Protein AF-A0A6N2V1H9-F1 (afdb_monomer_lite)

pLDDT: mean 85.15, std 16.61, range [29.73, 97.44]

Organism: NCBI:txid29361

Structure (mmCIF, N/CA/C/O backbone):
data_AF-A0A6N2V1H9-F1
#
_entry.id   AF-A0A6N2V1H9-F1
#
loop_
_atom_site.group_PDB
_atom_site.id
_atom_site.type_symbol
_atom_site.label_atom_id
_atom_site.label_alt_id
_atom_site.label_comp_id
_atom_site.label_asym_id
_atom_site.label_entity_id
_atom_site.label_seq_id
_atom_site.pdbx_PDB_ins_code
_atom_site.Cartn_x
_atom_site.Cartn_y
_atom_site.Cartn_z
_atom_site.occupancy
_atom_site.B_iso_or_equiv
_atom_site.auth_seq_id
_atom_site.auth_comp_id
_atom_site.auth_asym_id
_atom_site.auth_atom_id
_atom_site.pdbx_PDB_model_num
ATOM 1 N N . MET A 1 1 ? 23.827 -7.564 9.708 1.00 57.59 1 MET A N 1
ATOM 2 C CA . MET A 1 1 ? 23.694 -8.533 8.606 1.00 57.59 1 MET A CA 1
ATOM 3 C C . MET A 1 1 ? 22.830 -9.659 9.126 1.00 57.59 1 MET A C 1
ATOM 5 O O . MET A 1 1 ? 23.025 -10.006 10.291 1.00 57.59 1 MET A O 1
ATOM 9 N N . PRO A 1 2 ? 21.858 -10.138 8.342 1.00 73.56 2 PRO A N 1
ATOM 10 C CA . PRO A 1 2 ? 21.071 -11.316 8.698 1.00 73.56 2 PRO A CA 1
ATOM 11 C C . PRO A 1 2 ? 21.994 -12.505 9.009 1.00 73.56 2 PRO A C 1
ATOM 13 O O . PRO A 1 2 ? 23.077 -12.603 8.431 1.00 73.56 2 PRO A O 1
ATOM 16 N N . ASN A 1 3 ? 21.606 -13.367 9.949 1.00 85.12 3 ASN A N 1
ATOM 17 C CA . ASN A 1 3 ? 22.314 -14.617 10.223 1.00 85.12 3 ASN A CA 1
ATOM 18 C C . ASN A 1 3 ? 21.506 -15.762 9.622 1.00 85.12 3 ASN A C 1
ATOM 20 O O . ASN A 1 3 ? 20.407 -15.999 10.092 1.00 85.12 3 ASN A O 1
ATOM 24 N N . TYR A 1 4 ? 22.039 -16.467 8.628 1.00 93.62 4 TYR A N 1
ATOM 25 C CA . TYR A 1 4 ? 21.344 -17.599 8.004 1.00 93.62 4 TYR A CA 1
ATOM 26 C C . TYR A 1 4 ? 21.886 -18.962 8.447 1.00 93.62 4 TYR A C 1
ATOM 28 O O . TYR A 1 4 ? 21.601 -19.958 7.802 1.00 93.62 4 TYR A O 1
ATOM 36 N N . ASN A 1 5 ? 22.667 -19.001 9.533 1.00 90.94 5 ASN A N 1
ATOM 37 C CA . ASN A 1 5 ? 23.216 -20.235 10.112 1.00 90.94 5 ASN A CA 1
ATOM 38 C C . ASN A 1 5 ? 22.271 -20.898 11.132 1.00 90.94 5 ASN A C 1
ATOM 40 O O . ASN A 1 5 ? 22.695 -21.784 11.871 1.00 90.94 5 ASN A O 1
AT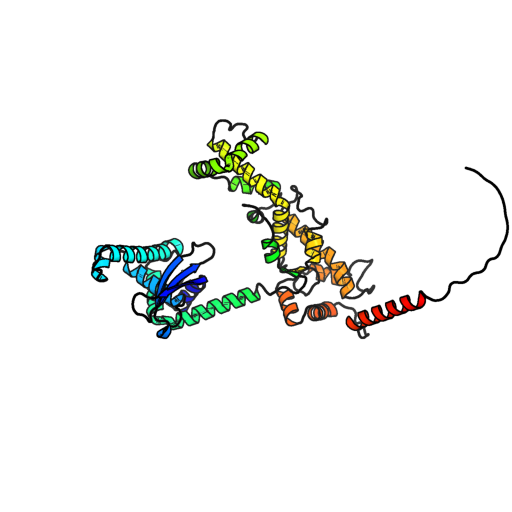OM 44 N N . ASP A 1 6 ? 21.033 -20.422 11.243 1.00 92.69 6 ASP A N 1
ATOM 45 C CA . ASP A 1 6 ? 20.009 -20.956 12.137 1.00 92.69 6 ASP A CA 1
ATOM 46 C C . ASP A 1 6 ? 18.628 -20.905 11.471 1.00 92.69 6 ASP A C 1
ATOM 48 O O . ASP A 1 6 ? 18.395 -20.134 10.531 1.00 92.69 6 ASP A O 1
ATOM 52 N N . ALA A 1 7 ? 17.712 -21.749 11.954 1.00 93.38 7 ALA A N 1
ATOM 53 C CA . ALA A 1 7 ? 16.376 -21.874 11.386 1.00 93.38 7 ALA A CA 1
ATOM 54 C C . ALA A 1 7 ? 15.570 -20.562 11.409 1.00 93.38 7 ALA A C 1
ATOM 56 O O . ALA A 1 7 ? 14.859 -20.266 10.446 1.00 93.38 7 ALA A O 1
ATOM 57 N N . GLN A 1 8 ? 15.718 -19.747 12.462 1.00 93.00 8 GLN A N 1
ATOM 58 C CA . GLN A 1 8 ? 15.001 -18.477 12.605 1.00 93.00 8 GLN A CA 1
ATOM 59 C C . GLN A 1 8 ? 15.367 -17.496 11.490 1.00 93.00 8 GLN A C 1
ATOM 61 O O . GLN A 1 8 ? 14.481 -16.912 10.871 1.00 93.00 8 GLN A O 1
ATOM 66 N N . GLY A 1 9 ? 16.657 -17.313 11.204 1.00 93.12 9 GLY A N 1
ATOM 67 C CA . GLY A 1 9 ? 17.083 -16.362 10.184 1.00 93.12 9 GLY A CA 1
ATOM 68 C C . GLY A 1 9 ? 16.649 -16.757 8.773 1.00 93.12 9 GLY A C 1
ATOM 69 O O . GLY A 1 9 ? 16.297 -15.892 7.966 1.00 93.12 9 GLY A O 1
ATOM 70 N N . VAL A 1 10 ? 16.612 -18.060 8.473 1.00 95.19 10 VAL A N 1
ATOM 71 C CA . VAL A 1 10 ? 16.048 -18.565 7.211 1.00 95.19 10 VAL A CA 1
ATOM 72 C C . VAL A 1 10 ? 14.526 -18.382 7.180 1.00 95.19 10 VAL A C 1
ATOM 74 O O . VAL A 1 10 ? 13.981 -17.961 6.159 1.00 95.19 10 VAL A O 1
ATOM 77 N N . ALA A 1 11 ? 13.827 -18.622 8.291 1.00 94.31 11 ALA A N 1
ATOM 78 C CA . ALA A 1 11 ? 12.385 -18.405 8.379 1.00 94.31 11 ALA A CA 1
ATOM 79 C C . ALA A 1 11 ? 11.990 -16.926 8.223 1.00 94.31 11 ALA A C 1
ATOM 81 O O . ALA A 1 11 ? 11.032 -16.601 7.516 1.00 94.31 11 ALA A O 1
ATOM 82 N N . ASP A 1 12 ? 12.763 -16.008 8.804 1.00 92.00 12 ASP A N 1
ATOM 83 C CA . ASP A 1 12 ? 12.578 -14.562 8.657 1.00 92.00 12 ASP A CA 1
ATOM 84 C C . ASP A 1 12 ? 12.738 -14.101 7.204 1.00 92.00 12 ASP A C 1
ATOM 86 O O . ASP A 1 12 ? 12.072 -13.150 6.785 1.00 92.00 12 ASP A O 1
ATOM 90 N N . LEU A 1 13 ? 13.599 -14.765 6.425 1.00 92.19 13 LEU A N 1
ATOM 91 C CA . LEU A 1 13 ? 13.741 -14.535 4.987 1.00 92.19 13 LEU A CA 1
ATOM 92 C C . LEU A 1 13 ? 12.525 -15.057 4.220 1.00 92.19 13 LEU A C 1
ATOM 94 O O . LEU A 1 13 ? 11.901 -14.306 3.473 1.00 92.19 13 LEU A O 1
ATOM 98 N N . LEU A 1 14 ? 12.178 -16.332 4.412 1.00 93.06 14 LEU A N 1
ATOM 99 C CA . LEU A 1 14 ? 11.103 -16.992 3.665 1.00 93.06 14 LEU A CA 1
ATOM 100 C C . LEU A 1 14 ? 9.729 -16.382 3.946 1.00 93.06 14 LEU A C 1
ATOM 102 O O . LEU A 1 14 ? 8.921 -16.245 3.034 1.00 93.06 14 LEU A O 1
ATOM 106 N N . SER A 1 15 ? 9.481 -15.951 5.182 1.00 89.75 15 SER A N 1
ATOM 107 C CA . SER A 1 15 ? 8.222 -15.311 5.582 1.00 89.75 15 SER A CA 1
ATOM 108 C C . SER A 1 15 ? 7.977 -13.952 4.919 1.00 89.75 15 SER A C 1
ATOM 110 O O . SER A 1 15 ? 6.870 -13.429 5.014 1.00 89.75 15 SER A O 1
ATOM 112 N N . GLN A 1 16 ? 8.985 -13.337 4.285 1.00 88.12 16 GLN A N 1
ATOM 113 C CA . GLN A 1 16 ? 8.823 -12.094 3.512 1.00 88.12 16 GLN A CA 1
ATOM 114 C C . GLN A 1 16 ? 8.184 -12.313 2.141 1.00 88.12 16 GLN A C 1
ATOM 116 O O . GLN A 1 16 ? 7.888 -11.330 1.465 1.00 88.12 16 GLN A O 1
ATOM 121 N N . PHE A 1 17 ? 8.027 -13.566 1.722 1.00 89.75 17 PHE A N 1
ATOM 122 C CA . PHE A 1 17 ? 7.413 -13.913 0.455 1.00 89.75 17 PHE A CA 1
ATOM 123 C C . PHE A 1 17 ? 6.010 -14.461 0.670 1.00 89.75 17 PHE A C 1
ATOM 125 O O . PHE A 1 17 ? 5.788 -15.327 1.521 1.00 89.75 17 PHE A O 1
ATOM 132 N N . ASP A 1 18 ? 5.103 -14.035 -0.197 1.00 90.12 18 ASP A N 1
ATOM 133 C CA . ASP A 1 18 ? 3.887 -14.773 -0.481 1.00 90.12 18 ASP A CA 1
ATOM 134 C C . ASP A 1 18 ? 4.237 -15.908 -1.445 1.00 90.12 18 ASP A C 1
ATOM 136 O O . ASP A 1 18 ? 4.820 -15.694 -2.513 1.00 90.12 18 ASP A O 1
ATOM 140 N N . PHE A 1 19 ? 3.912 -17.136 -1.047 1.00 93.69 19 PHE A N 1
ATOM 141 C CA . PHE A 1 19 ? 4.180 -18.332 -1.836 1.00 93.69 19 PHE A CA 1
ATOM 142 C C . PHE A 1 19 ? 2.880 -18.924 -2.365 1.00 93.69 19 PHE A C 1
ATOM 144 O O . PHE A 1 19 ? 2.010 -19.323 -1.590 1.00 93.69 19 PHE A O 1
ATOM 151 N N . ASN A 1 20 ? 2.787 -19.048 -3.688 1.00 95.06 20 ASN A N 1
ATOM 152 C CA . ASN A 1 20 ? 1.599 -19.557 -4.360 1.00 95.06 20 ASN A CA 1
ATOM 153 C C . ASN A 1 20 ? 1.935 -20.695 -5.329 1.00 95.06 20 ASN A C 1
ATOM 155 O O . ASN A 1 20 ? 2.905 -20.646 -6.086 1.00 95.06 20 ASN A O 1
ATOM 159 N N . ILE A 1 21 ? 1.078 -21.718 -5.363 1.00 95.44 21 ILE A N 1
ATOM 160 C CA . ILE A 1 21 ? 1.091 -22.747 -6.408 1.00 95.44 21 ILE A CA 1
ATOM 161 C C . ILE A 1 21 ? 0.123 -22.303 -7.508 1.00 95.44 21 ILE A C 1
ATOM 163 O O . ILE A 1 21 ? -1.091 -22.436 -7.366 1.00 95.44 21 ILE A O 1
ATOM 167 N N . ILE A 1 22 ? 0.655 -21.799 -8.624 1.00 95.38 22 ILE A N 1
ATOM 168 C CA . ILE A 1 22 ? -0.144 -21.266 -9.742 1.00 95.38 22 ILE A CA 1
ATOM 169 C C . ILE A 1 22 ? -0.815 -22.393 -10.534 1.00 95.38 22 ILE A C 1
ATOM 171 O O . ILE A 1 22 ? -1.937 -22.265 -11.024 1.00 95.38 22 ILE A O 1
ATOM 175 N N . SER A 1 23 ? -0.109 -23.509 -10.722 1.00 93.56 23 SER A N 1
ATOM 176 C CA . SER A 1 23 ? -0.643 -24.643 -11.476 1.00 93.56 23 SER A CA 1
ATOM 177 C C . SER A 1 23 ? 0.015 -25.951 -11.068 1.00 93.56 23 SER A C 1
ATOM 179 O O . SER A 1 23 ? 1.168 -25.971 -10.636 1.00 93.56 23 SER A O 1
ATOM 181 N N . GLU A 1 24 ? -0.703 -27.050 -11.272 1.00 94.19 24 GLU A N 1
ATOM 182 C CA . GLU A 1 24 ? -0.207 -28.402 -11.047 1.00 94.19 24 GLU A CA 1
ATOM 183 C C . GLU A 1 24 ? -0.435 -29.307 -12.265 1.00 94.19 24 GLU A C 1
ATOM 185 O O . GLU A 1 24 ? -1.411 -29.178 -13.007 1.00 94.19 24 GLU A O 1
ATOM 190 N N . GLY A 1 25 ? 0.475 -30.256 -12.470 1.00 91.25 25 GLY A N 1
ATOM 191 C CA . GLY A 1 25 ? 0.450 -31.194 -13.586 1.00 91.25 25 GLY A CA 1
ATOM 192 C C . GLY A 1 25 ? 1.134 -32.527 -13.268 1.00 91.25 25 GLY A C 1
ATOM 193 O O . GLY A 1 25 ? 1.660 -32.724 -12.169 1.00 91.25 25 GLY A O 1
ATOM 194 N N . PRO A 1 26 ? 1.118 -33.485 -14.213 1.00 91.25 26 PRO A N 1
ATOM 195 C CA . PRO A 1 26 ? 1.844 -34.744 -14.058 1.00 91.25 26 PRO A CA 1
ATOM 196 C C . PRO A 1 26 ? 3.358 -34.491 -13.991 1.00 91.25 26 PRO A C 1
ATOM 198 O O . PRO A 1 26 ? 3.889 -33.716 -14.785 1.00 91.25 26 PRO A O 1
ATOM 201 N N . GLY A 1 27 ? 4.037 -35.137 -13.041 1.00 88.25 27 GLY A N 1
ATOM 202 C CA . GLY A 1 27 ? 5.491 -35.083 -12.901 1.00 88.25 27 GLY A CA 1
ATOM 203 C C . GLY A 1 27 ? 6.223 -35.957 -13.921 1.00 88.25 27 GLY A C 1
ATOM 204 O O . GLY A 1 27 ? 5.647 -36.861 -14.528 1.00 88.25 27 GLY A O 1
ATOM 205 N N . ASP A 1 28 ? 7.519 -35.700 -14.076 1.00 86.06 28 ASP A N 1
ATOM 206 C CA . ASP A 1 28 ? 8.367 -36.357 -15.075 1.00 86.06 28 ASP A CA 1
ATOM 207 C C . ASP A 1 28 ? 8.984 -37.674 -14.556 1.00 86.06 28 ASP A C 1
ATOM 209 O O . ASP A 1 28 ? 9.372 -38.535 -15.347 1.00 86.06 28 ASP A O 1
ATOM 213 N N . PHE A 1 29 ? 9.061 -37.860 -13.230 1.00 82.19 29 PHE A N 1
ATOM 214 C CA . PHE A 1 29 ? 9.757 -38.995 -12.602 1.00 82.19 29 PHE A CA 1
ATOM 215 C C . PHE A 1 29 ? 8.910 -40.268 -12.482 1.00 82.19 29 PHE A C 1
ATOM 217 O O . PHE A 1 29 ? 9.404 -41.377 -12.693 1.00 82.19 29 PHE A O 1
ATOM 224 N N . SER A 1 30 ? 7.633 -40.141 -12.112 1.00 88.62 30 SER A N 1
ATOM 225 C CA . SER A 1 30 ? 6.700 -41.268 -12.020 1.00 88.62 30 SER A CA 1
ATOM 226 C C . SER A 1 30 ? 5.250 -40.790 -12.068 1.00 88.62 30 SER A C 1
ATOM 228 O O . SER A 1 30 ? 4.972 -39.610 -11.887 1.00 88.62 30 SER A O 1
ATOM 230 N N . THR A 1 31 ? 4.301 -41.718 -12.226 1.00 87.56 31 THR A N 1
ATOM 231 C CA . THR A 1 31 ? 2.859 -41.409 -12.195 1.00 87.56 31 THR A CA 1
ATOM 232 C C . THR A 1 31 ? 2.365 -40.880 -10.845 1.00 87.56 31 THR A C 1
ATOM 234 O O . THR A 1 31 ? 1.236 -40.410 -10.769 1.00 87.56 31 THR A O 1
ATOM 237 N N . GLN A 1 32 ? 3.170 -41.014 -9.788 1.00 90.31 32 GLN A N 1
ATOM 238 C CA . GLN A 1 32 ? 2.881 -40.493 -8.448 1.00 90.31 32 GLN A CA 1
ATOM 239 C C . GLN A 1 32 ? 3.487 -39.102 -8.226 1.00 90.31 32 GLN A C 1
ATOM 241 O O . GLN A 1 32 ? 3.064 -38.397 -7.320 1.00 90.31 32 GLN A O 1
ATOM 246 N N . HIS A 1 33 ? 4.464 -38.691 -9.042 1.00 92.25 33 HIS A N 1
ATOM 247 C CA . HIS A 1 33 ? 5.030 -37.352 -8.933 1.00 92.25 33 HIS A CA 1
ATOM 248 C C . HIS A 1 33 ? 4.109 -36.332 -9.587 1.00 92.25 33 HIS A C 1
ATOM 250 O O . HIS A 1 33 ? 3.484 -36.578 -10.626 1.00 92.25 33 HIS A O 1
ATOM 256 N N . ARG A 1 34 ? 4.069 -35.155 -8.979 1.00 94.50 34 ARG A N 1
ATOM 257 C CA . ARG A 1 34 ? 3.376 -33.979 -9.482 1.00 94.50 34 ARG A CA 1
ATOM 258 C C . ARG A 1 34 ? 4.401 -32.899 -9.763 1.00 94.50 34 ARG A C 1
ATOM 260 O O . ARG A 1 34 ? 5.398 -32.782 -9.055 1.00 94.50 34 ARG A O 1
ATOM 267 N N . LYS A 1 35 ? 4.148 -32.138 -10.820 1.00 95.25 35 LYS A N 1
ATOM 268 C CA . LYS A 1 35 ? 4.895 -30.932 -11.148 1.00 95.25 35 LYS A CA 1
ATOM 269 C C . LYS A 1 35 ? 4.056 -29.728 -10.764 1.00 95.25 35 LYS A C 1
ATOM 271 O O . LYS A 1 35 ? 2.903 -29.637 -11.175 1.00 95.25 35 LYS A O 1
ATOM 276 N N . TYR A 1 36 ? 4.657 -28.825 -10.013 1.00 95.88 36 TYR A N 1
ATOM 277 C CA . TYR A 1 36 ? 4.069 -27.591 -9.529 1.00 95.88 36 TYR A CA 1
ATOM 278 C C . TYR A 1 36 ? 4.774 -26.421 -10.205 1.00 95.88 36 TYR A C 1
ATOM 280 O O . TYR A 1 36 ? 6.000 -26.417 -10.315 1.00 95.88 36 TYR A O 1
ATOM 288 N N . THR A 1 37 ? 4.001 -25.451 -10.676 1.00 95.94 37 THR A N 1
ATOM 289 C CA . THR A 1 37 ? 4.512 -24.122 -11.016 1.00 95.94 37 THR A CA 1
ATOM 290 C C . THR A 1 37 ? 4.279 -23.252 -9.797 1.00 95.94 37 THR A C 1
ATOM 292 O O . THR A 1 37 ? 3.126 -23.036 -9.422 1.00 95.94 37 THR A O 1
ATOM 295 N N . CYS A 1 38 ? 5.364 -22.807 -9.178 1.00 96.75 38 CYS A N 1
ATOM 296 C CA . CYS A 1 38 ? 5.344 -22.064 -7.927 1.00 96.75 38 CYS A CA 1
ATOM 297 C C . CYS A 1 38 ? 5.816 -20.635 -8.170 1.00 96.75 38 CYS A C 1
ATOM 299 O O . CYS A 1 38 ? 6.712 -20.415 -8.989 1.00 96.75 38 CYS A O 1
ATOM 301 N N . GLU A 1 39 ? 5.243 -19.695 -7.434 1.00 96.50 39 GLU A N 1
ATOM 302 C CA . GLU A 1 39 ? 5.598 -18.283 -7.464 1.00 96.50 39 GLU A CA 1
ATOM 303 C C . GLU A 1 39 ? 5.943 -17.791 -6.065 1.00 96.50 39 GLU A C 1
ATOM 305 O O . GLU A 1 39 ? 5.240 -18.097 -5.102 1.00 96.50 39 GLU A O 1
ATOM 310 N N . PHE A 1 40 ? 7.037 -17.037 -5.993 1.00 95.12 40 PHE A N 1
ATOM 311 C CA . PHE A 1 40 ? 7.400 -16.209 -4.854 1.00 95.12 40 PHE A CA 1
ATOM 312 C C . PHE A 1 40 ? 7.147 -14.753 -5.235 1.00 95.12 40 PHE A C 1
ATOM 314 O O . PHE A 1 40 ? 7.752 -14.252 -6.186 1.00 95.12 40 PHE A O 1
ATOM 321 N N . SER A 1 41 ? 6.275 -14.075 -4.497 1.00 91.69 41 SER A N 1
ATOM 322 C CA . SER A 1 41 ? 6.000 -12.648 -4.663 1.00 91.69 41 SER A CA 1
ATOM 323 C C . SER A 1 41 ? 6.307 -11.889 -3.380 1.00 91.69 41 SER A C 1
ATOM 325 O O . SER A 1 41 ? 6.112 -12.397 -2.280 1.00 91.69 41 SER A O 1
ATOM 327 N N . LYS A 1 42 ? 6.815 -10.668 -3.528 1.00 85.00 42 LYS A N 1
ATOM 328 C CA . LYS A 1 42 ? 7.070 -9.737 -2.430 1.00 85.00 42 LYS A CA 1
ATOM 329 C C . LYS A 1 42 ? 6.836 -8.313 -2.946 1.00 85.00 42 LYS A C 1
ATOM 331 O O . LYS A 1 42 ? 7.299 -8.019 -4.050 1.00 85.00 42 LYS A O 1
ATOM 336 N N . PRO A 1 43 ? 6.172 -7.425 -2.185 1.00 76.19 43 PRO A N 1
ATOM 337 C CA . PRO A 1 43 ? 6.009 -6.030 -2.585 1.00 76.19 43 PRO A CA 1
ATOM 338 C C . PRO A 1 43 ? 7.353 -5.382 -2.957 1.00 76.19 43 PRO A C 1
ATOM 340 O O . PRO A 1 43 ? 8.338 -5.514 -2.227 1.00 76.19 43 PRO A O 1
ATOM 343 N N . GLY A 1 44 ? 7.401 -4.713 -4.112 1.00 73.88 44 GLY A N 1
ATOM 344 C CA . GLY A 1 44 ? 8.600 -4.032 -4.618 1.00 73.88 44 GLY A CA 1
ATOM 345 C C . GLY A 1 44 ? 9.650 -4.916 -5.312 1.00 73.88 44 GLY A C 1
ATOM 346 O O . GLY A 1 44 ? 10.686 -4.390 -5.710 1.00 73.88 44 GLY A O 1
ATOM 347 N N . ILE A 1 45 ? 9.415 -6.226 -5.486 1.00 79.31 45 ILE A N 1
ATOM 348 C CA . ILE A 1 45 ? 10.303 -7.142 -6.231 1.00 79.31 45 ILE A CA 1
ATOM 349 C C . ILE A 1 45 ? 9.490 -7.888 -7.302 1.00 79.31 45 ILE A C 1
ATOM 351 O O . ILE A 1 45 ? 8.365 -8.314 -7.042 1.00 79.31 45 ILE A O 1
ATOM 355 N N . GLU A 1 46 ? 10.050 -8.060 -8.507 1.00 85.75 46 GLU A N 1
ATOM 356 C CA . GLU A 1 46 ? 9.420 -8.860 -9.570 1.00 85.75 46 GLU A CA 1
ATOM 357 C C . GLU A 1 46 ? 9.169 -10.299 -9.085 1.00 85.75 46 GLU A C 1
ATOM 359 O O . GLU A 1 46 ? 10.027 -10.912 -8.442 1.00 85.75 46 GLU A O 1
ATOM 364 N N . SER A 1 47 ? 7.986 -10.851 -9.382 1.00 91.50 47 SER A N 1
ATOM 365 C CA . SER A 1 47 ? 7.646 -12.197 -8.925 1.00 91.50 47 SER A CA 1
ATOM 366 C C . SER A 1 47 ? 8.547 -13.247 -9.578 1.00 91.50 47 SER A C 1
ATOM 368 O O . SER A 1 47 ? 8.823 -13.241 -10.782 1.00 91.50 47 SER A O 1
ATOM 370 N N . PHE A 1 48 ? 9.017 -14.199 -8.774 1.00 94.38 48 PHE A N 1
ATOM 371 C CA . PHE A 1 48 ? 9.879 -15.267 -9.254 1.00 94.38 48 PHE A CA 1
ATOM 372 C C . PHE A 1 48 ? 9.090 -16.557 -9.414 1.00 94.38 48 PHE A C 1
ATOM 374 O O . PHE A 1 48 ? 8.694 -17.204 -8.445 1.00 94.38 48 PHE A O 1
ATOM 381 N N . THR A 1 49 ? 8.898 -16.960 -10.668 1.00 95.06 49 THR A N 1
ATOM 382 C CA . THR A 1 49 ? 8.266 -18.238 -11.005 1.00 95.06 49 THR A CA 1
ATOM 383 C C . THR A 1 49 ? 9.304 -19.326 -11.279 1.00 95.06 49 THR A C 1
ATOM 385 O O . THR A 1 49 ? 10.225 -19.142 -12.088 1.00 95.06 49 THR A O 1
ATOM 388 N N . THR A 1 50 ? 9.088 -20.499 -10.681 1.00 94.81 50 THR A N 1
ATOM 389 C CA . THR A 1 50 ? 9.874 -21.721 -10.896 1.00 94.81 50 THR A CA 1
ATOM 390 C C . THR A 1 50 ? 8.983 -22.960 -11.012 1.00 94.81 50 THR A C 1
ATOM 392 O O . THR A 1 50 ? 7.774 -22.910 -10.785 1.00 94.81 50 THR A O 1
ATOM 395 N N . THR A 1 51 ? 9.577 -24.100 -11.371 1.00 93.50 51 THR A N 1
ATOM 396 C CA . THR A 1 51 ? 8.886 -25.392 -11.337 1.00 93.50 51 THR A CA 1
ATOM 397 C C . THR A 1 51 ? 9.526 -26.332 -10.335 1.00 93.50 51 THR A C 1
ATOM 399 O O . THR A 1 51 ? 10.732 -26.551 -10.391 1.00 93.50 51 THR A O 1
ATOM 402 N N . TYR A 1 52 ? 8.705 -26.961 -9.504 1.00 94.38 52 TYR A N 1
ATOM 403 C CA . TYR A 1 52 ? 9.120 -27.934 -8.502 1.00 94.38 52 TYR A CA 1
ATOM 404 C C . TYR A 1 52 ? 8.409 -29.271 -8.729 1.00 94.38 52 TYR A C 1
ATOM 406 O O . TYR A 1 52 ? 7.294 -29.302 -9.253 1.00 94.38 52 TYR A O 1
ATOM 414 N N . GLN A 1 53 ? 9.038 -30.392 -8.373 1.00 93.19 53 GLN A N 1
ATOM 415 C CA . GLN A 1 53 ? 8.406 -31.709 -8.471 1.00 93.19 53 GLN A CA 1
ATOM 416 C C . GLN A 1 53 ? 8.565 -32.489 -7.174 1.00 93.19 53 GLN A C 1
ATOM 418 O O . GLN A 1 53 ? 9.674 -32.639 -6.675 1.00 93.19 53 GLN A O 1
ATOM 423 N N . SER A 1 54 ? 7.468 -33.055 -6.682 1.00 93.00 54 SER A N 1
ATOM 424 C CA . SER A 1 54 ? 7.471 -33.935 -5.513 1.00 93.00 54 SER A CA 1
ATOM 425 C C . SER A 1 54 ? 6.405 -35.018 -5.627 1.00 93.00 54 SER A C 1
ATOM 427 O O . SER A 1 54 ? 5.534 -34.986 -6.502 1.00 93.00 54 SER A O 1
ATOM 429 N N . ASN A 1 55 ? 6.504 -36.022 -4.756 1.00 92.31 55 ASN A N 1
ATOM 430 C CA . ASN A 1 55 ? 5.446 -36.997 -4.541 1.00 92.31 55 ASN A CA 1
ATOM 431 C C . ASN A 1 55 ? 4.577 -36.544 -3.352 1.00 92.31 55 ASN A C 1
ATOM 433 O O . ASN A 1 55 ? 5.010 -36.707 -2.204 1.00 92.31 55 ASN A O 1
ATOM 437 N N . PRO A 1 56 ? 3.367 -36.006 -3.591 1.00 90.50 56 PRO A N 1
ATOM 438 C CA . PRO A 1 56 ? 2.531 -35.487 -2.516 1.00 90.50 56 PRO A CA 1
ATOM 439 C C . PRO A 1 56 ? 1.990 -36.567 -1.578 1.00 90.50 56 PRO A C 1
ATOM 441 O O . PRO A 1 56 ? 1.675 -36.256 -0.434 1.00 90.50 56 PRO A O 1
ATOM 444 N N . ASP A 1 57 ? 1.944 -37.836 -2.001 1.00 88.56 57 ASP A N 1
ATOM 445 C CA . ASP A 1 57 ? 1.538 -38.943 -1.123 1.00 88.56 57 ASP A CA 1
ATOM 446 C C . ASP A 1 57 ? 2.578 -39.221 -0.019 1.00 88.56 57 ASP A C 1
ATOM 448 O O . ASP A 1 57 ? 2.272 -39.891 0.967 1.00 88.56 57 ASP A O 1
ATOM 452 N N . VAL A 1 58 ? 3.815 -38.740 -0.196 1.00 88.19 58 VAL A N 1
ATOM 453 C CA . VAL A 1 58 ? 4.923 -38.922 0.756 1.00 88.19 58 VAL A CA 1
ATOM 454 C C . VAL A 1 58 ? 5.238 -37.626 1.495 1.00 88.19 58 VAL A C 1
ATOM 456 O O . VAL A 1 58 ? 5.440 -37.660 2.705 1.00 88.19 58 VAL A O 1
ATOM 459 N N . HIS A 1 59 ? 5.279 -36.501 0.776 1.00 85.06 59 HIS A N 1
ATOM 460 C CA . HIS A 1 59 ? 5.768 -35.221 1.299 1.00 85.06 59 HIS A CA 1
ATOM 461 C C . HIS A 1 59 ? 4.676 -34.152 1.454 1.00 85.06 59 HIS A C 1
ATOM 463 O O . HIS A 1 59 ? 4.964 -33.068 1.945 1.00 85.06 59 HIS A O 1
ATOM 469 N N . GLY A 1 60 ? 3.430 -34.438 1.059 1.00 89.12 60 GLY A N 1
ATOM 470 C CA . GLY A 1 60 ? 2.373 -33.428 0.976 1.00 89.12 60 GLY A CA 1
ATOM 471 C C . GLY A 1 60 ? 2.553 -32.469 -0.208 1.00 89.12 60 GLY A C 1
ATOM 472 O O . GLY A 1 60 ? 3.395 -32.675 -1.086 1.00 89.12 60 GLY A O 1
ATOM 473 N N . GLN A 1 61 ? 1.724 -31.424 -0.264 1.00 90.81 61 GLN A N 1
ATOM 474 C CA . GLN A 1 61 ? 1.959 -30.326 -1.206 1.00 90.81 61 GLN A CA 1
ATOM 475 C C . GLN A 1 61 ? 3.232 -29.565 -0.802 1.00 90.81 61 GLN A C 1
ATOM 477 O O . GLN A 1 61 ? 3.462 -29.393 0.394 1.00 90.81 61 GLN A O 1
ATOM 482 N N . PRO A 1 62 ? 4.054 -29.126 -1.771 1.00 93.75 62 PRO A N 1
ATOM 483 C CA . PRO A 1 62 ? 5.297 -28.430 -1.463 1.00 93.75 62 PRO A CA 1
ATOM 484 C C . PRO A 1 62 ? 5.028 -27.089 -0.783 1.00 93.75 62 PRO A C 1
ATOM 486 O O . PRO A 1 62 ? 4.152 -26.340 -1.220 1.00 93.75 62 PRO A O 1
ATOM 489 N N . THR A 1 63 ? 5.811 -26.775 0.245 1.00 93.56 63 THR A N 1
ATOM 490 C CA . THR A 1 63 ? 5.794 -25.459 0.894 1.00 93.56 63 THR A CA 1
ATOM 491 C C . THR A 1 63 ? 6.832 -24.518 0.280 1.00 93.56 63 THR A C 1
ATOM 493 O O . THR A 1 63 ? 7.696 -24.941 -0.495 1.00 93.56 63 THR A O 1
ATOM 496 N N . ALA A 1 64 ? 6.786 -23.236 0.662 1.00 93.88 64 ALA A N 1
ATOM 497 C CA . ALA A 1 64 ? 7.819 -22.259 0.315 1.00 93.88 64 ALA A CA 1
ATOM 498 C C . ALA A 1 64 ? 9.223 -22.779 0.665 1.00 93.88 64 ALA A C 1
ATOM 500 O O . ALA A 1 64 ? 10.130 -22.721 -0.162 1.00 93.88 64 ALA A O 1
ATOM 501 N N . THR A 1 65 ? 9.372 -23.368 1.855 1.00 95.50 65 THR A N 1
ATOM 502 C CA . THR A 1 65 ? 10.625 -23.937 2.361 1.00 95.50 65 THR A CA 1
ATOM 503 C C . THR A 1 65 ? 11.144 -25.079 1.484 1.00 95.50 65 THR A C 1
ATOM 505 O O . THR A 1 65 ? 12.326 -25.095 1.149 1.00 95.50 65 THR A O 1
ATOM 508 N N . ASP A 1 66 ? 10.271 -25.997 1.046 1.00 95.00 66 ASP A N 1
ATOM 509 C CA . ASP A 1 66 ? 10.659 -27.125 0.180 1.00 95.00 66 ASP A CA 1
ATOM 510 C C . ASP A 1 66 ? 11.200 -26.654 -1.173 1.00 95.00 66 ASP A C 1
ATOM 512 O O . ASP A 1 66 ? 12.205 -27.161 -1.680 1.00 95.00 66 ASP A O 1
ATOM 516 N N . VAL A 1 67 ? 10.514 -25.679 -1.773 1.00 96.06 67 VAL A N 1
ATOM 517 C CA . VAL A 1 67 ? 10.900 -25.137 -3.076 1.00 96.06 67 VAL A CA 1
ATOM 518 C C . VAL A 1 67 ? 12.174 -24.310 -2.943 1.00 96.06 67 VAL A C 1
ATOM 520 O O . VAL A 1 67 ? 13.078 -24.456 -3.763 1.00 96.06 67 VAL A O 1
ATOM 523 N N . PHE A 1 68 ? 12.284 -23.483 -1.903 1.00 95.81 68 PHE A N 1
ATOM 524 C CA . PHE A 1 68 ? 13.454 -22.637 -1.695 1.00 95.81 68 PHE A CA 1
ATOM 525 C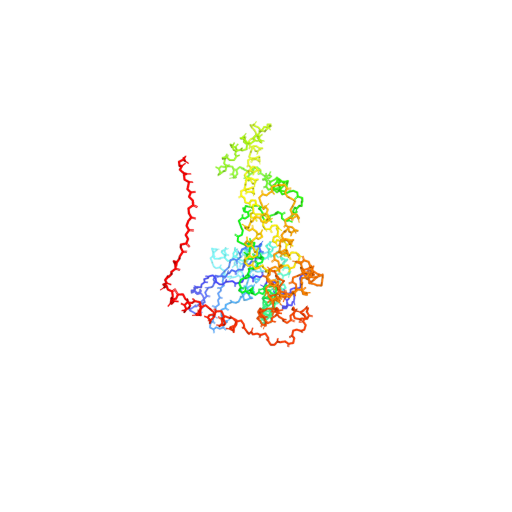 C . PHE A 1 68 ? 14.720 -23.454 -1.400 1.00 95.81 68 PHE A C 1
ATOM 527 O O . PHE A 1 68 ? 15.788 -23.108 -1.899 1.00 95.81 68 PHE A O 1
ATOM 534 N N . ALA A 1 69 ? 14.609 -24.581 -0.688 1.00 95.81 69 ALA A N 1
ATOM 535 C CA . ALA A 1 69 ? 15.727 -25.503 -0.474 1.00 95.81 69 ALA A CA 1
ATOM 536 C C . ALA A 1 69 ? 16.302 -26.031 -1.800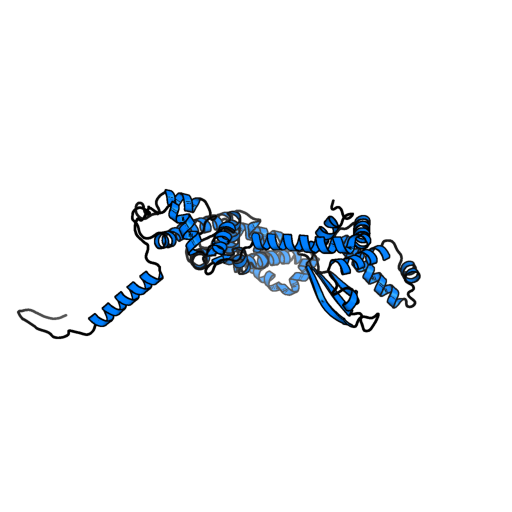 1.00 95.81 69 ALA A C 1
ATOM 538 O O . ALA A 1 69 ? 17.518 -26.032 -2.005 1.00 95.81 69 ALA A O 1
ATOM 539 N N . ALA A 1 70 ? 15.429 -26.406 -2.743 1.00 95.19 70 ALA A N 1
ATOM 540 C CA . ALA A 1 70 ? 15.857 -26.811 -4.080 1.00 95.19 70 ALA A CA 1
ATOM 541 C C . ALA A 1 70 ? 16.503 -25.650 -4.851 1.00 95.19 70 ALA A C 1
ATOM 543 O O . ALA A 1 70 ? 17.554 -25.833 -5.459 1.00 95.19 70 ALA A O 1
ATOM 544 N N . LEU A 1 71 ? 15.928 -24.445 -4.775 1.00 96.25 71 LEU A N 1
ATOM 545 C CA . LEU A 1 71 ? 16.473 -23.255 -5.434 1.00 96.25 71 LEU A CA 1
ATOM 546 C C . LEU A 1 71 ? 17.869 -22.875 -4.916 1.00 96.25 71 LEU A C 1
ATOM 548 O O . LEU A 1 71 ? 18.755 -22.567 -5.715 1.00 96.25 71 LEU A O 1
ATOM 552 N N . ALA A 1 72 ? 18.086 -22.926 -3.601 1.00 95.88 72 ALA A N 1
ATOM 553 C CA . ALA A 1 72 ? 19.390 -22.654 -3.003 1.00 95.88 72 ALA A CA 1
ATOM 554 C C . ALA A 1 72 ? 20.438 -23.685 -3.466 1.00 95.88 72 ALA A C 1
ATOM 556 O O . ALA A 1 72 ? 21.549 -23.314 -3.851 1.00 95.88 72 ALA A O 1
ATOM 557 N N . SER A 1 73 ? 20.061 -24.967 -3.525 1.00 94.75 73 SER A N 1
ATOM 558 C CA . SER A 1 73 ? 20.917 -26.034 -4.060 1.00 94.75 73 SER A CA 1
ATOM 559 C C . SER A 1 73 ? 21.253 -25.825 -5.546 1.00 94.75 73 SER A C 1
ATOM 561 O O . SER A 1 73 ? 22.425 -25.868 -5.930 1.00 94.75 73 SER A O 1
ATOM 563 N N . ASP A 1 74 ? 20.248 -25.517 -6.373 1.00 94.56 74 ASP A N 1
ATOM 564 C CA . ASP A 1 74 ? 20.400 -25.251 -7.808 1.00 94.56 74 ASP A CA 1
ATOM 565 C C . ASP A 1 74 ? 21.352 -24.075 -8.067 1.00 94.56 74 ASP A C 1
ATOM 567 O O . ASP A 1 74 ? 22.234 -24.147 -8.927 1.00 94.56 74 ASP A O 1
ATOM 571 N N . ALA A 1 75 ? 21.222 -22.995 -7.294 1.00 96.00 75 ALA A N 1
ATOM 572 C CA . ALA A 1 75 ? 22.084 -21.826 -7.413 1.00 96.00 75 ALA A CA 1
ATOM 573 C C . ALA A 1 75 ? 23.560 -22.166 -7.129 1.00 96.00 75 ALA A C 1
ATOM 575 O O . ALA A 1 75 ? 24.451 -21.787 -7.897 1.00 96.00 75 ALA A O 1
ATOM 576 N N . LEU A 1 76 ? 23.832 -22.942 -6.074 1.00 94.88 76 LEU A N 1
ATOM 577 C CA . LEU A 1 76 ? 25.185 -23.391 -5.713 1.00 94.88 76 LEU A CA 1
ATOM 578 C C . LEU A 1 76 ? 25.760 -24.423 -6.700 1.00 94.88 76 LEU A C 1
ATOM 580 O O . LEU A 1 76 ? 26.984 -24.567 -6.829 1.00 94.88 76 LEU A O 1
ATOM 584 N N . ALA A 1 77 ? 24.904 -25.132 -7.439 1.00 93.25 77 ALA A N 1
ATOM 585 C CA . ALA A 1 77 ? 25.334 -26.050 -8.488 1.00 93.25 77 ALA A CA 1
ATOM 586 C C . ALA A 1 77 ? 25.982 -25.325 -9.680 1.00 93.25 77 ALA A C 1
ATOM 588 O O . ALA A 1 77 ? 26.817 -25.915 -10.365 1.00 93.25 77 ALA A O 1
ATOM 589 N N . VAL A 1 78 ? 25.655 -24.048 -9.914 1.00 94.69 78 VAL A N 1
ATOM 590 C CA . VAL A 1 78 ? 26.187 -23.267 -11.046 1.00 94.69 78 VAL A CA 1
ATOM 591 C C . VAL A 1 78 ? 27.087 -22.097 -10.647 1.00 94.69 78 VAL A C 1
ATOM 593 O O . VAL A 1 78 ? 27.760 -21.541 -11.517 1.00 94.69 78 V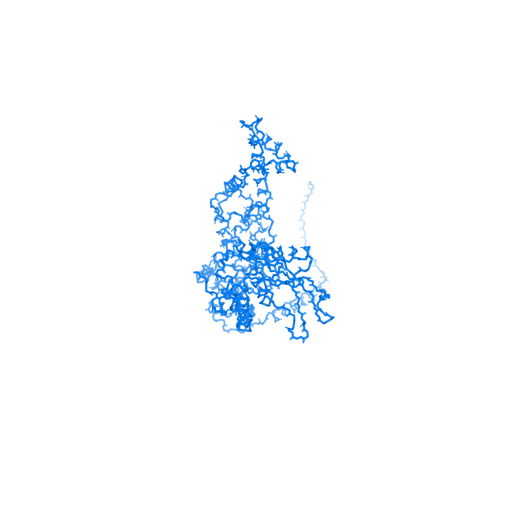AL A O 1
ATOM 596 N N . ASP A 1 79 ? 27.161 -21.730 -9.364 1.00 92.25 79 ASP A N 1
ATOM 597 C CA . ASP A 1 79 ? 28.017 -20.623 -8.927 1.00 92.25 79 ASP A CA 1
ATOM 598 C C . ASP A 1 79 ? 29.496 -20.879 -9.261 1.00 92.25 79 ASP A C 1
ATOM 600 O O . ASP A 1 79 ? 30.101 -21.865 -8.839 1.00 92.25 79 ASP A O 1
ATOM 604 N N . GLY A 1 80 ? 30.079 -19.994 -10.073 1.00 88.50 80 GLY A N 1
ATOM 605 C CA . GLY A 1 80 ? 31.471 -20.089 -10.518 1.00 88.50 80 GLY A CA 1
ATOM 606 C C . GLY A 1 80 ? 31.806 -21.276 -11.435 1.00 88.50 80 GLY A C 1
ATOM 607 O O . GLY A 1 80 ? 32.985 -21.460 -11.746 1.00 88.50 80 GLY A O 1
ATOM 608 N N . ARG A 1 81 ? 30.822 -22.068 -11.887 1.00 88.81 81 ARG A N 1
ATOM 609 C CA . ARG A 1 81 ? 31.037 -23.238 -12.758 1.00 88.81 81 ARG A CA 1
ATOM 610 C C . ARG A 1 81 ? 30.764 -22.933 -14.226 1.00 88.81 81 ARG A C 1
ATOM 612 O O . ARG A 1 81 ? 29.914 -22.115 -14.560 1.00 88.81 81 ARG A O 1
ATOM 619 N N . HIS A 1 82 ? 31.478 -23.619 -15.118 1.00 92.31 82 HIS A N 1
ATOM 620 C CA . HIS A 1 82 ? 31.176 -23.603 -16.547 1.00 92.31 82 HIS A CA 1
ATOM 621 C C . HIS A 1 82 ? 30.120 -24.659 -16.896 1.00 92.31 82 HIS A C 1
ATOM 623 O O . HIS A 1 82 ? 30.041 -25.717 -16.275 1.00 92.31 82 HIS A O 1
ATOM 629 N N . ILE A 1 83 ? 29.328 -24.378 -17.935 1.00 92.06 83 ILE A N 1
ATOM 630 C CA . ILE A 1 83 ? 28.258 -25.268 -18.406 1.00 92.06 83 ILE A CA 1
ATOM 631 C C . ILE A 1 83 ? 28.746 -26.677 -18.767 1.00 92.06 83 ILE A C 1
ATOM 633 O O . ILE A 1 83 ? 28.014 -27.635 -18.544 1.00 92.06 83 ILE A O 1
ATOM 637 N N . ASP A 1 84 ? 29.962 -26.806 -19.302 1.00 91.75 84 ASP A N 1
ATOM 638 C CA . ASP A 1 84 ? 30.528 -28.105 -19.678 1.00 91.75 84 ASP A CA 1
ATOM 639 C C . ASP A 1 84 ? 30.782 -28.970 -18.431 1.00 91.75 84 ASP A C 1
ATOM 641 O O . ASP A 1 84 ? 30.350 -30.120 -18.389 1.00 91.75 84 ASP A O 1
ATOM 645 N N . ASP A 1 85 ? 31.374 -28.389 -17.379 1.00 93.06 85 ASP A N 1
ATOM 646 C CA . ASP A 1 85 ? 31.620 -29.081 -16.105 1.00 93.06 85 ASP A CA 1
ATOM 647 C C . ASP A 1 85 ? 30.296 -29.481 -15.431 1.00 93.06 85 ASP A C 1
ATOM 649 O O . ASP A 1 85 ? 30.133 -30.613 -14.982 1.00 93.06 85 ASP A O 1
ATOM 653 N N . PHE A 1 86 ? 29.311 -28.575 -15.426 1.00 92.94 86 PHE A N 1
ATOM 654 C CA . PHE A 1 86 ? 27.964 -28.858 -14.921 1.00 92.94 86 PHE A CA 1
ATOM 655 C C . PHE A 1 86 ? 27.288 -30.002 -15.693 1.00 92.94 86 PHE A C 1
ATOM 657 O O . PHE A 1 86 ? 26.663 -30.877 -15.093 1.00 92.94 86 PHE A O 1
ATOM 664 N N . ALA A 1 87 ? 27.403 -30.006 -17.025 1.00 93.31 87 ALA A N 1
ATOM 665 C CA . ALA A 1 87 ? 26.802 -31.030 -17.871 1.00 93.31 87 ALA A CA 1
ATOM 666 C C . ALA A 1 87 ? 27.392 -32.420 -17.600 1.00 93.31 87 ALA A C 1
ATOM 668 O O . ALA A 1 87 ? 26.637 -33.394 -17.514 1.00 93.31 87 ALA A O 1
ATOM 669 N N . ASP A 1 88 ? 28.716 -32.490 -17.442 1.00 91.69 88 ASP A N 1
ATOM 670 C CA . ASP A 1 88 ? 29.446 -33.721 -17.149 1.00 91.69 88 ASP A CA 1
ATOM 671 C C . ASP A 1 88 ? 29.131 -34.246 -15.737 1.00 91.69 88 ASP A C 1
ATOM 673 O O . ASP A 1 88 ? 28.843 -35.434 -15.578 1.00 91.69 88 ASP A O 1
ATOM 677 N N . GLU A 1 89 ? 29.121 -33.377 -14.718 1.00 91.69 89 GLU A N 1
ATOM 678 C CA . GLU A 1 89 ? 28.824 -33.753 -13.324 1.00 91.69 89 GLU A CA 1
ATOM 679 C C . GLU A 1 89 ? 27.376 -34.228 -13.138 1.00 91.69 89 GLU A C 1
ATOM 681 O O . GLU A 1 89 ? 27.132 -35.223 -12.451 1.00 91.69 89 GLU A O 1
ATOM 686 N N . MET A 1 90 ? 26.417 -33.564 -13.792 1.00 88.81 90 MET A N 1
ATOM 687 C CA . MET A 1 90 ? 24.993 -33.919 -13.728 1.00 88.81 90 MET A CA 1
ATOM 688 C C . MET A 1 90 ? 24.607 -35.068 -14.675 1.00 88.81 90 MET A C 1
ATOM 690 O O . MET A 1 90 ? 23.470 -35.544 -14.646 1.00 88.81 90 MET A O 1
ATOM 694 N N . GLY A 1 91 ? 25.535 -35.535 -15.518 1.00 91.75 91 GLY A N 1
ATOM 695 C CA . GLY A 1 91 ? 25.328 -36.682 -16.404 1.00 91.75 91 GLY A CA 1
ATOM 696 C C . GLY A 1 91 ? 24.368 -36.418 -17.569 1.00 91.75 91 GLY A C 1
ATOM 697 O O . GLY A 1 91 ? 23.644 -37.322 -17.994 1.00 91.75 91 GLY A O 1
ATOM 698 N N . PHE A 1 92 ? 24.331 -35.193 -18.100 1.00 91.44 92 PHE A N 1
ATOM 699 C CA . PHE A 1 92 ? 23.458 -34.859 -19.225 1.00 91.44 92 PHE A CA 1
ATOM 700 C C . PHE A 1 92 ? 24.007 -35.389 -20.559 1.00 91.44 92 PHE A C 1
ATOM 702 O O . PHE A 1 92 ? 25.028 -34.937 -21.063 1.00 91.44 92 PHE A O 1
ATOM 709 N N . GLU A 1 93 ? 23.261 -36.280 -21.217 1.00 89.38 93 GLU A N 1
ATOM 710 C CA . GLU A 1 93 ? 23.653 -36.820 -22.532 1.00 89.38 93 GLU A CA 1
ATOM 711 C C . GLU A 1 93 ? 23.348 -35.871 -23.708 1.00 89.38 93 GLU A C 1
ATOM 713 O O . GLU A 1 93 ? 23.906 -36.010 -24.800 1.00 89.38 93 GLU A O 1
ATOM 718 N N . LYS A 1 94 ? 22.417 -34.924 -23.524 1.00 91.94 94 LYS A N 1
ATOM 719 C CA . LYS A 1 94 ? 21.970 -33.996 -24.575 1.00 91.94 94 LYS A CA 1
ATOM 720 C C . LYS A 1 94 ? 22.348 -32.557 -24.226 1.00 91.94 94 LYS A C 1
ATOM 722 O O . LYS A 1 94 ? 21.821 -32.040 -23.238 1.00 91.94 94 LYS A O 1
ATOM 727 N N . PRO A 1 95 ? 23.087 -31.845 -25.101 1.00 91.50 95 PRO A N 1
ATOM 728 C CA . PRO A 1 95 ? 23.441 -30.443 -24.874 1.00 91.50 95 PRO A CA 1
ATOM 729 C C . PRO A 1 95 ? 22.230 -29.547 -24.598 1.00 91.50 95 PRO A C 1
ATOM 731 O O . PRO A 1 95 ? 22.268 -28.694 -23.725 1.00 91.50 95 PRO A O 1
ATOM 734 N N . SER A 1 96 ? 21.104 -29.777 -25.281 1.00 90.31 96 SER A N 1
ATOM 735 C CA . SER A 1 96 ? 19.886 -28.985 -25.072 1.00 90.31 96 SER A CA 1
ATOM 736 C C . SER A 1 96 ? 19.261 -29.157 -23.685 1.00 90.31 96 SER A C 1
ATOM 738 O O . SER A 1 96 ? 18.551 -28.267 -23.235 1.00 90.31 96 SER A O 1
ATOM 740 N N . GLN A 1 97 ? 19.446 -30.314 -23.040 1.00 89.88 97 GLN A N 1
ATOM 741 C CA . GLN A 1 97 ? 18.959 -30.540 -21.677 1.00 89.88 97 GLN A CA 1
ATOM 742 C C . GLN A 1 97 ? 19.891 -29.871 -20.668 1.00 89.88 97 GLN A C 1
ATOM 744 O O . GLN A 1 97 ? 19.399 -29.153 -19.805 1.00 89.88 97 GLN A O 1
ATOM 749 N N . ALA A 1 98 ? 21.207 -30.023 -20.857 1.00 92.19 98 ALA A N 1
ATOM 750 C CA . ALA A 1 98 ? 22.216 -29.357 -20.041 1.00 92.19 98 ALA A CA 1
ATOM 751 C C . ALA A 1 98 ? 22.060 -27.830 -20.070 1.00 92.19 98 ALA A C 1
ATOM 753 O O . ALA A 1 98 ? 21.989 -27.216 -19.015 1.00 92.19 98 ALA A O 1
ATOM 754 N N . ILE A 1 99 ? 21.913 -27.230 -21.261 1.00 91.75 99 ILE A N 1
ATOM 755 C CA . ILE A 1 99 ? 21.710 -25.780 -21.421 1.00 91.75 99 ILE A CA 1
ATOM 756 C C . ILE A 1 99 ? 20.471 -25.312 -20.665 1.00 91.75 99 ILE A C 1
ATOM 758 O O . ILE A 1 99 ? 20.569 -24.388 -19.870 1.00 91.75 99 ILE A O 1
ATOM 762 N N . ARG A 1 100 ? 19.321 -25.973 -20.846 1.00 91.12 100 ARG A N 1
ATOM 763 C CA . ARG A 1 100 ? 18.081 -25.568 -20.165 1.00 91.12 100 ARG A CA 1
ATOM 764 C C . ARG A 1 100 ? 18.183 -25.678 -18.645 1.00 91.12 100 ARG A C 1
ATOM 766 O O . ARG A 1 100 ? 17.711 -24.786 -17.953 1.00 91.12 100 ARG A O 1
ATOM 773 N N . ALA A 1 101 ? 18.772 -26.760 -18.134 1.00 91.31 101 ALA A N 1
ATOM 774 C CA . ALA A 1 101 ? 18.953 -26.948 -16.697 1.00 91.31 101 ALA A CA 1
ATOM 775 C C . ALA A 1 101 ? 19.932 -25.915 -16.121 1.00 91.31 101 ALA A C 1
ATOM 777 O O . ALA A 1 101 ? 19.619 -25.267 -15.127 1.00 91.31 101 ALA A O 1
ATOM 778 N N . TYR A 1 102 ? 21.066 -25.704 -16.793 1.00 93.44 102 TYR A N 1
ATOM 779 C CA . TYR A 1 102 ? 22.073 -24.721 -16.403 1.00 93.44 102 TYR A CA 1
ATOM 780 C C . TYR A 1 102 ? 21.512 -23.295 -16.408 1.00 93.44 102 TYR A C 1
ATOM 782 O O . TYR A 1 102 ? 21.685 -22.562 -15.441 1.00 93.44 102 TYR A O 1
ATOM 790 N N . GLU A 1 103 ? 20.802 -22.899 -17.469 1.00 93.75 103 GLU A N 1
ATOM 791 C CA . GLU A 1 103 ? 20.158 -21.584 -17.564 1.00 93.75 103 GLU A CA 1
ATOM 792 C C . GLU A 1 103 ? 19.073 -21.403 -16.496 1.00 93.75 103 GLU A C 1
ATOM 794 O O . GLU A 1 103 ? 18.964 -20.318 -15.933 1.00 93.75 103 GLU A O 1
ATOM 799 N N . SER A 1 104 ? 18.320 -22.456 -16.162 1.00 92.56 104 SER A N 1
ATOM 800 C CA . SER A 1 104 ? 17.338 -22.418 -15.071 1.00 92.56 104 SER A CA 1
ATOM 801 C C . SER A 1 104 ? 18.004 -22.202 -13.710 1.00 92.56 104 SER A C 1
ATOM 803 O O . SER A 1 104 ? 17.592 -21.314 -12.971 1.00 92.56 104 SER A O 1
ATOM 805 N N . CYS A 1 105 ? 19.061 -22.957 -13.395 1.00 95.00 105 CYS A N 1
ATOM 806 C CA . CYS A 1 105 ? 19.820 -22.793 -12.151 1.00 95.00 105 CYS A CA 1
ATOM 807 C C . CYS A 1 105 ? 20.476 -21.407 -12.078 1.00 95.00 105 CYS A C 1
ATOM 809 O O . CYS A 1 105 ? 20.493 -20.764 -11.032 1.00 95.00 105 CYS A O 1
ATOM 811 N N . ARG A 1 106 ? 20.985 -20.914 -13.214 1.00 94.56 106 ARG A N 1
ATOM 812 C CA . ARG A 1 106 ? 21.594 -19.587 -13.308 1.00 94.56 106 ARG A CA 1
ATOM 813 C C . ARG A 1 106 ? 20.571 -18.478 -13.101 1.00 94.56 106 ARG A C 1
ATOM 815 O O . ARG A 1 106 ? 20.881 -17.526 -12.401 1.00 94.56 106 ARG A O 1
ATOM 822 N N . LYS A 1 107 ? 19.357 -18.624 -13.640 1.00 94.62 107 LYS A N 1
ATOM 823 C CA . LYS A 1 107 ? 18.247 -17.702 -13.369 1.00 94.62 107 LYS A CA 1
ATOM 824 C C . LYS A 1 107 ? 17.968 -17.617 -11.865 1.00 94.62 107 LYS A C 1
ATOM 826 O O . LYS A 1 107 ? 17.811 -16.520 -11.345 1.00 94.62 107 LYS A O 1
ATOM 831 N N . THR A 1 108 ? 17.952 -18.754 -11.168 1.00 95.19 108 THR A N 1
ATOM 832 C CA . THR A 1 108 ? 17.804 -18.791 -9.706 1.00 95.19 108 THR A CA 1
ATOM 833 C C . THR A 1 108 ? 18.961 -18.092 -8.994 1.00 95.19 108 THR A C 1
ATOM 835 O O . THR A 1 108 ? 18.728 -17.284 -8.101 1.00 95.19 108 THR A O 1
ATOM 838 N N . LEU A 1 109 ? 20.208 -18.356 -9.398 1.00 95.75 109 LEU A N 1
ATOM 839 C CA . LEU A 1 109 ? 21.385 -17.695 -8.827 1.00 95.75 109 LEU A CA 1
ATOM 840 C C . LEU A 1 109 ? 21.343 -16.172 -9.028 1.00 95.75 109 LEU A C 1
ATOM 842 O O . LEU A 1 109 ? 21.651 -15.429 -8.099 1.00 95.75 109 LEU A O 1
ATOM 846 N N . ASP A 1 110 ? 20.964 -15.718 -10.224 1.00 94.56 110 ASP A N 1
ATOM 847 C CA . ASP A 1 110 ? 20.840 -14.298 -10.551 1.00 94.56 110 ASP A CA 1
ATOM 848 C C . ASP A 1 110 ? 19.729 -13.638 -9.716 1.00 94.56 110 ASP A C 1
ATOM 850 O O . ASP A 1 110 ? 19.951 -12.555 -9.184 1.00 94.56 110 ASP A O 1
ATOM 854 N N . TRP A 1 111 ? 18.587 -14.307 -9.520 1.00 94.06 111 TRP A N 1
ATOM 855 C CA . TRP A 1 111 ? 17.505 -13.832 -8.646 1.00 94.06 111 TRP A CA 1
ATOM 856 C C . TRP A 1 111 ? 17.956 -13.701 -7.180 1.00 94.06 111 TRP A C 1
ATOM 858 O O . TRP A 1 111 ? 17.823 -12.636 -6.577 1.00 94.06 111 TRP A O 1
ATOM 868 N N . LEU A 1 112 ? 18.586 -14.740 -6.617 1.00 94.19 112 LEU A N 1
ATOM 869 C CA . LEU A 1 112 ? 19.087 -14.711 -5.235 1.00 94.19 112 LEU A CA 1
ATOM 870 C C . LEU A 1 112 ? 20.153 -13.618 -5.025 1.00 94.19 112 LEU A C 1
ATOM 872 O O . LEU A 1 112 ? 20.186 -12.971 -3.980 1.00 94.19 112 LEU A O 1
ATOM 876 N N . LYS A 1 113 ? 21.038 -13.395 -6.004 1.00 93.88 113 LYS A N 1
ATOM 877 C CA . LYS A 1 113 ? 22.141 -12.428 -5.874 1.00 93.88 113 LYS A CA 1
ATOM 878 C C . LYS A 1 113 ? 21.744 -10.991 -6.173 1.00 93.88 113 LYS A C 1
ATOM 880 O O . LYS A 1 113 ? 22.215 -10.090 -5.487 1.00 93.88 113 LYS A O 1
ATOM 885 N N . ASN A 1 114 ? 20.957 -10.761 -7.219 1.00 91.69 114 ASN A N 1
ATOM 886 C CA . ASN A 1 114 ? 20.667 -9.410 -7.693 1.00 91.69 114 ASN A CA 1
ATOM 887 C C . ASN A 1 114 ? 19.407 -8.858 -7.029 1.00 91.69 114 ASN A C 1
ATOM 889 O O . ASN A 1 114 ? 19.441 -7.745 -6.507 1.00 91.69 114 ASN A O 1
ATOM 893 N N . ASP A 1 115 ? 18.343 -9.658 -6.988 1.00 88.44 115 ASP A N 1
ATOM 894 C CA . ASP A 1 115 ? 17.030 -9.192 -6.540 1.00 88.44 115 ASP A CA 1
ATOM 895 C C . ASP A 1 115 ? 16.898 -9.343 -5.021 1.00 88.44 115 ASP A C 1
ATOM 897 O O . ASP A 1 115 ? 16.427 -8.436 -4.339 1.00 88.44 115 ASP A O 1
ATOM 901 N N . MET A 1 116 ? 17.399 -10.452 -4.463 1.00 88.69 116 MET A N 1
ATOM 902 C CA . MET A 1 116 ? 17.449 -10.657 -3.007 1.00 88.69 116 MET A CA 1
ATOM 903 C C . MET A 1 116 ? 18.735 -10.139 -2.348 1.00 88.69 116 MET A C 1
ATOM 905 O O . MET A 1 116 ? 18.844 -10.166 -1.123 1.00 88.69 116 MET A O 1
ATOM 909 N N . GLN A 1 117 ? 19.701 -9.661 -3.141 1.00 90.94 117 GLN A N 1
ATOM 910 C CA . GLN A 1 117 ? 20.974 -9.102 -2.665 1.00 90.94 117 GLN A CA 1
ATOM 911 C C . GLN A 1 117 ? 21.794 -10.045 -1.762 1.00 90.94 117 GLN A C 1
ATOM 913 O O . GLN A 1 117 ? 22.572 -9.580 -0.927 1.00 90.94 117 GLN A O 1
ATOM 918 N N . LEU A 1 118 ? 21.652 -11.365 -1.931 1.00 92.94 118 LEU A N 1
ATOM 919 C CA . LEU A 1 118 ? 22.379 -12.356 -1.138 1.00 92.94 118 LEU A CA 1
ATOM 920 C C . LEU A 1 118 ? 23.791 -12.595 -1.680 1.00 92.94 118 LEU A C 1
ATOM 922 O O . LEU A 1 118 ? 24.027 -12.740 -2.882 1.00 92.94 118 LEU A O 1
ATOM 926 N N . MET A 1 119 ? 24.756 -12.722 -0.776 1.00 93.88 119 MET A N 1
ATOM 927 C CA . MET A 1 119 ? 26.102 -13.189 -1.094 1.00 93.88 119 MET A CA 1
ATOM 928 C C . MET A 1 119 ? 26.119 -14.711 -1.294 1.00 93.88 119 MET A C 1
ATOM 930 O O . MET A 1 119 ? 25.336 -15.436 -0.688 1.00 93.88 119 MET A O 1
ATOM 934 N N . THR A 1 120 ? 27.083 -15.239 -2.064 1.00 93.25 120 THR A N 1
ATOM 935 C CA . THR A 1 120 ? 27.271 -16.703 -2.195 1.00 93.25 120 THR A CA 1
ATOM 936 C C . THR A 1 120 ? 27.385 -17.392 -0.829 1.00 93.25 120 THR A C 1
ATOM 938 O O . THR A 1 120 ? 26.850 -18.481 -0.658 1.00 93.25 120 THR A O 1
ATOM 941 N N . SER A 1 121 ? 28.071 -16.775 0.144 1.00 93.75 121 SER A N 1
ATOM 942 C CA . SER A 1 121 ? 28.189 -17.337 1.496 1.00 93.75 121 SER A CA 1
ATOM 943 C C . SER A 1 121 ? 26.836 -17.441 2.194 1.00 93.75 121 SER A C 1
ATOM 945 O O . SER A 1 121 ? 26.565 -18.453 2.813 1.00 93.75 121 SER A O 1
ATOM 947 N N . GLU A 1 122 ? 25.966 -16.444 2.036 1.00 96.00 122 GLU A N 1
ATOM 948 C CA . GLU A 1 122 ? 24.624 -16.460 2.625 1.00 96.00 122 GLU A CA 1
ATOM 949 C C . GLU A 1 122 ? 23.741 -17.518 1.957 1.00 96.00 122 GLU A C 1
ATOM 951 O O . GLU A 1 122 ? 23.049 -18.249 2.650 1.00 96.00 122 GLU A O 1
ATOM 956 N N . ILE A 1 123 ? 23.819 -17.673 0.629 1.00 96.00 123 ILE A N 1
ATOM 957 C CA . ILE A 1 123 ? 23.120 -18.756 -0.087 1.00 96.00 123 ILE A CA 1
ATOM 958 C C . ILE A 1 123 ? 23.605 -20.130 0.405 1.00 96.00 123 ILE A C 1
ATOM 960 O O . ILE A 1 123 ? 22.801 -21.048 0.548 1.00 96.00 123 ILE A O 1
ATOM 964 N N . SER A 1 124 ? 24.908 -20.271 0.674 1.00 95.88 124 SER A N 1
ATOM 965 C CA . SER A 1 124 ? 25.488 -21.496 1.234 1.00 95.88 124 SER A CA 1
ATOM 966 C C . SER A 1 124 ? 24.977 -21.782 2.644 1.00 95.88 124 SER A C 1
ATOM 968 O O . SER A 1 124 ? 24.562 -22.909 2.893 1.00 95.88 124 SER A O 1
ATOM 970 N N . ASP A 1 125 ? 24.979 -20.782 3.528 1.00 96.19 125 ASP A N 1
ATOM 971 C CA . ASP A 1 125 ? 24.471 -20.911 4.898 1.00 96.19 125 ASP A CA 1
ATOM 972 C C . ASP A 1 125 ? 22.979 -21.305 4.872 1.00 96.19 125 ASP A C 1
ATOM 974 O O . ASP A 1 125 ? 22.590 -22.286 5.497 1.00 96.19 125 ASP A O 1
ATOM 978 N N . ILE A 1 126 ? 22.163 -20.638 4.039 1.00 96.44 126 ILE A N 1
ATOM 979 C CA . ILE A 1 126 ? 20.740 -20.972 3.849 1.00 96.44 126 ILE A CA 1
ATOM 980 C C . ILE A 1 126 ? 20.567 -22.418 3.370 1.00 96.44 126 ILE A C 1
ATOM 982 O O . ILE A 1 126 ? 19.726 -23.143 3.899 1.00 96.44 126 ILE A O 1
ATOM 986 N N . ALA A 1 127 ? 21.329 -22.848 2.359 1.00 96.31 127 ALA A N 1
ATOM 987 C CA . ALA A 1 127 ? 21.235 -24.206 1.830 1.00 96.31 127 ALA A CA 1
ATOM 988 C C . ALA A 1 127 ? 21.621 -25.257 2.882 1.00 96.31 127 ALA A C 1
ATOM 990 O O . ALA A 1 127 ? 20.963 -26.290 2.975 1.00 96.31 127 ALA A O 1
ATOM 991 N N . GLU A 1 128 ? 22.659 -24.993 3.678 1.00 96.62 128 GLU A N 1
ATOM 992 C CA . GLU A 1 128 ? 23.100 -25.880 4.757 1.00 96.62 128 GLU A CA 1
ATOM 993 C C . GLU A 1 128 ? 22.061 -25.960 5.883 1.00 96.62 128 GLU A C 1
ATOM 995 O O . GLU A 1 128 ? 21.740 -27.057 6.345 1.00 96.62 128 GLU A O 1
ATOM 1000 N N . THR A 1 129 ? 21.482 -24.833 6.295 1.00 96.44 129 THR A N 1
ATOM 1001 C CA . THR A 1 129 ? 20.401 -24.815 7.288 1.00 96.44 129 THR A CA 1
ATOM 1002 C C . THR A 1 129 ? 19.154 -25.528 6.767 1.00 96.44 129 THR A C 1
ATOM 1004 O O . THR A 1 129 ? 18.571 -26.331 7.489 1.00 96.44 129 THR A O 1
ATOM 1007 N N . LEU A 1 130 ? 18.768 -25.326 5.504 1.00 95.75 130 LEU A N 1
ATOM 1008 C CA . LEU A 1 130 ? 17.624 -26.024 4.907 1.00 95.75 130 LEU A CA 1
ATOM 1009 C C . LEU A 1 130 ? 17.856 -27.534 4.741 1.00 95.75 130 LEU A C 1
ATOM 1011 O O . LEU A 1 130 ? 16.893 -28.289 4.817 1.00 95.75 130 LEU A O 1
ATOM 1015 N N . ASP A 1 131 ? 19.093 -27.992 4.531 1.00 94.56 131 ASP A N 1
ATOM 1016 C CA . ASP A 1 131 ? 19.414 -29.427 4.458 1.00 94.56 131 ASP A CA 1
ATOM 1017 C C . ASP A 1 131 ? 19.403 -30.092 5.847 1.00 94.56 131 ASP A C 1
ATOM 1019 O O . ASP A 1 131 ? 18.935 -31.221 6.001 1.00 94.56 131 ASP A O 1
ATOM 1023 N N . ASN A 1 132 ? 19.882 -29.384 6.877 1.00 94.25 132 ASN A N 1
ATOM 1024 C CA . ASN A 1 132 ? 20.029 -29.929 8.230 1.00 94.25 132 ASN A CA 1
ATOM 1025 C C . ASN A 1 132 ? 18.780 -29.770 9.113 1.00 94.25 132 ASN A C 1
ATOM 1027 O O . ASN A 1 132 ? 18.500 -30.641 9.938 1.00 94.25 132 ASN A O 1
ATOM 1031 N N . GLU A 1 133 ? 18.051 -28.666 8.962 1.00 94.56 133 GLU A N 1
ATOM 1032 C CA . GLU A 1 133 ? 17.015 -28.196 9.894 1.00 94.56 133 GLU A CA 1
ATOM 1033 C C . GLU A 1 133 ? 15.685 -27.904 9.170 1.00 94.56 133 GLU A C 1
ATOM 1035 O O . GLU A 1 133 ? 14.894 -27.079 9.618 1.00 94.56 133 GLU A O 1
ATOM 1040 N N . LEU A 1 134 ? 15.406 -28.591 8.051 1.00 92.94 134 LEU A N 1
ATOM 1041 C CA . LEU A 1 134 ? 14.239 -28.322 7.194 1.00 92.94 134 LEU A CA 1
ATOM 1042 C C . LEU A 1 134 ? 12.910 -28.231 7.960 1.00 92.94 134 LEU A C 1
ATOM 1044 O O . LEU A 1 134 ? 12.125 -27.312 7.728 1.00 92.94 134 LEU A O 1
ATOM 1048 N N . ASP A 1 135 ? 12.648 -29.199 8.841 1.00 93.38 135 ASP A N 1
ATOM 1049 C CA . ASP A 1 135 ? 11.396 -29.265 9.602 1.00 93.38 135 ASP A CA 1
ATOM 1050 C C . ASP A 1 135 ? 11.305 -28.126 10.632 1.00 93.38 135 ASP A C 1
ATOM 1052 O O . ASP A 1 135 ? 10.242 -27.533 10.789 1.00 93.38 135 ASP A O 1
ATOM 1056 N N . GLU A 1 136 ? 12.424 -27.757 11.265 1.00 94.88 136 GLU A N 1
ATOM 1057 C CA . GLU A 1 136 ? 12.486 -26.625 12.200 1.00 94.88 136 GLU A CA 1
ATOM 1058 C C . GLU A 1 136 ? 12.250 -25.301 11.463 1.00 94.88 136 GLU A C 1
ATOM 1060 O O . GLU A 1 136 ? 11.434 -24.492 11.893 1.00 94.88 136 GLU A O 1
ATOM 1065 N N . VAL A 1 137 ? 12.854 -25.117 10.282 1.00 95.62 137 VAL A N 1
ATOM 1066 C CA . VAL A 1 137 ? 12.587 -23.947 9.430 1.00 95.62 137 VAL A CA 1
ATOM 1067 C C . VAL A 1 137 ? 11.113 -23.882 9.026 1.00 95.62 137 VAL A C 1
ATOM 1069 O O . VAL A 1 137 ? 10.546 -22.794 8.990 1.00 95.62 137 VAL A O 1
ATOM 1072 N N . LYS A 1 138 ? 10.461 -25.012 8.718 1.00 94.06 138 LYS A N 1
ATOM 1073 C CA . LYS A 1 138 ? 9.023 -25.026 8.390 1.00 94.06 138 LYS A CA 1
ATOM 1074 C C . LYS A 1 138 ? 8.167 -24.555 9.563 1.00 94.06 138 LYS A C 1
ATOM 1076 O O . LYS A 1 138 ? 7.327 -23.680 9.365 1.00 94.06 138 LYS A O 1
ATOM 1081 N N . GLU A 1 139 ? 8.399 -25.097 10.757 1.00 94.44 139 GLU A N 1
ATOM 1082 C CA . GLU A 1 139 ? 7.683 -24.686 11.972 1.00 94.44 139 GLU A CA 1
ATOM 1083 C C . GLU A 1 139 ? 7.897 -23.192 12.270 1.00 94.44 139 GLU A C 1
ATOM 1085 O O . GLU A 1 139 ? 6.946 -22.474 12.586 1.00 94.44 139 GLU A O 1
ATOM 1090 N N . GLU A 1 140 ? 9.125 -22.698 12.101 1.00 94.00 140 GLU A N 1
ATOM 1091 C CA . GLU A 1 140 ? 9.466 -21.289 12.295 1.00 94.00 140 GLU A CA 1
ATOM 1092 C C . GLU A 1 140 ? 8.831 -20.370 11.240 1.00 94.00 140 GLU A C 1
ATOM 1094 O O . GLU A 1 140 ? 8.302 -19.315 11.589 1.00 94.00 140 GLU A O 1
ATOM 1099 N N . VAL A 1 141 ? 8.797 -20.766 9.961 1.00 92.94 141 VAL A N 1
ATOM 1100 C CA . VAL A 1 141 ? 8.101 -20.005 8.904 1.00 92.94 141 VAL A CA 1
ATOM 1101 C C . VAL A 1 141 ? 6.615 -19.887 9.223 1.00 92.94 141 VAL A C 1
ATOM 1103 O O . VAL A 1 141 ? 6.072 -18.784 9.158 1.00 92.94 141 VAL A O 1
ATOM 1106 N N . GLU A 1 142 ? 5.967 -20.990 9.606 1.00 91.38 142 GLU A N 1
ATOM 1107 C CA . GLU A 1 142 ? 4.556 -20.979 10.001 1.00 91.38 142 GLU A CA 1
ATOM 1108 C C . GLU A 1 142 ? 4.324 -20.072 11.215 1.00 91.38 142 GLU A C 1
ATOM 1110 O O . GLU A 1 142 ? 3.375 -19.284 11.217 1.00 91.38 142 GLU A O 1
ATOM 1115 N N . ARG A 1 143 ? 5.208 -20.120 12.223 1.00 92.19 143 ARG A N 1
ATOM 1116 C CA . ARG A 1 143 ? 5.118 -19.253 13.405 1.00 92.19 143 ARG A CA 1
ATOM 1117 C C . ARG A 1 143 ? 5.272 -17.780 13.039 1.00 92.19 143 ARG A C 1
ATOM 1119 O O . ARG A 1 143 ? 4.426 -16.983 13.428 1.00 92.19 143 ARG A O 1
ATOM 1126 N N . VAL A 1 144 ? 6.302 -17.414 12.276 1.00 89.62 144 VAL A N 1
ATOM 1127 C CA . VAL A 1 144 ? 6.560 -16.020 11.876 1.00 89.62 144 VAL A CA 1
ATOM 1128 C C . VAL A 1 144 ? 5.433 -15.491 10.990 1.00 89.62 144 VAL A C 1
ATOM 1130 O O . VAL A 1 144 ? 4.994 -14.357 11.170 1.00 89.62 144 VAL A O 1
ATOM 1133 N N . GLN A 1 145 ? 4.913 -16.297 10.061 1.00 86.94 145 GLN A N 1
ATOM 1134 C CA . GLN A 1 145 ? 3.754 -15.918 9.251 1.00 86.94 145 GLN A CA 1
ATOM 1135 C C . GLN A 1 145 ? 2.493 -15.747 10.106 1.00 86.94 145 GLN A C 1
ATOM 1137 O O . GLN A 1 145 ? 1.762 -14.777 9.912 1.00 86.94 145 GLN A O 1
ATOM 1142 N N . ALA A 1 146 ? 2.250 -16.633 11.076 1.00 88.31 146 ALA A N 1
ATOM 1143 C CA . ALA A 1 146 ? 1.127 -16.510 12.000 1.00 88.31 146 ALA A CA 1
ATOM 1144 C C . ALA A 1 146 ? 1.254 -15.277 12.908 1.00 88.31 146 ALA A C 1
ATOM 1146 O O . ALA A 1 146 ? 0.273 -14.566 13.097 1.00 88.31 146 ALA A O 1
ATOM 1147 N N . GLU A 1 147 ? 2.448 -14.985 13.428 1.00 89.38 147 GLU A N 1
ATOM 1148 C CA . GLU A 1 147 ? 2.730 -13.782 14.219 1.00 89.38 147 GLU A CA 1
ATOM 1149 C C . GLU A 1 147 ? 2.548 -12.509 13.388 1.00 89.38 147 GLU A C 1
ATOM 1151 O O . GLU A 1 147 ? 1.908 -11.570 13.853 1.00 89.38 147 GLU A O 1
ATOM 1156 N N . ARG A 1 148 ? 3.043 -12.480 12.143 1.00 83.44 148 ARG A N 1
ATOM 1157 C CA . ARG A 1 148 ? 2.832 -11.355 11.217 1.00 83.44 148 ARG A CA 1
ATOM 1158 C C . ARG A 1 148 ? 1.363 -11.158 10.894 1.00 83.44 148 ARG A C 1
ATOM 1160 O O . ARG A 1 148 ? 0.884 -10.033 10.953 1.00 83.44 148 ARG A O 1
ATOM 1167 N N . LYS A 1 149 ? 0.645 -12.242 10.602 1.00 84.88 149 LYS A N 1
ATOM 1168 C CA . LYS A 1 149 ? -0.791 -12.198 10.346 1.00 84.88 149 LYS A CA 1
ATOM 1169 C C . LYS A 1 149 ? -1.558 -11.702 11.570 1.00 84.88 149 LYS A C 1
ATOM 1171 O O . LYS A 1 149 ? -2.387 -10.819 11.429 1.00 84.88 149 LYS A O 1
ATOM 1176 N N . ALA A 1 150 ? -1.258 -12.216 12.761 1.00 87.75 150 ALA A N 1
ATOM 1177 C CA . ALA A 1 150 ? -1.900 -11.777 13.997 1.00 87.75 150 ALA A CA 1
ATOM 1178 C C . ALA A 1 150 ? -1.582 -10.311 14.316 1.00 87.75 150 ALA A C 1
ATOM 1180 O O . ALA A 1 150 ? -2.456 -9.579 14.767 1.00 87.75 150 ALA A O 1
ATOM 1181 N N . LYS A 1 151 ? -0.345 -9.870 14.063 1.00 86.94 151 LYS A N 1
ATOM 1182 C CA . LYS A 1 151 ? 0.048 -8.467 14.197 1.00 86.94 151 LYS A CA 1
ATOM 1183 C C . LYS A 1 151 ? -0.732 -7.583 13.220 1.00 86.94 151 LYS A C 1
ATOM 1185 O O . LYS A 1 151 ? -1.291 -6.587 13.652 1.00 86.94 151 LYS A O 1
ATOM 1190 N N . HIS A 1 152 ? -0.832 -7.984 11.955 1.00 83.75 152 HIS A N 1
ATOM 1191 C CA . HIS A 1 152 ? -1.626 -7.279 10.952 1.00 83.75 152 HIS A CA 1
ATOM 1192 C C . HIS A 1 152 ? -3.116 -7.247 11.328 1.00 83.75 152 HIS A C 1
ATOM 1194 O O . HIS A 1 152 ? -3.733 -6.199 11.308 1.00 83.75 152 HIS A O 1
ATOM 1200 N N . GLU A 1 153 ? -3.720 -8.364 11.731 1.00 87.50 153 GLU A N 1
ATOM 1201 C CA . GLU A 1 153 ? -5.119 -8.388 12.195 1.00 87.50 153 GLU A CA 1
ATOM 1202 C C . GLU A 1 153 ? -5.335 -7.528 13.452 1.00 87.50 153 GLU A C 1
ATOM 1204 O O . GLU A 1 153 ? -6.420 -6.990 13.661 1.00 87.50 153 GLU A O 1
ATOM 1209 N N . PHE A 1 154 ? -4.312 -7.395 14.300 1.00 88.19 154 PHE A N 1
ATOM 1210 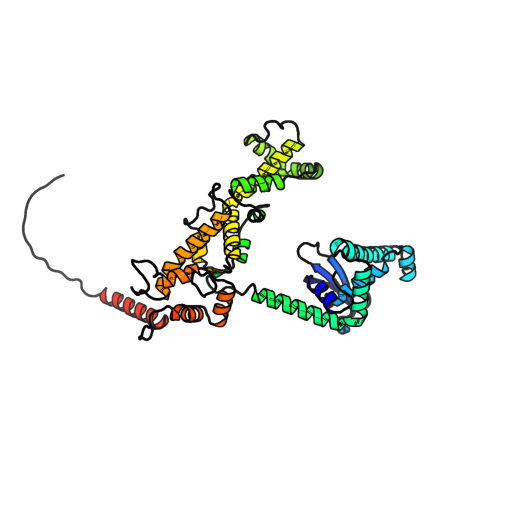C CA . PHE A 1 154 ? -4.353 -6.512 15.458 1.00 88.19 154 PHE A CA 1
ATOM 1211 C C . PHE A 1 154 ? -4.256 -5.035 15.059 1.00 88.19 154 PHE A C 1
ATOM 1213 O O . PHE A 1 154 ? -5.002 -4.227 15.610 1.00 88.19 154 PHE A O 1
ATOM 1220 N N . GLU A 1 155 ? -3.354 -4.681 14.141 1.00 87.00 155 GLU A N 1
ATOM 1221 C CA . GLU A 1 155 ? -3.143 -3.312 13.643 1.00 87.00 155 GLU A CA 1
ATOM 1222 C C . GLU A 1 155 ? -4.294 -2.838 12.738 1.00 87.00 155 GLU A C 1
ATOM 1224 O O . GLU A 1 155 ? -4.663 -1.671 12.818 1.00 87.00 155 GLU A O 1
ATOM 1229 N N . HIS A 1 156 ? -4.934 -3.753 12.001 1.00 89.75 156 HIS A N 1
ATOM 1230 C CA . HIS A 1 156 ? -6.049 -3.495 11.082 1.00 89.75 156 HIS A CA 1
ATOM 1231 C C . HIS A 1 156 ? -7.314 -4.262 11.527 1.00 89.75 156 HIS A C 1
ATOM 1233 O O . HIS A 1 156 ? -7.714 -5.246 10.889 1.00 89.75 156 HIS A O 1
ATOM 1239 N N . PRO A 1 157 ? -7.924 -3.895 12.672 1.00 93.62 157 PRO A N 1
ATOM 1240 C CA . PRO A 1 157 ? -9.123 -4.563 13.160 1.00 93.62 157 PRO A CA 1
ATOM 1241 C C . PRO A 1 157 ? -10.319 -4.299 12.226 1.00 93.62 157 PRO A C 1
ATOM 1243 O O . PRO A 1 157 ? -10.449 -3.197 11.703 1.00 93.62 157 PRO A O 1
ATOM 1246 N N . PRO A 1 158 ? -11.251 -5.256 12.051 1.00 93.19 158 PRO A N 1
ATOM 1247 C CA . PRO A 1 158 ? -12.427 -5.031 11.215 1.00 93.19 158 PRO A CA 1
ATOM 1248 C C . PRO A 1 158 ? -13.256 -3.863 11.760 1.00 93.19 158 PRO A C 1
ATOM 1250 O O . PRO A 1 158 ? -13.535 -3.810 12.960 1.00 93.19 158 PRO A O 1
ATOM 1253 N N . VAL A 1 159 ? -13.647 -2.941 10.884 1.00 94.00 159 VAL A N 1
ATOM 1254 C CA . VAL A 1 159 ? -14.423 -1.761 11.278 1.00 94.00 159 VAL A CA 1
ATOM 1255 C C . VAL A 1 159 ? -15.888 -2.120 11.590 1.00 94.00 159 VAL A C 1
ATOM 1257 O O . VAL A 1 159 ? -16.429 -3.057 10.991 1.00 94.00 159 VAL A O 1
ATOM 1260 N N . PRO A 1 160 ? -16.540 -1.434 12.549 1.00 93.06 160 PRO A N 1
ATOM 1261 C CA . PRO A 1 160 ? -17.952 -1.653 12.869 1.00 93.06 160 PRO A CA 1
ATOM 1262 C C . PRO A 1 160 ? -18.889 -1.238 11.723 1.00 93.06 160 PRO A C 1
ATOM 1264 O O . PRO A 1 160 ? -18.502 -0.504 10.823 1.00 93.06 160 PRO A O 1
ATOM 1267 N N . GLU A 1 161 ? -20.149 -1.681 11.769 1.00 92.25 161 GLU A N 1
ATOM 1268 C CA . GLU A 1 161 ? -21.168 -1.257 10.796 1.00 92.25 161 GLU A CA 1
ATOM 1269 C C . GLU A 1 161 ? -21.387 0.266 10.849 1.00 92.25 161 GLU A C 1
ATOM 1271 O O . GLU A 1 161 ? -21.516 0.828 11.938 1.00 92.25 161 GLU A O 1
ATOM 1276 N N . GLY A 1 162 ? -21.446 0.910 9.677 1.00 92.62 162 GLY A N 1
ATOM 1277 C CA . GLY A 1 162 ? -21.566 2.367 9.534 1.00 92.62 162 GLY A CA 1
ATOM 1278 C C . GLY A 1 162 ? -20.239 3.124 9.627 1.00 92.62 162 GLY A C 1
ATOM 1279 O O . GLY A 1 162 ? -20.255 4.349 9.720 1.00 92.62 162 GLY A O 1
ATOM 1280 N N . PHE A 1 163 ? -19.112 2.407 9.648 1.00 95.62 163 PHE A N 1
ATOM 1281 C CA . PHE A 1 163 ? -17.772 2.975 9.610 1.00 95.62 163 PHE A CA 1
ATOM 1282 C C . PHE A 1 163 ? -16.959 2.364 8.471 1.00 95.62 163 PHE A C 1
ATOM 1284 O O . PHE A 1 163 ? -17.053 1.164 8.201 1.00 95.62 163 PHE A O 1
ATOM 1291 N N . THR A 1 164 ? -16.069 3.171 7.903 1.00 97.31 164 THR A N 1
ATOM 1292 C CA . THR A 1 164 ? -15.087 2.757 6.899 1.00 97.31 164 THR A CA 1
ATOM 1293 C C . THR A 1 164 ? -13.676 3.094 7.390 1.00 97.31 164 THR A C 1
ATOM 1295 O O . THR A 1 164 ? -13.463 4.111 8.057 1.00 97.31 164 THR A O 1
ATOM 1298 N N . SER A 1 165 ? -12.702 2.213 7.132 1.00 97.06 165 SER A N 1
ATOM 1299 C CA . SER A 1 165 ? -11.308 2.460 7.524 1.00 97.06 165 SER A CA 1
ATOM 1300 C C . SER A 1 165 ? -10.685 3.564 6.663 1.00 97.06 165 SER A C 1
ATOM 1302 O O . SER A 1 165 ? -11.038 3.705 5.492 1.00 97.06 165 SER A O 1
ATOM 1304 N N . ILE A 1 166 ? -9.741 4.330 7.216 1.00 96.75 166 ILE A N 1
ATOM 1305 C CA . ILE A 1 166 ? -9.005 5.352 6.453 1.00 96.75 166 ILE A CA 1
ATOM 1306 C C . ILE A 1 166 ? -8.325 4.729 5.224 1.00 96.75 166 ILE A C 1
ATOM 1308 O O . ILE A 1 166 ? -8.396 5.296 4.139 1.00 96.75 166 ILE A O 1
ATOM 1312 N N . GLU A 1 167 ? -7.743 3.536 5.368 1.00 94.38 167 GLU A N 1
ATOM 1313 C CA . GLU A 1 167 ? -7.078 2.821 4.272 1.00 94.38 167 GLU A CA 1
ATOM 1314 C C . GLU A 1 167 ? -8.047 2.460 3.138 1.00 94.38 167 GLU A C 1
ATOM 1316 O O . GLU A 1 167 ? -7.723 2.642 1.964 1.00 94.38 167 GLU A O 1
ATOM 1321 N N . ASP A 1 168 ? -9.251 1.980 3.468 1.00 96.12 168 ASP A N 1
ATOM 1322 C CA . ASP A 1 168 ? -10.274 1.664 2.466 1.00 96.12 168 ASP A CA 1
ATOM 1323 C C . ASP A 1 168 ? -10.792 2.935 1.773 1.00 96.12 168 ASP A C 1
ATOM 1325 O O . ASP A 1 168 ? -11.019 2.924 0.560 1.00 96.12 168 ASP A O 1
ATOM 1329 N N . LEU A 1 169 ? -10.940 4.039 2.518 1.00 96.62 169 LEU A N 1
ATOM 1330 C CA . LEU A 1 169 ? -11.305 5.342 1.956 1.00 96.62 169 LEU A CA 1
ATOM 1331 C C . LEU A 1 169 ? -10.225 5.832 0.987 1.00 96.62 169 LEU A C 1
ATOM 1333 O O . LEU A 1 169 ? -10.543 6.156 -0.154 1.00 96.62 169 LEU A O 1
ATOM 1337 N N . GLN A 1 170 ? -8.952 5.803 1.387 1.00 96.00 170 GLN A N 1
ATOM 1338 C CA . GLN A 1 170 ? -7.820 6.165 0.530 1.00 96.00 170 GLN A CA 1
ATOM 1339 C C . GLN A 1 170 ? -7.760 5.297 -0.735 1.00 96.00 170 GLN A C 1
ATOM 1341 O O . GLN A 1 170 ? -7.586 5.821 -1.833 1.00 96.00 170 GLN A O 1
ATOM 1346 N N . ALA A 1 171 ? -7.969 3.982 -0.610 1.00 94.50 171 ALA A N 1
ATOM 1347 C CA . ALA A 1 171 ? -7.967 3.053 -1.741 1.00 94.50 171 ALA A CA 1
ATOM 1348 C C . ALA A 1 171 ? -9.123 3.281 -2.735 1.00 94.50 171 ALA A C 1
ATOM 1350 O O . ALA A 1 171 ? -9.064 2.791 -3.867 1.00 94.50 171 ALA A O 1
ATOM 1351 N N . SER A 1 172 ? -10.178 3.992 -2.324 1.00 95.25 172 SER A N 1
ATOM 1352 C CA . SER A 1 172 ? -11.318 4.329 -3.181 1.00 95.25 172 SER A CA 1
ATOM 1353 C C . SER A 1 172 ? -11.099 5.577 -4.047 1.00 95.25 172 SER A C 1
ATOM 1355 O O . SER A 1 172 ? -11.809 5.754 -5.040 1.00 95.25 172 SER A O 1
ATOM 1357 N N . LEU A 1 173 ? -10.111 6.409 -3.701 1.00 95.88 173 LEU A N 1
ATOM 1358 C CA . LEU A 1 173 ? -9.811 7.672 -4.375 1.00 95.88 173 LEU A CA 1
ATOM 1359 C C . LEU A 1 173 ? -9.042 7.446 -5.681 1.00 95.88 173 LEU A C 1
ATOM 1361 O O . LEU A 1 173 ? -8.201 6.550 -5.791 1.00 95.88 173 LEU A O 1
ATOM 1365 N N . ASN A 1 174 ? -9.300 8.284 -6.684 1.00 96.44 174 ASN A N 1
ATOM 1366 C CA . ASN A 1 174 ? -8.578 8.252 -7.948 1.00 96.44 174 ASN A CA 1
ATOM 1367 C C . ASN A 1 174 ? -7.504 9.346 -7.976 1.00 96.44 174 ASN A C 1
ATOM 1369 O O . ASN A 1 174 ? -7.769 10.479 -8.359 1.00 96.44 174 ASN A O 1
ATOM 1373 N N . LEU A 1 175 ? -6.275 8.987 -7.604 1.00 95.31 175 LEU A N 1
ATOM 1374 C CA . LEU A 1 175 ? -5.162 9.936 -7.457 1.00 95.31 175 LEU A CA 1
ATOM 1375 C C . LEU A 1 175 ? -4.429 10.269 -8.771 1.00 95.31 175 LEU A C 1
ATOM 1377 O O . LEU A 1 175 ? -3.453 11.018 -8.756 1.00 95.31 175 LEU A O 1
ATOM 1381 N N . GLY A 1 176 ? -4.847 9.702 -9.904 1.00 93.44 176 GLY A N 1
ATOM 1382 C CA . GLY A 1 176 ? -4.093 9.816 -11.154 1.00 93.44 176 GLY A CA 1
ATOM 1383 C C . GLY A 1 176 ? -2.749 9.079 -11.104 1.00 93.44 176 GLY A C 1
ATOM 1384 O O . GLY A 1 176 ? -2.592 8.084 -10.395 1.00 93.44 176 GLY A O 1
ATOM 1385 N N . GLU A 1 177 ? -1.777 9.532 -11.895 1.00 92.75 177 GLU A N 1
ATOM 1386 C CA . GLU A 1 177 ? -0.470 8.871 -12.027 1.00 92.75 177 GLU A CA 1
ATOM 1387 C C . GLU A 1 177 ? 0.521 9.257 -10.918 1.00 92.75 177 GLU A C 1
ATOM 1389 O O . GLU A 1 177 ? 1.386 8.452 -10.571 1.00 92.75 177 GLU A O 1
ATOM 1394 N N . TYR A 1 178 ? 0.405 10.472 -10.369 1.00 92.25 178 TYR A N 1
ATOM 1395 C CA . TYR A 1 178 ? 1.389 11.034 -9.430 1.00 92.25 178 TYR A CA 1
ATOM 1396 C C . TYR A 1 178 ? 0.795 11.624 -8.146 1.00 92.25 178 TYR A C 1
ATOM 1398 O O . TYR A 1 178 ? 1.546 12.158 -7.326 1.00 92.25 178 TYR A O 1
ATOM 1406 N N . GLY A 1 179 ? -0.529 11.586 -7.972 1.00 91.44 179 GLY A N 1
ATOM 1407 C CA . GLY A 1 179 ? -1.192 12.232 -6.840 1.00 91.44 179 GLY A CA 1
ATOM 1408 C C . GLY A 1 179 ? -0.869 11.614 -5.480 1.00 91.44 179 GLY A C 1
ATOM 1409 O O . GLY A 1 179 ? -0.905 12.314 -4.474 1.00 91.44 179 GLY A O 1
ATOM 1410 N N . ASP A 1 180 ? -0.464 10.343 -5.442 1.00 92.56 180 ASP A N 1
ATOM 1411 C CA . ASP A 1 180 ? -0.005 9.645 -4.233 1.00 92.56 180 ASP A CA 1
ATOM 1412 C C . ASP A 1 180 ? 1.228 10.303 -3.591 1.00 92.56 180 ASP A C 1
ATOM 1414 O O . ASP A 1 180 ? 1.444 10.187 -2.388 1.00 92.56 180 ASP A O 1
ATOM 1418 N N . ARG A 1 181 ? 2.014 11.048 -4.376 1.00 94.06 181 ARG A N 1
ATOM 1419 C CA . ARG A 1 181 ? 3.220 11.745 -3.911 1.00 94.06 181 ARG A CA 1
ATOM 1420 C C . ARG A 1 181 ? 2.929 13.027 -3.137 1.00 94.06 181 ARG A C 1
ATOM 1422 O O . ARG A 1 181 ? 3.871 13.624 -2.622 1.00 94.06 181 ARG A O 1
ATOM 1429 N N . ILE A 1 182 ? 1.676 13.485 -3.066 1.00 94.94 182 ILE A N 1
ATOM 1430 C CA . ILE A 1 182 ? 1.339 14.790 -2.475 1.00 94.94 182 ILE A CA 1
ATOM 1431 C C . ILE A 1 182 ? 1.804 14.925 -1.019 1.00 94.94 182 ILE A C 1
ATOM 1433 O O . ILE A 1 182 ? 2.236 15.994 -0.602 1.00 94.94 182 ILE A O 1
ATOM 1437 N N . THR A 1 183 ? 1.798 13.825 -0.269 1.00 92.62 183 THR A N 1
ATOM 1438 C CA . THR A 1 183 ? 2.147 13.776 1.158 1.00 92.62 183 THR A CA 1
ATOM 1439 C C . THR A 1 183 ? 3.646 13.945 1.429 1.00 92.62 183 THR A C 1
ATOM 1441 O O . THR A 1 183 ? 4.041 14.162 2.572 1.00 92.62 183 THR A O 1
ATOM 1444 N N . ASP A 1 184 ? 4.493 13.878 0.395 1.00 93.69 184 ASP A N 1
ATOM 1445 C CA . ASP A 1 184 ? 5.931 14.170 0.497 1.00 93.69 184 ASP A CA 1
ATOM 1446 C C . ASP A 1 184 ? 6.234 15.682 0.468 1.00 93.69 184 ASP A C 1
ATOM 1448 O O . ASP A 1 184 ? 7.382 16.095 0.676 1.00 93.69 184 ASP A O 1
ATOM 1452 N N . TYR A 1 185 ? 5.222 16.507 0.185 1.00 93.88 185 TYR A N 1
ATOM 1453 C CA . TYR A 1 185 ? 5.330 17.950 -0.012 1.00 93.88 185 TYR A CA 1
ATOM 1454 C C . TYR A 1 185 ? 4.560 18.717 1.071 1.00 93.88 185 TYR A C 1
ATOM 1456 O O . TYR A 1 185 ? 3.737 18.170 1.798 1.00 93.88 185 TYR A O 1
ATOM 1464 N N . THR A 1 186 ? 4.866 20.008 1.201 1.00 92.12 186 THR A N 1
ATOM 1465 C CA . THR A 1 186 ? 4.259 20.923 2.184 1.00 92.12 186 THR A CA 1
ATOM 1466 C C . THR A 1 186 ? 3.987 22.275 1.541 1.00 92.12 186 THR A C 1
ATOM 1468 O O . THR A 1 186 ? 4.707 22.654 0.612 1.00 92.12 186 THR A O 1
ATOM 1471 N N . GLY A 1 187 ? 3.063 23.048 2.102 1.00 92.06 187 GLY A N 1
ATOM 1472 C CA . GLY A 1 187 ? 2.644 24.335 1.558 1.00 92.06 187 GLY A CA 1
ATOM 1473 C C . GLY A 1 187 ? 1.636 24.167 0.426 1.00 92.06 187 GLY A C 1
ATOM 1474 O O . GLY A 1 187 ? 0.934 23.160 0.352 1.00 92.06 187 GLY A O 1
ATOM 1475 N N . ASN A 1 188 ? 1.553 25.163 -0.452 1.00 94.94 188 ASN A N 1
ATOM 1476 C CA . ASN A 1 188 ? 0.472 25.266 -1.422 1.00 94.94 188 ASN A CA 1
ATOM 1477 C C . ASN A 1 188 ? 0.371 24.052 -2.369 1.00 94.94 188 ASN A C 1
ATOM 1479 O O . ASN A 1 188 ? 1.349 23.683 -3.024 1.00 94.94 188 ASN A O 1
ATOM 1483 N N . ILE A 1 189 ? -0.837 23.496 -2.517 1.00 94.12 189 ILE A N 1
ATOM 1484 C CA . ILE A 1 189 ? -1.093 22.323 -3.370 1.00 94.12 189 ILE A CA 1
ATOM 1485 C C . ILE A 1 189 ? -0.732 22.551 -4.850 1.00 94.12 189 ILE A C 1
ATOM 1487 O O . ILE A 1 189 ? -0.196 21.657 -5.501 1.00 94.12 189 ILE A O 1
ATOM 1491 N N . GLY A 1 190 ? -0.957 23.752 -5.392 1.00 94.06 190 GLY A N 1
ATOM 1492 C CA . GLY A 1 190 ? -0.603 24.080 -6.777 1.00 94.06 190 GLY A CA 1
ATOM 1493 C C . GLY A 1 190 ? 0.910 24.155 -7.016 1.00 94.06 190 GLY A C 1
ATOM 1494 O O . GLY A 1 190 ? 1.407 23.680 -8.046 1.00 94.06 190 GLY A O 1
ATOM 1495 N N . ASP A 1 191 ? 1.651 24.709 -6.055 1.00 95.44 191 ASP A N 1
ATOM 1496 C CA . ASP A 1 191 ? 3.116 24.702 -6.083 1.00 95.44 191 ASP A CA 1
ATOM 1497 C C . ASP A 1 191 ? 3.643 23.260 -5.974 1.00 95.44 191 ASP A C 1
ATOM 1499 O O . ASP A 1 191 ? 4.501 22.861 -6.764 1.00 95.44 191 ASP A O 1
ATOM 1503 N N . ALA A 1 192 ? 3.069 22.443 -5.085 1.00 96.06 192 ALA A N 1
ATOM 1504 C CA . ALA A 1 192 ? 3.432 21.034 -4.946 1.00 96.06 192 ALA A CA 1
ATOM 1505 C C . ALA A 1 192 ? 3.174 20.230 -6.230 1.00 96.06 192 ALA A C 1
ATOM 1507 O O . ALA A 1 192 ? 4.051 19.485 -6.663 1.00 96.06 192 ALA A O 1
ATOM 1508 N N . PHE A 1 193 ? 2.034 20.424 -6.904 1.00 96.50 193 PHE A N 1
ATOM 1509 C CA . PHE A 1 193 ? 1.768 19.800 -8.208 1.00 96.50 193 PHE A CA 1
ATOM 1510 C C . PHE A 1 193 ? 2.834 20.172 -9.237 1.00 96.50 193 PHE A C 1
ATOM 1512 O O . PHE A 1 193 ? 3.350 19.308 -9.947 1.00 96.50 193 PHE A O 1
ATOM 1519 N N . SER A 1 194 ? 3.224 21.445 -9.286 1.00 95.00 194 SER A N 1
ATOM 1520 C CA . SER A 1 194 ? 4.275 21.905 -10.195 1.00 95.00 194 SER A CA 1
ATOM 1521 C C . SER A 1 194 ? 5.623 21.231 -9.892 1.00 95.00 194 SER A C 1
ATOM 1523 O O . SER A 1 194 ? 6.324 20.803 -10.810 1.00 95.00 194 SER A O 1
ATOM 1525 N N . GLU A 1 195 ? 5.985 21.082 -8.615 1.00 96.75 195 GLU A N 1
ATOM 1526 C CA . GLU A 1 195 ? 7.225 20.410 -8.203 1.00 96.75 195 GLU A CA 1
ATOM 1527 C C . GLU A 1 195 ? 7.204 18.894 -8.456 1.00 96.75 195 GLU A C 1
ATOM 1529 O O . GLU A 1 195 ? 8.212 18.322 -8.888 1.00 96.75 195 GLU A O 1
ATOM 1534 N N . ILE A 1 196 ? 6.067 18.232 -8.223 1.00 96.50 196 ILE A N 1
ATOM 1535 C CA . ILE A 1 196 ? 5.874 16.806 -8.514 1.00 96.50 196 ILE A CA 1
ATOM 1536 C C . ILE A 1 196 ? 6.026 16.557 -10.015 1.00 96.50 196 ILE A C 1
ATOM 1538 O O . ILE A 1 196 ? 6.777 15.655 -10.407 1.00 96.50 196 ILE A O 1
ATOM 1542 N N . ALA A 1 197 ? 5.363 17.375 -10.841 1.00 96.62 197 ALA A N 1
ATOM 1543 C CA . ALA A 1 197 ? 5.414 17.277 -12.293 1.00 96.62 197 ALA A CA 1
ATOM 1544 C C . ALA A 1 197 ? 6.835 17.506 -12.822 1.00 96.62 197 ALA A C 1
ATOM 1546 O O . ALA A 1 197 ? 7.333 16.677 -13.582 1.00 96.62 197 ALA A O 1
ATOM 1547 N N . ASP A 1 198 ? 7.523 18.570 -12.389 1.00 95.62 198 ASP A N 1
ATOM 1548 C CA . ASP A 1 198 ? 8.912 18.844 -12.798 1.00 95.62 198 ASP A CA 1
ATOM 1549 C C . ASP A 1 198 ? 9.850 17.686 -12.427 1.00 95.62 198 ASP A C 1
ATOM 1551 O O . ASP A 1 198 ? 10.677 17.261 -13.235 1.00 95.62 198 ASP A O 1
ATOM 1555 N N . GLY A 1 199 ? 9.671 17.108 -11.234 1.00 94.62 199 GLY A N 1
ATOM 1556 C CA . GLY A 1 199 ? 10.434 15.946 -10.783 1.00 94.62 199 GLY A CA 1
ATOM 1557 C C . GLY A 1 199 ? 10.123 14.642 -11.530 1.00 94.62 199 GLY A C 1
ATOM 1558 O O . GLY A 1 199 ? 10.967 13.745 -11.537 1.00 94.62 199 GLY A O 1
ATOM 1559 N N . ALA A 1 200 ? 8.939 14.522 -12.138 1.00 94.75 200 ALA A N 1
ATOM 1560 C CA . ALA A 1 200 ? 8.508 13.345 -12.897 1.00 94.75 200 ALA A CA 1
ATOM 1561 C C . ALA A 1 200 ? 8.925 13.384 -14.380 1.00 94.75 200 ALA A C 1
ATOM 1563 O O . ALA A 1 200 ? 8.958 12.342 -15.032 1.00 94.75 200 ALA A O 1
ATOM 1564 N N . VAL A 1 201 ? 9.268 14.557 -14.927 1.00 95.62 201 VAL A N 1
ATOM 1565 C CA . VAL A 1 201 ? 9.700 14.696 -16.328 1.00 95.62 201 VAL A CA 1
ATOM 1566 C C . VAL A 1 201 ? 10.950 13.857 -16.616 1.00 95.62 201 VAL A C 1
ATOM 1568 O O . VAL A 1 201 ? 11.955 13.909 -15.901 1.00 95.62 201 VAL A O 1
ATOM 1571 N N . ASP A 1 202 ? 10.928 13.134 -17.739 1.00 95.69 202 ASP A N 1
ATOM 1572 C CA . ASP A 1 202 ? 12.030 12.261 -18.125 1.00 95.69 202 ASP A CA 1
ATOM 1573 C C . ASP A 1 202 ? 13.336 13.037 -18.358 1.00 95.69 202 ASP A C 1
ATOM 1575 O O . ASP A 1 202 ? 13.415 14.043 -19.077 1.00 95.69 202 ASP A O 1
ATOM 1579 N N . LEU A 1 203 ? 14.427 12.489 -17.820 1.00 93.50 203 LEU A N 1
ATOM 1580 C CA . LEU A 1 203 ? 15.774 13.031 -18.012 1.00 93.50 203 LEU A CA 1
ATOM 1581 C C . LEU A 1 203 ? 16.456 12.481 -19.273 1.00 93.50 203 LEU A C 1
ATOM 1583 O O . LEU A 1 203 ? 17.289 13.159 -19.885 1.00 93.50 203 LEU A O 1
ATOM 1587 N N . TYR A 1 204 ? 16.142 11.246 -19.673 1.00 93.69 204 TYR A N 1
ATOM 1588 C CA . TYR A 1 204 ? 16.806 10.581 -20.791 1.00 93.69 204 TYR A CA 1
ATOM 1589 C C . TYR A 1 204 ? 16.043 10.761 -22.101 1.00 93.69 204 TYR A C 1
ATOM 1591 O O . TYR A 1 204 ? 14.858 10.474 -22.221 1.00 93.69 204 TYR A O 1
ATOM 1599 N N . THR A 1 205 ? 16.772 11.147 -23.153 1.00 94.25 205 THR A N 1
ATOM 1600 C CA . THR A 1 205 ? 16.221 11.318 -24.511 1.00 94.25 205 THR A CA 1
ATOM 1601 C C . THR A 1 205 ? 15.524 10.069 -25.041 1.00 94.25 205 THR A C 1
ATOM 1603 O O . THR A 1 205 ? 14.605 10.180 -25.844 1.00 94.25 205 THR A O 1
ATOM 1606 N N . HIS A 1 206 ? 15.973 8.884 -24.628 1.00 94.00 206 HIS A N 1
ATOM 1607 C CA . HIS A 1 206 ? 15.339 7.634 -25.025 1.00 94.00 206 HIS A CA 1
ATOM 1608 C C . HIS A 1 206 ? 13.882 7.560 -24.550 1.00 94.00 206 HIS A C 1
ATOM 1610 O O . HIS A 1 206 ? 13.011 7.249 -25.359 1.00 94.00 206 HIS A O 1
ATOM 1616 N N . ASP A 1 207 ? 13.631 7.875 -23.281 1.00 94.31 207 ASP A N 1
ATOM 1617 C CA . ASP A 1 207 ? 12.320 7.705 -22.651 1.00 94.31 207 ASP A CA 1
ATOM 1618 C C . ASP A 1 207 ? 11.336 8.761 -23.163 1.00 94.31 207 ASP A C 1
ATOM 1620 O O . ASP A 1 207 ? 10.270 8.405 -23.662 1.00 94.31 207 ASP A O 1
ATOM 1624 N N . MET A 1 208 ? 11.785 10.013 -23.300 1.00 94.12 208 MET A N 1
ATOM 1625 C CA . MET A 1 208 ? 11.017 11.071 -23.970 1.00 94.12 208 MET A CA 1
ATOM 1626 C C . MET A 1 208 ? 10.605 10.704 -25.406 1.00 94.12 208 MET A C 1
ATOM 1628 O O . MET A 1 208 ? 9.461 10.899 -25.810 1.00 94.12 208 MET A O 1
ATOM 1632 N N . LEU A 1 209 ? 11.527 10.160 -26.212 1.00 93.31 209 LEU A N 1
ATOM 1633 C CA . LEU A 1 209 ? 11.224 9.768 -27.597 1.00 93.31 209 LEU A CA 1
ATOM 1634 C C . LEU A 1 209 ? 10.366 8.503 -27.688 1.00 93.31 209 LEU A C 1
ATOM 1636 O O . LEU A 1 209 ? 9.761 8.261 -28.734 1.00 93.31 209 LEU A O 1
ATOM 1640 N N . LYS A 1 210 ? 10.340 7.692 -26.628 1.00 95.19 210 LYS A N 1
ATOM 1641 C CA . LYS A 1 210 ? 9.452 6.540 -26.500 1.00 95.19 210 LYS A CA 1
ATOM 1642 C C . LYS A 1 210 ? 8.041 6.976 -26.095 1.00 95.19 210 LYS A C 1
ATOM 1644 O O . LYS A 1 210 ? 7.095 6.410 -26.623 1.00 95.19 210 LYS A O 1
ATOM 1649 N N . TRP A 1 211 ? 7.914 7.970 -25.217 1.00 94.75 211 TRP A N 1
ATOM 1650 C CA . TRP A 1 211 ? 6.640 8.517 -24.741 1.00 94.75 211 TRP A CA 1
ATOM 1651 C C . TRP A 1 211 ? 5.920 9.353 -25.809 1.00 94.75 211 TRP A C 1
ATOM 1653 O O . TRP A 1 211 ? 4.721 9.197 -26.027 1.00 94.75 211 TRP A O 1
ATOM 1663 N N . LEU A 1 212 ? 6.661 10.202 -26.528 1.00 94.25 212 LEU A N 1
ATOM 1664 C CA . LEU A 1 212 ? 6.097 11.206 -27.433 1.00 94.25 212 LEU A CA 1
ATOM 1665 C C . LEU A 1 212 ? 5.130 10.680 -28.519 1.00 94.25 212 LEU A C 1
ATOM 1667 O O . LEU A 1 212 ? 4.124 11.342 -28.761 1.00 94.25 212 LEU A O 1
ATOM 1671 N N . PRO A 1 213 ? 5.390 9.560 -29.226 1.00 94.12 213 PRO A N 1
ATOM 1672 C CA . PRO A 1 213 ? 4.514 9.111 -30.311 1.00 94.12 213 PRO A CA 1
ATOM 1673 C C . PRO A 1 213 ? 3.079 8.807 -29.871 1.00 94.12 213 PRO A C 1
ATOM 1675 O O . PRO A 1 213 ? 2.165 8.976 -30.678 1.00 94.12 213 PRO A O 1
ATOM 1678 N N . ASP A 1 214 ? 2.905 8.380 -28.621 1.00 96.31 214 ASP A N 1
ATOM 1679 C CA . ASP A 1 214 ? 1.611 8.007 -28.050 1.00 96.31 214 ASP A CA 1
ATOM 1680 C C . ASP A 1 214 ? 0.924 9.182 -27.327 1.00 96.31 214 ASP A C 1
ATOM 1682 O O . ASP A 1 214 ? -0.228 9.041 -26.941 1.00 96.31 214 ASP A O 1
ATOM 1686 N N . ASN A 1 215 ? 1.610 10.326 -27.173 1.00 95.06 215 ASN A N 1
ATOM 1687 C CA . ASN A 1 215 ? 1.192 11.462 -26.334 1.00 95.06 215 ASN A CA 1
ATOM 1688 C C . ASN A 1 215 ? 1.458 12.834 -26.997 1.00 95.06 215 ASN A C 1
ATOM 1690 O O . ASN A 1 215 ? 1.690 13.845 -26.330 1.00 95.06 215 ASN A O 1
ATOM 1694 N N . TYR A 1 216 ? 1.521 12.887 -28.329 1.00 93.44 216 TYR A N 1
ATOM 1695 C CA . TYR A 1 216 ? 1.945 14.085 -29.064 1.00 93.44 216 TYR A CA 1
ATOM 1696 C C . TYR A 1 216 ? 0.968 15.262 -28.927 1.00 93.44 216 TYR A C 1
ATOM 1698 O O . TYR A 1 216 ? 1.372 16.405 -29.135 1.00 93.44 216 TYR A O 1
ATOM 1706 N N . GLU A 1 217 ? -0.294 15.003 -28.592 1.00 96.38 217 GLU A N 1
ATOM 1707 C CA . GLU A 1 217 ? -1.331 16.004 -28.332 1.00 96.38 217 GLU A CA 1
ATOM 1708 C C . GLU A 1 217 ? -0.932 16.984 -27.224 1.00 96.38 217 GLU A C 1
ATOM 1710 O O . GLU A 1 217 ? -1.251 18.169 -27.302 1.00 96.38 217 GLU A O 1
ATOM 1715 N N . TRP A 1 218 ? -0.132 16.539 -26.256 1.00 96.75 218 TRP A N 1
ATOM 1716 C CA . TRP A 1 218 ? 0.354 17.382 -25.169 1.00 96.75 218 TRP A CA 1
ATOM 1717 C C . TRP A 1 218 ? 1.368 18.430 -25.630 1.00 96.75 218 TRP A C 1
ATOM 1719 O O . TRP A 1 218 ? 1.550 19.444 -24.964 1.00 96.75 218 TRP A O 1
ATOM 1729 N N . LEU A 1 219 ? 1.989 18.259 -26.806 1.00 95.19 219 LEU A N 1
ATOM 1730 C CA . LEU A 1 219 ? 2.742 19.347 -27.437 1.00 95.19 219 LEU A CA 1
ATOM 1731 C C . LEU A 1 219 ? 1.820 20.482 -27.889 1.00 95.19 219 LEU A C 1
ATOM 1733 O O . LEU A 1 219 ? 2.231 21.640 -27.876 1.00 95.19 219 LEU A O 1
ATOM 1737 N N . GLU A 1 220 ? 0.607 20.164 -28.342 1.00 94.56 220 GLU A N 1
ATOM 1738 C CA . GLU A 1 220 ? -0.365 21.174 -28.761 1.00 94.56 220 GLU A CA 1
ATOM 1739 C C . GLU A 1 220 ? -0.933 21.901 -27.540 1.00 94.56 220 GLU A C 1
ATOM 1741 O O . GLU A 1 220 ? -1.003 23.131 -27.555 1.00 94.56 220 GLU A O 1
ATOM 1746 N N . GLU A 1 221 ? -1.237 21.164 -26.467 1.00 95.12 221 GLU A N 1
ATOM 1747 C CA . GLU A 1 221 ? -1.700 21.744 -25.202 1.00 95.12 221 GLU A CA 1
ATOM 1748 C C . GLU A 1 221 ? -0.624 22.627 -24.558 1.00 95.12 221 GLU A C 1
ATOM 1750 O O . GLU A 1 221 ? -0.874 23.792 -24.257 1.00 95.12 221 GLU A O 1
ATOM 1755 N N . ALA A 1 222 ? 0.623 22.154 -24.471 1.00 94.75 222 ALA A N 1
ATOM 1756 C CA . ALA A 1 222 ? 1.724 22.966 -23.957 1.00 94.75 222 ALA A CA 1
ATOM 1757 C C . ALA A 1 222 ? 1.979 24.228 -24.810 1.00 94.75 222 ALA A C 1
ATOM 1759 O O . ALA A 1 222 ? 2.385 25.264 -24.278 1.00 94.75 222 ALA A O 1
ATOM 1760 N N . ASP A 1 223 ? 1.744 24.191 -26.133 1.00 94.44 223 ASP A N 1
ATOM 1761 C CA . ASP A 1 223 ? 1.811 25.408 -26.959 1.00 94.44 223 ASP A CA 1
ATOM 1762 C C . ASP A 1 223 ? 0.656 26.363 -26.649 1.00 94.44 223 ASP A C 1
ATOM 1764 O O . ASP A 1 223 ? 0.854 27.579 -26.607 1.00 94.44 223 ASP A O 1
ATOM 1768 N N . PHE A 1 224 ? -0.543 25.819 -26.428 1.00 94.12 224 PHE A N 1
ATOM 1769 C CA . PHE A 1 224 ? -1.741 26.582 -26.096 1.00 94.12 224 PHE A CA 1
ATOM 1770 C C . PHE A 1 224 ? -1.608 27.307 -24.750 1.00 94.12 224 PHE A C 1
ATOM 1772 O O . PHE A 1 224 ? -1.930 28.495 -24.671 1.00 94.12 224 PHE A O 1
ATOM 1779 N N . GLN A 1 225 ? -1.037 26.643 -23.742 1.00 92.38 225 GLN A N 1
ATOM 1780 C CA . GLN A 1 225 ? -0.705 27.223 -22.434 1.00 92.38 225 GLN A CA 1
ATOM 1781 C C . GLN A 1 225 ? 0.503 28.181 -22.482 1.00 92.38 225 GLN A C 1
ATOM 1783 O O . GLN A 1 225 ? 0.829 28.846 -21.500 1.00 92.38 225 GLN A O 1
ATOM 1788 N N . GLY A 1 226 ? 1.184 28.288 -23.631 1.00 93.69 226 GLY A N 1
ATOM 1789 C CA . GLY A 1 226 ? 2.340 29.166 -23.823 1.00 93.69 226 GLY A CA 1
ATOM 1790 C C . GLY A 1 226 ? 3.655 28.627 -23.248 1.00 93.69 226 GLY A C 1
ATOM 1791 O O . GLY A 1 226 ? 4.669 29.324 -23.293 1.00 93.69 226 GLY A O 1
ATOM 1792 N N . LEU A 1 227 ? 3.687 27.381 -22.770 1.00 94.50 227 LEU A N 1
ATOM 1793 C CA . LEU A 1 227 ? 4.871 26.755 -22.170 1.00 94.50 227 LEU A CA 1
ATOM 1794 C C . LEU A 1 227 ? 6.001 26.519 -23.178 1.00 94.50 227 LEU A C 1
ATOM 1796 O O . LEU A 1 227 ? 7.173 26.446 -22.810 1.00 94.50 227 LEU A O 1
ATOM 1800 N N . LEU A 1 228 ? 5.680 26.441 -24.474 1.00 93.56 228 LEU A N 1
ATOM 1801 C CA . LEU A 1 228 ? 6.694 26.252 -25.515 1.00 93.56 228 LEU A CA 1
ATOM 1802 C C . LEU A 1 228 ? 7.416 27.548 -25.923 1.00 93.56 228 LEU A C 1
ATOM 1804 O O . LEU A 1 228 ? 8.316 27.522 -26.778 1.00 93.56 228 LEU A O 1
ATOM 1808 N N . GLU A 1 229 ? 7.044 28.700 -25.356 1.00 91.88 229 GLU A N 1
ATOM 1809 C CA . GLU A 1 229 ? 7.721 29.965 -25.630 1.00 91.88 229 GLU A CA 1
ATOM 1810 C C . GLU A 1 229 ? 9.206 29.897 -25.235 1.00 91.88 229 GLU A C 1
ATOM 1812 O O . GLU A 1 229 ? 9.586 29.712 -24.086 1.00 91.88 229 GLU A O 1
ATOM 1817 N N . GLY A 1 230 ? 10.091 30.049 -26.226 1.00 88.38 230 GLY A N 1
ATOM 1818 C CA . GLY A 1 230 ? 11.543 29.997 -26.021 1.00 88.38 230 GLY A CA 1
ATOM 1819 C C . GLY A 1 230 ? 12.194 28.625 -26.227 1.00 88.38 230 GLY A C 1
ATOM 1820 O O . GLY A 1 230 ? 13.419 28.576 -26.351 1.00 88.38 230 GLY A O 1
ATOM 1821 N N . CYS A 1 231 ? 11.420 27.541 -26.366 1.00 91.44 231 CYS A N 1
ATOM 1822 C CA . CYS A 1 231 ? 11.943 26.214 -26.727 1.00 91.44 231 CYS A CA 1
ATOM 1823 C C . CYS A 1 231 ? 11.467 25.698 -28.100 1.00 91.44 231 CYS A C 1
ATOM 1825 O O . CYS A 1 231 ? 11.932 24.650 -28.552 1.00 91.44 231 CYS A O 1
ATOM 1827 N N . LYS A 1 232 ? 10.610 26.450 -28.813 1.00 89.38 232 LYS A N 1
ATOM 1828 C CA . LYS A 1 232 ? 10.123 26.078 -30.157 1.00 89.38 232 LYS A CA 1
ATOM 1829 C C . LYS A 1 232 ? 11.262 25.687 -31.107 1.00 89.38 232 LYS A C 1
ATOM 1831 O O . LYS A 1 232 ? 12.179 26.467 -31.367 1.00 89.38 232 LYS A O 1
ATOM 1836 N N . GLY A 1 233 ? 11.147 24.493 -31.686 1.00 88.44 233 GLY A N 1
ATOM 1837 C CA . GLY A 1 233 ? 12.126 23.910 -32.608 1.00 88.44 233 GLY A CA 1
ATOM 1838 C C . GLY A 1 233 ? 13.149 22.978 -31.950 1.00 88.44 233 GLY A C 1
ATOM 1839 O O . GLY A 1 233 ? 13.874 22.295 -32.673 1.00 88.44 233 GLY A O 1
ATOM 1840 N N . ASP A 1 234 ? 13.189 22.906 -30.618 1.00 95.56 234 ASP A N 1
ATOM 1841 C CA . ASP A 1 234 ? 13.929 21.895 -29.861 1.00 95.56 234 ASP A CA 1
ATOM 1842 C C . ASP A 1 234 ? 12.959 20.800 -29.401 1.00 95.56 234 ASP A C 1
ATOM 1844 O O . ASP A 1 234 ? 12.302 20.929 -28.372 1.00 95.56 234 ASP A O 1
ATOM 1848 N N . LEU A 1 235 ? 12.848 19.725 -30.191 1.00 94.00 235 LEU A N 1
ATOM 1849 C CA . LEU A 1 235 ? 11.861 18.665 -29.960 1.00 94.00 235 LEU A CA 1
ATOM 1850 C C . LEU A 1 235 ? 11.976 18.045 -28.564 1.00 94.00 235 LEU A C 1
ATOM 1852 O O . LEU A 1 235 ? 10.956 17.715 -27.972 1.00 94.00 235 LEU A O 1
ATOM 1856 N N . ILE A 1 236 ? 13.192 17.905 -28.031 1.00 95.69 236 ILE A N 1
ATOM 1857 C CA . ILE A 1 236 ? 13.400 17.285 -26.720 1.00 95.69 236 ILE A CA 1
ATOM 1858 C C . ILE A 1 236 ? 12.850 18.197 -25.631 1.00 95.69 236 ILE A C 1
ATOM 1860 O O . ILE A 1 236 ? 12.016 17.764 -24.847 1.00 95.69 236 ILE A O 1
ATOM 1864 N N . LYS A 1 237 ? 13.215 19.482 -25.644 1.00 95.62 237 LYS A N 1
ATOM 1865 C CA . LYS A 1 237 ? 12.675 20.442 -24.673 1.00 95.62 237 LYS A CA 1
ATOM 1866 C C . LYS A 1 237 ? 11.174 20.644 -24.808 1.00 95.62 237 LYS A C 1
ATOM 1868 O O . LYS A 1 237 ? 10.493 20.797 -23.806 1.00 95.62 237 LYS A O 1
ATOM 1873 N N . MET A 1 238 ? 10.655 20.641 -26.034 1.00 96.81 238 MET A N 1
ATOM 1874 C CA . MET A 1 238 ? 9.212 20.706 -26.252 1.00 96.81 238 MET A CA 1
ATOM 1875 C C . MET A 1 238 ? 8.511 19.476 -25.661 1.00 96.81 238 MET A C 1
ATOM 1877 O O . MET A 1 238 ? 7.470 19.624 -25.039 1.00 96.81 238 MET A O 1
ATOM 1881 N N . THR A 1 239 ? 9.106 18.285 -25.799 1.00 96.38 239 THR A N 1
ATOM 1882 C CA . THR A 1 239 ? 8.578 17.048 -25.196 1.00 96.38 239 THR A CA 1
ATOM 1883 C C . THR A 1 239 ? 8.609 17.112 -23.671 1.00 96.38 239 THR A C 1
ATOM 1885 O O . THR A 1 239 ? 7.639 16.716 -23.044 1.00 96.38 239 THR A O 1
ATOM 1888 N N . GLN A 1 240 ? 9.662 17.678 -23.073 1.00 96.62 240 GLN A N 1
ATOM 1889 C CA . GLN A 1 240 ? 9.731 17.888 -21.619 1.00 96.62 240 GLN A CA 1
ATOM 1890 C C . GLN A 1 240 ? 8.612 18.805 -21.114 1.00 96.62 240 GLN A C 1
ATOM 1892 O O . GLN A 1 240 ? 7.968 18.489 -20.124 1.00 96.62 240 GLN A O 1
ATOM 1897 N N . MET A 1 241 ? 8.343 19.913 -21.814 1.00 97.31 241 MET A N 1
ATOM 1898 C CA . MET A 1 241 ? 7.231 20.806 -21.455 1.00 97.31 241 MET A CA 1
ATOM 1899 C C . MET A 1 241 ? 5.863 20.144 -21.662 1.00 97.31 241 MET A C 1
ATOM 1901 O O . MET A 1 241 ? 4.944 20.408 -20.900 1.00 97.31 241 MET A O 1
ATOM 1905 N N . ALA A 1 242 ? 5.729 19.269 -22.662 1.00 96.69 242 ALA A N 1
ATOM 1906 C CA . ALA A 1 242 ? 4.514 18.483 -22.862 1.00 96.69 242 ALA A CA 1
ATOM 1907 C C . ALA A 1 242 ? 4.300 17.435 -21.759 1.00 96.69 242 ALA A C 1
ATOM 1909 O O . ALA A 1 242 ? 3.174 17.282 -21.304 1.00 96.69 242 ALA A O 1
ATOM 1910 N N . GLN A 1 243 ? 5.354 16.745 -21.307 1.00 97.31 243 GLN A N 1
ATOM 1911 C CA . GLN A 1 243 ? 5.275 15.842 -20.151 1.00 97.31 243 GLN A CA 1
ATOM 1912 C C . GLN A 1 243 ? 4.894 16.608 -18.886 1.00 97.31 243 GLN A C 1
ATOM 1914 O O . GLN A 1 243 ? 3.960 16.213 -18.201 1.00 97.31 243 GLN A O 1
ATOM 1919 N N . TYR A 1 244 ? 5.552 17.742 -18.630 1.00 97.44 244 TYR A N 1
ATOM 1920 C CA . TYR A 1 244 ? 5.218 18.616 -17.507 1.00 97.44 244 TYR A CA 1
ATOM 1921 C C . TYR A 1 244 ? 3.733 19.010 -17.511 1.00 97.44 244 TYR A C 1
ATOM 1923 O O . TYR A 1 244 ? 3.057 18.850 -16.498 1.00 97.44 244 TYR A O 1
ATOM 1931 N N . GLU A 1 245 ? 3.212 19.475 -18.653 1.00 96.94 245 GLU A N 1
ATOM 1932 C CA . GLU A 1 245 ? 1.802 19.863 -18.780 1.00 96.94 245 GLU A CA 1
ATOM 1933 C C . GLU A 1 245 ? 0.863 18.667 -18.602 1.00 96.94 245 GLU A C 1
ATOM 1935 O O . GLU A 1 245 ? -0.112 18.767 -17.867 1.00 96.94 245 GLU A O 1
ATOM 1940 N N . CYS A 1 246 ? 1.179 17.521 -19.215 1.00 96.50 246 CYS A N 1
ATOM 1941 C CA . CYS A 1 246 ? 0.410 16.286 -19.065 1.00 96.50 246 CYS A CA 1
ATOM 1942 C C . CYS A 1 246 ? 0.272 15.885 -17.593 1.00 96.50 246 CYS A C 1
ATOM 1944 O O . CYS A 1 246 ? -0.832 15.619 -17.127 1.00 96.50 246 CYS A O 1
ATOM 1946 N N . PHE A 1 247 ? 1.385 15.858 -16.861 1.00 96.69 247 PHE A N 1
ATOM 1947 C CA . PHE A 1 247 ? 1.414 15.429 -15.463 1.00 96.69 247 PHE A CA 1
ATOM 1948 C C . PHE A 1 247 ? 0.724 16.444 -14.551 1.00 96.69 247 PHE A C 1
ATOM 1950 O O . PHE A 1 247 ? -0.029 16.069 -13.657 1.00 96.69 247 PHE A O 1
ATOM 1957 N N . THR A 1 248 ? 0.921 17.737 -14.816 1.00 96.19 248 THR A N 1
ATOM 1958 C CA . THR A 1 248 ? 0.254 18.816 -14.076 1.00 96.19 248 THR A CA 1
ATOM 1959 C C . THR A 1 248 ? -1.266 18.763 -14.269 1.00 96.19 248 THR A C 1
ATOM 1961 O O . THR A 1 248 ? -2.012 18.850 -13.296 1.00 96.19 248 THR A O 1
ATOM 1964 N N . GLN A 1 249 ? -1.744 18.579 -15.506 1.00 95.44 249 GLN A N 1
ATOM 1965 C CA . GLN A 1 249 ? -3.177 18.468 -15.807 1.00 95.44 249 GLN A CA 1
ATOM 1966 C C . GLN A 1 249 ? -3.801 17.200 -15.228 1.00 95.44 249 GLN A C 1
ATOM 1968 O O . GLN A 1 249 ? -4.937 17.259 -14.761 1.00 95.44 249 GLN A O 1
ATOM 1973 N N . ASP A 1 250 ? -3.074 16.079 -15.224 1.00 95.81 250 ASP A N 1
ATOM 1974 C CA . ASP A 1 250 ? -3.521 14.855 -14.560 1.00 95.81 250 ASP A CA 1
ATOM 1975 C C . ASP A 1 250 ? -3.808 15.122 -13.075 1.00 95.81 250 ASP A C 1
ATOM 1977 O O . ASP A 1 250 ? -4.930 14.890 -12.628 1.00 95.81 250 ASP A O 1
ATOM 1981 N N . MET A 1 251 ? -2.875 15.739 -12.344 1.00 95.94 251 MET A N 1
ATOM 1982 C CA . MET A 1 251 ? -3.086 16.093 -10.934 1.00 95.94 251 MET A CA 1
ATOM 1983 C C . MET A 1 251 ? -4.234 17.089 -10.737 1.00 95.94 251 MET A C 1
ATOM 1985 O O . MET A 1 251 ? -5.079 16.872 -9.876 1.00 95.94 251 MET A O 1
ATOM 1989 N N . TYR A 1 252 ? -4.349 18.137 -11.562 1.00 95.56 252 TYR A N 1
ATOM 1990 C CA . TYR A 1 252 ? -5.483 19.067 -11.461 1.00 95.56 252 TYR A CA 1
ATOM 1991 C C . TYR A 1 252 ? -6.834 18.407 -11.761 1.00 95.56 252 TYR A C 1
ATOM 1993 O O . TYR A 1 252 ? -7.845 18.773 -11.165 1.00 95.56 252 TYR A O 1
ATOM 2001 N N . SER A 1 253 ? -6.874 17.420 -12.659 1.00 95.81 253 SER A N 1
ATOM 2002 C CA . SER A 1 253 ? -8.102 16.673 -12.950 1.00 95.81 253 SER A CA 1
ATOM 2003 C C . SER A 1 253 ? -8.529 15.737 -11.813 1.00 95.81 253 SER A C 1
ATOM 2005 O O . SER A 1 253 ? -9.707 15.388 -11.735 1.00 95.81 253 SER A O 1
ATOM 2007 N N . HIS A 1 254 ? -7.594 15.400 -10.920 1.00 96.25 254 HIS A N 1
ATOM 2008 C CA . HIS A 1 254 ? -7.778 14.550 -9.743 1.00 96.25 254 HIS A CA 1
ATOM 2009 C C . HIS A 1 254 ? -7.612 15.325 -8.422 1.00 96.25 254 HIS A C 1
ATOM 2011 O O . HIS A 1 254 ? -7.492 14.714 -7.364 1.00 96.25 254 HIS A O 1
ATOM 2017 N N . GLN A 1 255 ? -7.597 16.664 -8.459 1.00 95.00 255 GLN A N 1
ATOM 2018 C CA . GLN A 1 255 ? -7.195 17.494 -7.318 1.00 95.00 255 GLN A CA 1
ATOM 2019 C C . GLN A 1 255 ? -8.030 17.217 -6.067 1.00 95.00 255 GLN A C 1
ATOM 2021 O O . GLN A 1 255 ? -7.471 17.109 -4.982 1.00 95.00 255 GLN A O 1
ATOM 2026 N N . GLU A 1 256 ? -9.347 17.091 -6.229 1.00 94.88 256 GLU A N 1
ATOM 2027 C CA . GLU A 1 256 ? -10.265 16.828 -5.122 1.00 94.88 256 GLU A CA 1
ATOM 2028 C C . GLU A 1 256 ? -9.896 15.526 -4.398 1.00 94.88 256 GLU A C 1
ATOM 2030 O O . GLU A 1 256 ? -9.693 15.530 -3.188 1.00 94.88 256 GLU A O 1
ATOM 2035 N N . ASP A 1 257 ? -9.711 14.434 -5.141 1.00 96.44 257 ASP A N 1
ATOM 2036 C CA . ASP A 1 257 ? -9.321 13.135 -4.587 1.00 96.44 257 ASP A CA 1
ATOM 2037 C C . ASP A 1 257 ? -7.923 13.185 -3.949 1.00 96.44 257 ASP A C 1
ATOM 2039 O O . ASP A 1 257 ? -7.706 12.619 -2.880 1.00 96.44 257 ASP A O 1
ATOM 2043 N N . ILE A 1 258 ? -6.978 13.911 -4.550 1.00 96.56 258 ILE A N 1
ATOM 2044 C CA . ILE A 1 258 ? -5.628 14.100 -3.998 1.00 96.56 258 ILE A CA 1
ATOM 2045 C C . ILE A 1 258 ? -5.667 14.886 -2.678 1.00 96.56 258 ILE A C 1
ATOM 2047 O O . ILE A 1 258 ? -4.968 14.539 -1.725 1.00 96.56 258 ILE A O 1
ATOM 2051 N N . ALA A 1 259 ? -6.500 15.920 -2.587 1.00 95.81 259 ALA A N 1
ATOM 2052 C CA . ALA A 1 259 ? -6.667 16.710 -1.373 1.00 95.81 259 ALA A CA 1
ATOM 2053 C C . ALA A 1 259 ? -7.362 15.904 -0.260 1.00 95.81 259 ALA A C 1
ATOM 2055 O O . ALA A 1 259 ? -6.916 15.925 0.890 1.00 95.81 259 ALA A O 1
ATOM 2056 N N . LYS A 1 260 ? -8.392 15.112 -0.603 1.00 96.38 260 LYS A N 1
ATOM 2057 C CA . LYS A 1 260 ? -9.018 14.148 0.321 1.00 96.38 260 LYS A CA 1
ATOM 2058 C C . LYS A 1 260 ? -7.998 13.132 0.830 1.00 96.38 260 LYS A C 1
ATOM 2060 O O . LYS A 1 260 ? -7.961 12.852 2.025 1.00 96.38 260 LYS A O 1
ATOM 2065 N N . TYR A 1 261 ? -7.140 12.618 -0.050 1.00 96.88 261 TYR A N 1
ATOM 2066 C CA . TYR A 1 261 ? -6.069 11.694 0.318 1.00 96.88 261 TYR A CA 1
ATOM 2067 C C . TYR A 1 261 ? -5.087 12.318 1.317 1.00 96.88 261 TYR A C 1
ATOM 2069 O O . TYR A 1 261 ? -4.779 11.692 2.330 1.00 96.88 261 TYR A O 1
ATOM 2077 N N . ALA A 1 262 ? -4.659 13.565 1.088 1.00 95.94 262 ALA A N 1
ATOM 2078 C CA . ALA A 1 262 ? -3.790 14.292 2.013 1.00 95.94 262 ALA A CA 1
ATOM 2079 C C . ALA A 1 262 ? -4.441 14.503 3.394 1.00 95.94 262 ALA A C 1
ATOM 2081 O O . ALA A 1 262 ? -3.794 14.280 4.419 1.00 95.94 262 ALA A O 1
ATOM 2082 N N . ALA A 1 263 ? -5.729 14.869 3.439 1.00 96.25 263 ALA A N 1
ATOM 2083 C CA . ALA A 1 263 ? -6.479 14.969 4.693 1.00 96.25 263 ALA A CA 1
ATOM 2084 C C . ALA A 1 263 ? -6.556 13.625 5.431 1.00 96.25 263 ALA A C 1
ATOM 2086 O O . ALA A 1 263 ? -6.281 13.566 6.628 1.00 96.25 263 ALA A O 1
ATOM 2087 N N . LEU A 1 264 ? -6.906 12.546 4.725 1.00 97.19 264 LEU A N 1
ATOM 2088 C CA . LEU A 1 264 ? -7.006 11.199 5.291 1.00 97.19 264 LEU A CA 1
ATOM 2089 C C . LEU A 1 264 ? -5.663 10.706 5.846 1.00 97.19 264 LEU A C 1
ATOM 2091 O O . LEU A 1 264 ? -5.631 10.164 6.949 1.00 97.19 264 LEU A O 1
ATOM 2095 N N . GLU A 1 265 ? -4.558 10.951 5.136 1.00 95.75 265 GLU A N 1
ATOM 2096 C CA . GLU A 1 265 ? -3.212 10.612 5.615 1.00 95.75 265 GLU A CA 1
ATOM 2097 C C . GLU A 1 265 ? -2.864 11.383 6.897 1.00 95.75 265 GLU A C 1
ATOM 2099 O O . GLU A 1 265 ? -2.347 10.814 7.861 1.00 95.75 265 GLU A O 1
ATOM 2104 N N . GLY A 1 266 ? -3.199 12.676 6.952 1.00 94.25 266 GLY A N 1
ATOM 2105 C CA . GLY A 1 266 ? -3.010 13.481 8.157 1.00 94.25 266 GLY A CA 1
ATOM 2106 C C . GLY A 1 266 ? -3.856 12.994 9.338 1.00 94.25 266 GLY A C 1
ATOM 2107 O O . GLY A 1 266 ? -3.348 12.886 10.452 1.00 94.25 266 GLY A O 1
ATOM 2108 N N . LEU A 1 267 ? -5.116 12.614 9.104 1.00 95.00 267 LEU A N 1
ATOM 2109 C CA . LEU A 1 267 ? -5.973 12.017 10.135 1.00 95.00 267 LEU A CA 1
ATOM 2110 C C . LEU A 1 267 ? -5.408 10.684 10.648 1.00 95.00 267 LEU A C 1
ATOM 2112 O O . LEU A 1 267 ? -5.421 10.441 11.858 1.00 95.00 267 LEU A O 1
ATOM 2116 N N . ALA A 1 268 ? -4.874 9.842 9.758 1.00 94.69 268 ALA A N 1
ATOM 2117 C CA . ALA A 1 268 ? -4.195 8.608 10.145 1.00 94.69 268 ALA A CA 1
ATOM 2118 C C . ALA A 1 268 ? -2.964 8.880 11.022 1.00 94.69 268 ALA A C 1
ATOM 2120 O O . ALA A 1 268 ? -2.758 8.195 12.028 1.00 94.69 268 ALA A O 1
ATOM 2121 N N . ALA A 1 269 ? -2.179 9.914 10.698 1.00 92.88 269 ALA A N 1
ATOM 2122 C CA . ALA A 1 269 ? -1.031 10.335 11.500 1.00 92.88 269 ALA A CA 1
ATOM 2123 C C . ALA A 1 269 ? -1.425 10.824 12.910 1.00 92.88 269 ALA A C 1
ATOM 2125 O O . ALA A 1 269 ? -0.676 10.597 13.863 1.00 92.88 269 ALA A O 1
ATOM 2126 N N . GLU A 1 270 ? -2.615 11.414 13.058 1.00 91.38 270 GLU A N 1
ATOM 2127 C CA . GLU A 1 270 ? -3.216 11.807 14.345 1.00 91.38 270 GLU A CA 1
ATOM 2128 C C . GLU A 1 270 ? -3.925 10.644 15.077 1.00 91.38 270 GLU A C 1
ATOM 2130 O O . GLU A 1 270 ? -4.480 10.819 16.164 1.00 91.38 270 GLU A O 1
ATOM 2135 N N . GLY A 1 271 ? -3.888 9.428 14.521 1.00 92.06 271 GLY A N 1
ATOM 2136 C CA . GLY A 1 271 ? -4.394 8.212 15.161 1.00 92.06 271 GLY A CA 1
ATOM 2137 C C . GLY A 1 271 ? -5.845 7.852 14.831 1.00 92.06 271 GLY A C 1
ATOM 2138 O O . GLY A 1 271 ? -6.396 6.941 15.456 1.00 92.06 271 GLY A O 1
ATOM 2139 N N . VAL A 1 272 ? -6.472 8.512 13.851 1.00 95.19 272 VAL A N 1
ATOM 2140 C CA . VAL A 1 272 ? -7.766 8.074 13.305 1.00 95.19 272 VAL A CA 1
ATOM 2141 C C . VAL A 1 272 ? -7.555 6.817 12.467 1.00 95.19 272 VAL A C 1
ATOM 2143 O O . VAL A 1 272 ? -6.724 6.784 11.571 1.00 95.19 272 VAL A O 1
ATOM 2146 N N . TYR A 1 273 ? -8.332 5.774 12.737 1.00 96.38 273 TYR A N 1
ATOM 2147 C CA . TYR A 1 273 ? -8.305 4.531 11.964 1.00 96.38 273 TYR A CA 1
ATOM 2148 C C . TYR A 1 273 ? -9.580 4.324 11.144 1.00 96.38 273 TYR A C 1
ATOM 2150 O O . TYR A 1 273 ? -9.521 3.815 10.028 1.00 96.38 273 TYR A O 1
ATOM 2158 N N . ALA A 1 274 ? -10.733 4.716 11.686 1.00 96.81 274 ALA A N 1
ATOM 2159 C CA . ALA A 1 274 ? -12.029 4.570 11.038 1.00 96.81 274 ALA A CA 1
ATOM 2160 C C . ALA A 1 274 ? -12.859 5.848 11.171 1.00 96.81 274 ALA A C 1
ATOM 2162 O O . ALA A 1 274 ? -12.841 6.480 12.228 1.00 96.81 274 ALA A O 1
ATOM 2163 N N . LEU A 1 275 ? -13.610 6.181 10.122 1.00 95.81 275 LEU A N 1
ATOM 2164 C CA . LEU A 1 275 ? -14.568 7.287 10.078 1.00 95.81 275 LEU A CA 1
ATOM 2165 C C . LEU A 1 275 ? -15.979 6.740 9.897 1.00 95.81 275 LEU A C 1
ATOM 2167 O O . LEU A 1 275 ? -16.171 5.743 9.203 1.00 95.81 275 LEU A O 1
ATOM 2171 N N . ALA A 1 276 ? -16.956 7.377 10.536 1.00 94.94 276 ALA A N 1
ATOM 2172 C CA . ALA A 1 276 ? -18.359 7.079 10.291 1.00 94.94 276 ALA A CA 1
ATOM 2173 C C . ALA A 1 276 ? -18.727 7.503 8.867 1.00 94.94 276 ALA A C 1
ATOM 2175 O O . ALA A 1 276 ? -18.351 8.595 8.440 1.00 94.94 276 ALA A O 1
ATOM 2176 N N . ASP A 1 277 ? -19.487 6.669 8.159 1.00 94.19 277 ASP A N 1
ATOM 2177 C CA . ASP A 1 277 ? -19.822 6.900 6.749 1.00 94.19 277 ASP A CA 1
ATOM 2178 C C . ASP A 1 277 ? -20.549 8.246 6.562 1.00 94.19 277 ASP A C 1
ATOM 2180 O O . ASP A 1 277 ? -20.200 9.028 5.686 1.00 94.19 277 ASP A O 1
ATOM 2184 N N . GLU A 1 278 ? -21.491 8.576 7.457 1.00 89.94 278 GLU A N 1
ATOM 2185 C CA . GLU A 1 278 ? -22.223 9.855 7.425 1.00 89.94 278 GLU A CA 1
ATOM 2186 C C . GLU A 1 278 ? -21.304 11.069 7.653 1.00 89.94 278 GLU A C 1
ATOM 2188 O O . GLU A 1 278 ? -21.502 12.121 7.053 1.00 89.94 278 GLU A O 1
ATOM 2193 N N . VAL A 1 279 ? -20.270 10.925 8.489 1.00 91.62 279 VAL A N 1
ATOM 2194 C CA . VAL A 1 279 ? -19.299 12.001 8.751 1.00 91.62 279 VAL A CA 1
ATOM 2195 C C . VAL A 1 279 ? -18.344 12.162 7.581 1.00 91.62 279 VAL A C 1
ATOM 2197 O O . VAL A 1 279 ? -17.993 13.288 7.239 1.00 91.62 279 VAL A O 1
ATOM 2200 N N . TYR A 1 280 ? -17.933 11.059 6.956 1.00 92.81 280 TYR A N 1
ATOM 2201 C CA . TYR A 1 280 ? -17.145 11.126 5.734 1.00 92.81 280 TYR A CA 1
ATOM 2202 C C . TYR A 1 280 ? -17.915 11.875 4.642 1.00 92.81 280 TYR A C 1
ATOM 2204 O O . TYR A 1 280 ? -17.391 12.842 4.093 1.00 92.81 280 TYR A O 1
ATOM 2212 N N . ASP A 1 281 ? -19.175 11.505 4.405 1.00 90.81 281 ASP A N 1
ATOM 2213 C CA . ASP A 1 281 ? -20.031 12.163 3.417 1.00 90.81 281 ASP A CA 1
ATOM 2214 C C . ASP A 1 281 ? -20.183 13.672 3.709 1.00 90.81 281 ASP A C 1
ATOM 2216 O O . ASP A 1 281 ? -20.060 14.496 2.804 1.00 90.81 281 ASP A O 1
ATOM 2220 N N . ASP A 1 282 ? -20.396 14.066 4.968 1.00 88.25 282 ASP A N 1
ATOM 2221 C CA . ASP A 1 282 ? -20.591 15.475 5.342 1.00 88.25 282 ASP A CA 1
ATOM 2222 C C . ASP A 1 282 ? -19.298 16.314 5.304 1.00 88.25 282 ASP A C 1
ATOM 2224 O O . ASP A 1 282 ? -19.328 17.501 4.947 1.00 88.25 282 ASP A O 1
ATOM 2228 N N . VAL A 1 283 ? -18.157 15.730 5.683 1.00 89.88 283 VAL A N 1
ATOM 2229 C CA . VAL A 1 283 ? -16.866 16.434 5.760 1.00 89.88 283 VAL A CA 1
ATOM 2230 C C . VAL A 1 283 ? -16.160 16.454 4.407 1.00 89.88 283 VAL A C 1
ATOM 2232 O O . VAL A 1 283 ? -15.670 17.509 4.007 1.00 89.88 283 VAL A O 1
ATOM 2235 N N . PHE A 1 284 ? -16.122 15.319 3.704 1.00 91.69 284 PHE A N 1
ATOM 2236 C CA . PHE A 1 284 ? -15.335 15.125 2.482 1.00 91.69 284 PHE A CA 1
ATOM 2237 C C . PHE A 1 284 ? -16.139 15.349 1.200 1.00 91.69 284 PHE A C 1
ATOM 2239 O O . PHE A 1 284 ? -15.609 15.937 0.260 1.00 91.69 284 PHE A O 1
ATOM 2246 N N . ASP A 1 285 ? -17.410 14.948 1.165 1.00 86.94 285 ASP A N 1
ATOM 2247 C CA . ASP A 1 285 ? -18.273 15.101 -0.020 1.00 86.94 285 ASP A CA 1
ATOM 2248 C C . ASP A 1 285 ? -19.302 16.241 0.120 1.00 86.94 285 ASP A C 1
ATOM 2250 O O . ASP A 1 285 ? -20.041 16.567 -0.819 1.00 86.94 285 ASP A O 1
ATOM 2254 N N . GLY A 1 286 ? -19.357 16.858 1.300 1.00 80.31 286 GLY A N 1
ATOM 2255 C CA . GLY A 1 286 ? -20.254 17.951 1.630 1.00 80.31 286 GLY A CA 1
ATOM 2256 C C . GLY A 1 286 ? -19.767 19.318 1.144 1.00 80.31 286 GLY A C 1
ATOM 2257 O O . GLY A 1 286 ? -18.998 19.464 0.201 1.00 80.31 286 GLY A O 1
ATOM 2258 N N . ILE A 1 287 ? -20.263 20.371 1.797 1.00 75.25 287 ILE A N 1
ATOM 2259 C CA . ILE A 1 287 ? -19.849 21.767 1.540 1.00 75.25 287 ILE A CA 1
ATOM 2260 C C . ILE A 1 287 ? -18.923 22.310 2.633 1.00 75.25 287 ILE A C 1
ATOM 2262 O O . ILE A 1 287 ? -18.699 23.519 2.701 1.00 75.25 287 ILE A O 1
ATOM 2266 N N . THR A 1 288 ? -18.482 21.434 3.534 1.00 78.12 288 THR A N 1
ATOM 2267 C CA . THR A 1 288 ? -17.772 21.797 4.760 1.00 78.12 288 THR A CA 1
ATOM 2268 C C . THR A 1 288 ? -16.351 22.250 4.453 1.00 78.12 288 THR A C 1
ATOM 2270 O O . THR A 1 288 ? -15.931 23.295 4.944 1.00 78.12 288 THR A O 1
ATOM 2273 N N . ILE A 1 289 ? -15.657 21.508 3.589 1.00 83.88 289 ILE A N 1
ATOM 2274 C CA . ILE A 1 289 ? -14.293 21.789 3.141 1.00 83.88 289 ILE A CA 1
ATOM 2275 C C . ILE A 1 289 ? -14.296 21.834 1.612 1.00 83.88 289 ILE A C 1
ATOM 2277 O O . ILE A 1 289 ? -14.868 20.963 0.958 1.00 83.88 289 ILE A O 1
ATOM 2281 N N . ASP A 1 290 ? -13.669 22.857 1.030 1.00 86.12 290 ASP A N 1
ATOM 2282 C CA . ASP A 1 290 ? -13.490 22.947 -0.422 1.00 86.12 290 ASP A CA 1
ATOM 2283 C C . ASP A 1 290 ? -12.189 22.246 -0.834 1.00 86.12 290 ASP A C 1
ATOM 2285 O O . ASP A 1 290 ? -11.139 22.870 -0.986 1.00 86.12 290 ASP A O 1
ATOM 2289 N N . PHE A 1 291 ? -12.259 20.929 -1.041 1.00 87.25 291 PHE A N 1
ATOM 2290 C CA . PHE A 1 291 ? -11.123 20.116 -1.500 1.00 87.25 291 PHE A CA 1
ATOM 2291 C C . PHE A 1 291 ? -10.652 20.453 -2.926 1.00 87.25 291 PHE A C 1
ATOM 2293 O O . PHE A 1 291 ? -9.645 19.922 -3.395 1.00 87.25 291 PHE A O 1
ATOM 2300 N N . ASN A 1 292 ? -11.343 21.357 -3.627 1.00 86.19 292 ASN A N 1
ATOM 2301 C CA . ASN A 1 292 ? -10.940 21.849 -4.939 1.00 86.19 292 ASN A CA 1
ATOM 2302 C C . ASN A 1 292 ? -10.266 23.237 -4.876 1.00 86.19 292 ASN A C 1
ATOM 2304 O O . ASN A 1 292 ? -9.971 23.831 -5.920 1.00 86.19 292 ASN A O 1
ATOM 2308 N N . ASP A 1 293 ? -9.962 23.758 -3.680 1.00 84.38 293 ASP A N 1
ATOM 2309 C CA . ASP A 1 293 ? -9.192 24.996 -3.532 1.00 84.38 293 ASP A CA 1
ATOM 2310 C C . ASP A 1 293 ? -7.696 24.761 -3.796 1.00 84.38 293 ASP A C 1
ATOM 2312 O O . ASP A 1 293 ? -6.968 24.163 -3.004 1.00 84.38 293 ASP A O 1
ATOM 2316 N N . ASN A 1 294 ? -7.209 25.283 -4.923 1.00 81.69 294 ASN A N 1
ATOM 2317 C CA . ASN A 1 294 ? -5.802 25.187 -5.303 1.00 81.69 294 ASN A CA 1
ATOM 2318 C C . ASN A 1 294 ? -4.878 26.143 -4.525 1.00 81.69 294 ASN A C 1
ATOM 2320 O O . ASN A 1 294 ? -3.661 26.117 -4.721 1.00 81.69 294 ASN A O 1
ATOM 2324 N N . ASN A 1 295 ? -5.435 27.003 -3.667 1.00 83.50 295 ASN A N 1
ATOM 2325 C CA . ASN A 1 295 ? -4.675 27.903 -2.808 1.00 83.50 295 ASN A CA 1
ATOM 2326 C C . ASN A 1 295 ? -4.465 27.364 -1.390 1.00 83.50 295 ASN A C 1
ATOM 2328 O O . ASN A 1 295 ? -3.743 28.009 -0.629 1.00 83.50 295 ASN A O 1
ATOM 2332 N N . MET A 1 296 ? -5.061 26.222 -1.041 1.00 88.62 296 MET A N 1
ATOM 2333 C CA . MET A 1 296 ? -4.897 25.628 0.282 1.00 88.62 296 MET A CA 1
ATOM 2334 C C . MET A 1 296 ? -3.506 24.997 0.435 1.00 88.62 296 MET A C 1
ATOM 2336 O O . MET A 1 296 ? -2.934 24.463 -0.526 1.00 88.62 296 MET A O 1
ATOM 2340 N N . ASP A 1 297 ? -2.950 25.102 1.642 1.00 92.75 297 ASP A N 1
ATOM 2341 C CA . ASP A 1 297 ? -1.715 24.418 2.010 1.00 92.75 297 ASP A CA 1
ATOM 2342 C C . ASP A 1 297 ? -2.031 22.953 2.360 1.00 92.75 297 ASP A C 1
ATOM 2344 O O . ASP A 1 297 ? -3.064 22.648 2.955 1.00 92.75 297 ASP A O 1
ATOM 2348 N N . ILE A 1 298 ? -1.152 22.024 1.979 1.00 92.00 298 ILE A N 1
ATOM 2349 C CA . ILE A 1 298 ? -1.385 20.576 2.118 1.00 92.00 298 ILE A CA 1
ATOM 2350 C C . ILE A 1 298 ? -1.663 20.184 3.578 1.00 92.00 298 ILE A C 1
ATOM 2352 O O . ILE A 1 298 ? -2.545 19.374 3.856 1.00 92.00 298 ILE A O 1
ATOM 2356 N N . GLU A 1 299 ? -0.930 20.777 4.517 1.00 89.69 299 GLU A N 1
ATOM 2357 C CA . GLU A 1 299 ? -1.087 20.568 5.957 1.00 89.69 299 GLU A CA 1
ATOM 2358 C C . GLU A 1 299 ? -2.417 21.093 6.532 1.00 89.69 299 GLU A C 1
ATOM 2360 O O . GLU A 1 299 ? -2.870 20.616 7.580 1.00 89.69 299 GLU A O 1
ATOM 2365 N N . ASP A 1 300 ? -3.061 22.046 5.853 1.00 92.56 300 ASP A N 1
ATOM 2366 C CA . ASP A 1 300 ? -4.319 22.627 6.314 1.00 92.56 300 ASP A CA 1
ATOM 2367 C C . ASP A 1 300 ? -5.488 21.668 6.059 1.00 92.56 300 ASP A C 1
ATOM 2369 O O . ASP A 1 300 ? -6.382 21.597 6.899 1.00 92.56 300 ASP A O 1
ATOM 2373 N N . PHE A 1 301 ? -5.448 20.837 5.005 1.00 92.44 301 PHE A N 1
ATOM 2374 C CA . PHE A 1 301 ? -6.513 19.862 4.717 1.00 92.44 301 PHE A CA 1
ATOM 2375 C C . PHE A 1 301 ? -6.798 18.930 5.903 1.00 92.44 301 PHE A C 1
ATOM 2377 O O . PHE A 1 301 ? -7.954 18.709 6.264 1.00 92.44 301 PHE A O 1
ATOM 2384 N N . ALA A 1 302 ? -5.750 18.397 6.538 1.00 92.38 302 ALA A N 1
ATOM 2385 C CA . ALA A 1 302 ? -5.899 17.525 7.702 1.00 92.38 302 ALA A CA 1
ATOM 2386 C C . ALA A 1 302 ? -6.435 18.286 8.925 1.00 92.38 302 ALA A C 1
ATOM 2388 O O . ALA A 1 302 ? -7.287 17.775 9.651 1.00 92.38 302 ALA A O 1
ATOM 2389 N N . THR A 1 303 ? -5.975 19.523 9.125 1.00 91.88 303 THR A N 1
ATOM 2390 C CA . THR A 1 303 ? -6.410 20.383 10.236 1.00 91.88 303 THR A CA 1
ATOM 2391 C C . THR A 1 303 ? -7.881 20.788 10.089 1.00 91.88 303 THR A C 1
ATOM 2393 O O . THR A 1 303 ? -8.642 20.753 11.060 1.00 91.88 303 THR A O 1
ATOM 2396 N N . GLU A 1 304 ? -8.304 21.141 8.874 1.00 93.25 304 GLU A N 1
ATOM 2397 C CA . GLU A 1 304 ? -9.697 21.454 8.557 1.00 93.25 304 GLU A CA 1
ATOM 2398 C C . GLU A 1 304 ? -10.583 20.218 8.712 1.00 93.25 304 GLU A C 1
ATOM 2400 O O . GLU A 1 304 ? -11.620 20.302 9.368 1.00 93.25 304 GLU A O 1
ATOM 2405 N N . ALA A 1 305 ? -10.149 19.055 8.210 1.00 93.62 305 ALA A N 1
ATOM 2406 C CA . ALA A 1 305 ? -10.877 17.798 8.381 1.00 93.62 305 ALA A CA 1
ATOM 2407 C C . ALA A 1 305 ? -11.032 17.424 9.860 1.00 93.62 305 ALA A C 1
ATOM 2409 O O . ALA A 1 305 ? -12.127 17.072 10.292 1.00 93.62 305 ALA A O 1
ATOM 2410 N N . GLN A 1 306 ? -9.972 17.556 10.662 1.00 92.25 306 GLN A N 1
ATOM 2411 C CA . GLN A 1 306 ? -10.028 17.314 12.102 1.00 92.25 306 GLN A CA 1
ATOM 2412 C C . GLN A 1 306 ? -11.022 18.251 12.797 1.00 92.25 306 GLN A C 1
ATOM 2414 O O . GLN A 1 306 ? -11.833 17.789 13.597 1.00 92.25 306 GLN A O 1
ATOM 2419 N N . THR A 1 307 ? -10.987 19.544 12.469 1.00 90.94 307 THR A N 1
ATOM 2420 C CA . THR A 1 307 ? -11.919 20.537 13.026 1.00 90.94 307 THR A CA 1
ATOM 2421 C C . THR A 1 307 ? -13.360 20.200 12.643 1.00 90.94 307 THR A C 1
ATOM 2423 O O . THR A 1 307 ? -14.233 20.145 13.502 1.00 90.94 307 THR A O 1
ATOM 2426 N N . ALA A 1 308 ? -13.604 19.880 11.372 1.00 91.62 308 ALA A N 1
ATOM 2427 C CA . ALA A 1 308 ? -14.925 19.523 10.871 1.00 91.62 308 ALA A CA 1
ATOM 2428 C C . ALA A 1 308 ? -15.473 18.237 11.512 1.00 91.62 308 ALA A C 1
ATOM 2430 O O . ALA A 1 308 ? -16.650 18.177 11.863 1.00 91.62 308 ALA A O 1
ATOM 2431 N N . ILE A 1 309 ? -14.626 17.222 11.719 1.00 91.12 309 ILE A N 1
ATOM 2432 C CA . ILE A 1 309 ? -14.998 15.994 12.435 1.00 91.12 309 ILE A CA 1
ATOM 2433 C C . ILE A 1 309 ? -15.351 16.315 13.891 1.00 91.12 309 ILE A C 1
ATOM 2435 O O . ILE A 1 309 ? -16.362 15.826 14.390 1.00 91.12 309 ILE A O 1
ATOM 2439 N N . GLN A 1 310 ? -14.554 17.144 14.570 1.00 87.62 310 GLN A N 1
ATOM 2440 C CA . GLN A 1 310 ? -14.835 17.565 15.945 1.00 87.62 310 GLN A CA 1
ATOM 2441 C C . GLN A 1 310 ? -16.149 18.353 16.043 1.00 87.62 310 GLN A C 1
ATOM 2443 O O . GLN A 1 310 ? -16.942 18.104 16.947 1.00 87.62 310 GLN A O 1
ATOM 2448 N N . ASP A 1 311 ? -16.440 19.246 15.103 1.00 86.25 311 ASP A N 1
ATOM 2449 C CA . ASP A 1 311 ? -17.716 19.968 15.068 1.00 86.25 311 ASP A CA 1
ATOM 2450 C C . ASP A 1 311 ? -18.898 19.018 14.791 1.00 86.25 311 ASP A C 1
ATOM 2452 O O . ASP A 1 311 ? -19.970 19.141 15.390 1.00 86.25 311 ASP A O 1
ATOM 2456 N N . ALA A 1 312 ? -18.700 18.014 13.931 1.00 86.69 312 ALA A N 1
ATOM 2457 C CA . ALA A 1 312 ? -19.709 17.001 13.630 1.00 86.69 312 ALA A CA 1
ATOM 2458 C C . ALA A 1 312 ? -20.019 16.079 14.826 1.00 86.69 312 ALA A C 1
ATOM 2460 O O . ALA A 1 312 ? -21.105 15.500 14.879 1.00 86.69 312 ALA A O 1
ATOM 2461 N N . MET A 1 313 ? -19.113 15.959 15.806 1.00 83.56 313 MET A N 1
ATOM 2462 C CA . MET A 1 313 ? -19.295 15.104 16.989 1.00 83.56 313 MET A CA 1
ATOM 2463 C C . MET A 1 313 ? -20.354 15.612 17.968 1.00 83.56 313 MET A C 1
ATOM 2465 O O . MET A 1 313 ? -20.932 14.802 18.699 1.00 83.56 313 MET A O 1
ATOM 2469 N N . ASP A 1 314 ? -20.649 16.911 17.982 1.00 79.81 314 ASP A N 1
ATOM 2470 C CA . ASP A 1 314 ? -21.512 17.513 18.999 1.00 79.81 314 ASP A CA 1
ATOM 2471 C C . ASP A 1 314 ? -22.943 16.957 18.956 1.00 79.81 314 ASP A C 1
ATOM 2473 O O . ASP A 1 314 ? -23.486 16.541 19.984 1.00 79.81 314 ASP A O 1
ATOM 2477 N N . SER A 1 315 ? -23.558 16.897 17.767 1.00 79.44 315 SER A N 1
ATOM 2478 C CA . SER A 1 315 ? -24.951 16.445 17.623 1.00 79.44 315 SER A CA 1
ATOM 2479 C C . SER A 1 315 ? -25.126 14.958 17.966 1.00 79.44 315 SER A C 1
ATOM 2481 O O . SER A 1 315 ? -26.002 14.642 18.776 1.00 79.44 315 SER A O 1
ATOM 2483 N N . PRO A 1 316 ? -24.310 14.024 17.435 1.00 78.56 316 PRO A N 1
ATOM 2484 C CA . PRO A 1 316 ? -24.428 12.611 17.782 1.00 78.56 316 PRO A CA 1
ATOM 2485 C C . PRO A 1 316 ? -24.118 12.323 19.257 1.00 78.56 316 PRO A C 1
ATOM 2487 O O . PRO A 1 316 ? -24.786 11.487 19.868 1.00 78.56 316 PRO A O 1
ATOM 2490 N N . LEU A 1 317 ? -23.144 13.019 19.863 1.00 78.12 317 LEU A N 1
ATOM 2491 C CA . LEU A 1 317 ? -22.877 12.894 21.300 1.00 78.12 317 LEU A CA 1
ATOM 2492 C C . LEU A 1 317 ? -24.056 13.409 22.130 1.00 78.12 317 LEU A C 1
ATOM 2494 O O . LEU A 1 317 ? -24.454 12.756 23.096 1.00 78.12 317 LEU A O 1
ATOM 2498 N N . TYR A 1 318 ? -24.655 14.535 21.742 1.00 74.25 318 TYR A N 1
ATOM 2499 C CA . TYR A 1 318 ? -25.836 15.077 22.410 1.00 74.25 318 TYR A CA 1
ATOM 2500 C C . TYR A 1 318 ? -27.020 14.101 22.386 1.00 74.25 318 TYR A C 1
ATOM 2502 O O . TYR A 1 318 ? -27.631 13.832 23.429 1.00 74.25 318 TYR A O 1
ATOM 2510 N N . ASP A 1 319 ? -27.311 13.525 21.219 1.00 75.69 319 ASP A N 1
ATOM 2511 C CA . ASP A 1 319 ? -28.393 12.555 21.053 1.00 75.69 319 ASP A CA 1
ATOM 2512 C C . ASP A 1 319 ? -28.132 11.269 21.852 1.00 75.69 319 ASP A C 1
ATOM 2514 O O . ASP A 1 319 ? -29.037 10.752 22.515 1.00 75.69 319 ASP A O 1
ATOM 2518 N N . ALA A 1 320 ? -26.889 10.776 21.852 1.00 72.25 320 ALA A N 1
ATOM 2519 C CA . ALA A 1 320 ? -26.514 9.536 22.530 1.00 72.25 320 ALA A CA 1
ATOM 2520 C C . ALA A 1 320 ? -26.479 9.661 24.064 1.00 72.25 320 ALA A C 1
ATOM 2522 O O . ALA A 1 320 ? -26.902 8.745 24.774 1.00 72.25 320 ALA A O 1
ATOM 2523 N N . LEU A 1 321 ? -25.993 10.785 24.599 1.00 70.00 321 LEU A N 1
ATOM 2524 C CA . LEU A 1 321 ? -25.877 11.021 26.048 1.00 70.00 321 LEU A CA 1
ATOM 2525 C C . LEU A 1 321 ? -27.191 11.520 26.674 1.00 70.00 321 LEU A C 1
ATOM 2527 O O . LEU A 1 321 ? -27.400 11.451 27.895 1.00 70.00 321 LEU A O 1
ATOM 2531 N N . GLY A 1 322 ? -28.116 11.958 25.823 1.00 63.19 322 GLY A N 1
ATOM 2532 C CA . GLY A 1 322 ? -29.448 12.401 26.176 1.00 63.19 322 GLY A CA 1
ATOM 2533 C C . GLY A 1 322 ? -29.466 13.864 26.597 1.00 63.19 322 GLY A C 1
ATOM 2534 O O . GLY A 1 322 ? -28.827 14.253 27.573 1.00 63.19 322 GLY A O 1
ATOM 2535 N N . SER A 1 323 ? -30.313 14.631 25.914 1.00 56.19 323 SER A N 1
ATOM 2536 C CA . SER A 1 323 ? -30.614 16.054 26.090 1.00 56.19 323 SER A CA 1
ATOM 2537 C C . SER A 1 323 ? -30.815 16.486 27.554 1.00 56.19 323 SER A C 1
ATOM 2539 O O . SER A 1 323 ? -31.944 16.527 28.054 1.00 56.19 323 SER A O 1
ATOM 2541 N N . ASN A 1 324 ? -29.725 16.782 28.263 1.00 58.12 324 ASN A N 1
ATOM 2542 C CA . ASN A 1 324 ? -29.724 17.361 29.603 1.00 58.12 324 ASN A CA 1
ATOM 2543 C C . ASN A 1 324 ? -28.953 18.682 29.566 1.00 58.12 324 ASN A C 1
ATOM 2545 O O . ASN A 1 324 ? -27.809 18.702 29.119 1.00 58.12 324 ASN A O 1
ATOM 2549 N N . ASP A 1 325 ? -29.546 19.745 30.109 1.00 57.94 325 ASP A N 1
ATOM 2550 C CA . ASP A 1 325 ? -28.948 21.089 30.196 1.00 57.94 325 ASP A CA 1
ATOM 2551 C C . ASP A 1 325 ? -27.651 21.129 31.039 1.00 57.94 325 ASP A C 1
ATOM 2553 O O . ASP A 1 325 ? -27.034 22.175 31.157 1.00 57.94 325 ASP A O 1
ATOM 2557 N N . GLU A 1 326 ? -27.237 20.023 31.672 1.00 59.09 326 GLU A N 1
ATOM 2558 C CA . GLU A 1 326 ? -25.956 19.917 32.396 1.00 59.09 326 GLU A CA 1
ATOM 2559 C C . GLU A 1 326 ? -24.788 19.467 31.501 1.00 59.09 326 GLU A C 1
ATOM 2561 O O . GLU A 1 326 ? -23.633 19.624 31.886 1.00 59.09 326 GLU A O 1
ATOM 2566 N N . ILE A 1 327 ? -25.079 18.882 30.333 1.00 63.03 327 ILE A N 1
ATOM 2567 C CA . ILE A 1 327 ? -24.069 18.470 29.342 1.00 63.03 327 ILE A CA 1
ATOM 2568 C C . ILE A 1 327 ? -23.792 19.618 28.365 1.00 63.03 327 ILE A C 1
ATOM 2570 O O . ILE A 1 327 ? -22.709 19.669 27.793 1.00 63.03 327 ILE A O 1
ATOM 2574 N N . LEU A 1 328 ? -24.735 20.559 28.228 1.00 61.47 328 LEU A N 1
ATOM 2575 C CA . LEU A 1 328 ? -24.558 21.779 27.450 1.00 61.47 328 LEU A CA 1
ATOM 2576 C C . LEU A 1 328 ? -24.374 23.004 28.356 1.00 61.47 328 LEU A C 1
ATOM 2578 O O . LEU A 1 328 ? -25.190 23.241 29.243 1.00 61.47 328 LEU A O 1
ATOM 2582 N N . GLU A 1 329 ? -23.370 23.836 28.094 1.00 63.19 329 GLU A N 1
ATOM 2583 C CA . GLU A 1 329 ? -23.265 25.192 28.644 1.00 63.19 329 GLU A CA 1
ATOM 2584 C C . GLU A 1 329 ? -23.508 26.186 27.500 1.00 63.19 329 GLU A C 1
ATOM 2586 O O . GLU A 1 329 ? -22.828 26.156 26.484 1.00 63.19 329 GLU A O 1
ATOM 2591 N N . ASP A 1 330 ? -24.546 27.023 27.613 1.00 64.56 330 ASP A N 1
ATOM 2592 C CA . ASP A 1 330 ? -24.946 27.995 26.577 1.00 64.56 330 ASP A CA 1
ATOM 2593 C C . ASP A 1 330 ? -25.246 27.414 25.168 1.00 64.56 330 ASP A C 1
ATOM 2595 O O . ASP A 1 330 ? -25.363 28.164 24.199 1.00 64.56 330 ASP A O 1
ATOM 2599 N N . GLY A 1 331 ? -25.499 26.103 25.066 1.00 63.16 331 GLY A N 1
ATOM 2600 C CA . GLY A 1 331 ? -25.845 25.414 23.813 1.00 63.16 331 GLY A CA 1
ATOM 2601 C C . GLY A 1 331 ? -24.687 24.658 23.155 1.00 63.16 331 GLY A C 1
ATOM 2602 O O . GLY A 1 331 ? -24.918 24.016 22.137 1.00 63.16 331 GLY A O 1
ATOM 2603 N N . GLU A 1 332 ? -23.497 24.697 23.755 1.00 64.88 332 GLU A N 1
ATOM 2604 C CA . GLU A 1 332 ? -22.294 23.947 23.363 1.00 64.88 332 GLU A CA 1
ATOM 2605 C C . GLU A 1 332 ? -21.979 22.879 24.418 1.00 64.88 332 GLU A C 1
ATOM 2607 O O . GLU A 1 332 ? -22.439 22.997 25.557 1.00 64.88 332 GLU A O 1
ATOM 2612 N N . LEU A 1 333 ? -21.221 21.833 24.067 1.00 68.19 333 LEU A N 1
ATOM 2613 C CA . LEU A 1 333 ? -20.760 20.836 25.040 1.00 68.19 333 LEU A CA 1
ATOM 2614 C C . LEU A 1 333 ? -20.030 21.521 26.204 1.00 68.19 333 LEU A C 1
ATOM 2616 O O . LEU A 1 333 ? -19.244 22.449 26.022 1.00 68.19 333 LEU A O 1
ATOM 2620 N N . SER A 1 334 ? -20.290 21.071 27.432 1.00 73.12 334 SER A N 1
ATOM 2621 C CA . SER A 1 334 ? -19.593 21.615 28.595 1.00 73.12 334 SER A CA 1
ATOM 2622 C C . SER A 1 334 ? -18.093 21.302 28.523 1.00 73.12 334 SER A C 1
ATOM 2624 O O . SER A 1 334 ? -17.674 20.313 27.918 1.00 73.12 334 SER A O 1
ATOM 2626 N N . GLY A 1 335 ? -17.263 22.135 29.161 1.00 73.38 335 GLY A N 1
ATOM 2627 C CA . GLY A 1 335 ? -15.803 22.076 28.993 1.00 73.38 335 GLY A CA 1
ATOM 2628 C C . GLY A 1 335 ? -15.145 20.733 29.343 1.00 73.38 335 GLY A C 1
ATOM 2629 O O . GLY A 1 335 ? -14.077 20.431 28.817 1.00 73.38 335 GLY A O 1
ATOM 2630 N N . ASP A 1 336 ? -15.774 19.910 30.187 1.00 74.94 336 ASP A N 1
ATOM 2631 C CA . ASP A 1 336 ? -15.286 18.559 30.491 1.00 74.94 336 ASP A CA 1
ATOM 2632 C C . ASP A 1 336 ? -15.472 17.597 29.299 1.00 74.94 336 ASP A C 1
ATOM 2634 O O . ASP A 1 336 ? -14.627 16.733 29.083 1.00 74.94 336 ASP A O 1
ATOM 2638 N N . PHE A 1 337 ? -16.538 17.755 28.506 1.00 75.62 337 PHE A N 1
ATOM 2639 C CA . PHE A 1 337 ? -16.786 16.961 27.296 1.00 75.62 337 PHE A CA 1
ATOM 2640 C C . PHE A 1 337 ? -15.952 17.452 26.116 1.00 75.62 337 PHE A C 1
ATOM 2642 O O . PHE A 1 337 ? -15.402 16.630 25.383 1.00 75.62 337 PHE A O 1
ATOM 2649 N N . GLU A 1 338 ? -15.789 18.768 25.981 1.00 78.31 338 GLU A N 1
ATOM 2650 C CA . GLU A 1 338 ? -14.938 19.350 24.941 1.00 78.31 338 GLU A CA 1
ATOM 2651 C C . GLU A 1 338 ? -13.484 18.893 25.101 1.00 78.31 338 GLU A C 1
ATOM 2653 O O . GLU A 1 338 ? -12.863 18.418 24.155 1.00 78.31 338 GLU A O 1
ATOM 2658 N N . ALA A 1 339 ? -12.975 18.884 26.338 1.00 80.75 339 ALA A N 1
ATOM 2659 C CA . ALA A 1 339 ? -11.634 18.386 26.629 1.00 80.75 339 ALA A CA 1
ATOM 2660 C C . ALA A 1 339 ? -11.445 16.896 26.280 1.00 80.75 339 ALA A C 1
ATOM 2662 O O . ALA A 1 339 ? -10.326 16.477 25.987 1.00 80.75 339 ALA A O 1
ATOM 2663 N N . ILE A 1 340 ? -12.509 16.084 26.323 1.00 79.38 340 ILE A N 1
ATOM 2664 C CA . ILE A 1 340 ? -12.463 14.669 25.920 1.00 79.38 340 ILE A CA 1
ATOM 2665 C C . ILE A 1 340 ? -12.461 14.558 24.401 1.00 79.38 340 ILE A C 1
ATOM 2667 O O . ILE A 1 340 ? -11.643 13.818 23.860 1.00 79.38 340 ILE A O 1
ATOM 2671 N N . LYS A 1 341 ? -13.320 15.316 23.715 1.00 78.19 341 LYS A N 1
ATOM 2672 C CA . LYS A 1 341 ? -13.343 15.388 22.250 1.00 78.19 341 LYS A CA 1
ATOM 2673 C C . LYS A 1 341 ? -11.972 15.786 21.688 1.00 78.19 341 LYS A C 1
ATOM 2675 O O . LYS A 1 341 ? -11.468 15.147 20.771 1.00 78.19 341 LYS A O 1
ATOM 2680 N N . GLU A 1 342 ? -11.327 16.772 22.305 1.00 81.38 342 GLU A N 1
ATOM 2681 C CA . GLU A 1 342 ? -9.980 17.228 21.947 1.00 81.38 342 GLU A CA 1
ATOM 2682 C C . GLU A 1 342 ? -8.863 16.245 22.354 1.00 81.38 342 GLU A C 1
ATOM 2684 O O . GLU A 1 342 ? -7.728 16.378 21.897 1.00 81.38 342 GLU A O 1
ATOM 2689 N N . SER A 1 343 ? -9.144 15.256 23.213 1.00 79.88 343 SER A N 1
ATOM 2690 C CA . SER A 1 343 ? -8.124 14.329 23.725 1.00 79.88 343 SER A CA 1
ATOM 2691 C C . SER A 1 343 ? -7.726 13.209 22.755 1.00 79.88 343 SER A C 1
ATOM 2693 O O . SER A 1 343 ? -6.776 12.482 23.049 1.00 79.88 343 SER A O 1
ATOM 2695 N N . GLY A 1 344 ? -8.411 13.084 21.613 1.00 83.88 344 GLY A N 1
ATOM 2696 C CA . GLY A 1 344 ? -8.092 12.137 20.540 1.00 83.88 344 GLY A CA 1
ATOM 2697 C C . GLY A 1 344 ? -9.239 11.179 20.211 1.00 83.88 344 GLY A C 1
ATOM 2698 O O . GLY A 1 344 ? -10.400 11.451 20.501 1.00 83.88 344 GLY A O 1
ATOM 2699 N N . TYR A 1 345 ? -8.901 10.039 19.602 1.00 88.19 345 TYR A N 1
ATOM 2700 C CA . TYR A 1 345 ? -9.870 9.081 19.044 1.00 88.19 345 TYR A CA 1
ATOM 2701 C C . TYR A 1 345 ? -9.813 7.691 19.696 1.00 88.19 345 TYR A C 1
ATOM 2703 O O . TYR A 1 345 ? -10.389 6.730 19.188 1.00 88.19 345 TYR A O 1
ATOM 2711 N N . ASP A 1 346 ? -9.134 7.573 20.840 1.00 89.75 346 ASP A N 1
ATOM 2712 C CA . ASP A 1 346 ? -8.876 6.305 21.544 1.00 89.75 346 ASP A CA 1
ATOM 2713 C C . ASP A 1 346 ? -10.061 5.768 22.360 1.00 89.75 346 ASP A C 1
ATOM 2715 O O . ASP A 1 346 ? -9.926 4.847 23.167 1.00 89.75 346 ASP A O 1
ATOM 2719 N N . PHE A 1 347 ? -11.251 6.315 22.139 1.00 88.62 347 PHE A N 1
ATOM 2720 C CA . PHE A 1 347 ? -12.480 5.897 22.792 1.00 88.62 347 PHE A CA 1
ATOM 2721 C C . PHE A 1 347 ? -13.598 5.673 21.771 1.00 88.62 347 PHE A C 1
ATOM 2723 O O . PHE A 1 347 ? -13.591 6.284 20.702 1.00 88.62 347 PHE A O 1
ATOM 2730 N N . PRO A 1 348 ? -14.583 4.809 22.081 1.00 89.12 348 PRO A N 1
ATOM 2731 C CA . PRO A 1 348 ? -15.733 4.606 21.210 1.00 89.12 348 PRO A CA 1
ATOM 2732 C C . PRO A 1 348 ? -16.484 5.925 21.010 1.00 89.12 348 PRO A C 1
ATOM 2734 O O . PRO A 1 348 ? -17.035 6.475 21.968 1.00 89.12 348 PRO A O 1
ATOM 2737 N N . ASN A 1 349 ? -16.501 6.438 19.782 1.00 86.75 349 ASN A N 1
ATOM 2738 C CA . ASN A 1 349 ? -17.179 7.684 19.447 1.00 86.75 349 ASN A CA 1
ATOM 2739 C C . ASN A 1 349 ? -17.913 7.571 18.094 1.00 86.75 349 ASN A C 1
ATOM 2741 O O . ASN A 1 349 ? -17.575 6.700 17.289 1.00 86.75 349 ASN A O 1
ATOM 2745 N N . PRO A 1 350 ? -18.944 8.408 17.874 1.00 86.88 350 PRO A N 1
ATOM 2746 C CA . PRO A 1 350 ? -19.873 8.277 16.753 1.00 86.88 350 PRO A CA 1
ATOM 2747 C C . PRO A 1 350 ? -19.343 8.769 15.408 1.00 86.88 350 PRO A C 1
ATOM 2749 O O . PRO A 1 350 ? -19.998 8.516 14.406 1.00 86.88 350 PRO A O 1
ATOM 2752 N N . CYS A 1 351 ? -18.196 9.444 15.369 1.00 90.75 351 CYS A N 1
ATOM 2753 C CA . CYS A 1 351 ? -17.681 10.095 14.167 1.00 90.75 351 CYS A CA 1
ATOM 2754 C C . CYS A 1 351 ? -16.354 9.508 13.682 1.00 90.75 351 CYS A C 1
ATOM 2756 O O . CYS A 1 351 ? -16.171 9.328 12.482 1.00 90.75 351 CYS A O 1
ATOM 2758 N N . ALA A 1 352 ? -15.432 9.197 14.593 1.00 93.69 352 ALA A N 1
ATOM 2759 C CA . ALA A 1 352 ? -14.093 8.721 14.256 1.00 93.69 352 ALA A CA 1
ATOM 2760 C C . ALA A 1 352 ? -13.531 7.825 15.363 1.00 93.69 352 ALA A C 1
ATOM 2762 O O . ALA A 1 352 ? -13.794 8.051 16.533 1.00 93.69 352 ALA A O 1
ATOM 2763 N N . MET A 1 353 ? -12.734 6.812 15.054 1.00 95.06 353 MET A N 1
ATOM 2764 C CA . MET A 1 353 ? -12.158 5.932 16.077 1.00 95.06 353 MET A CA 1
ATOM 2765 C C . MET A 1 353 ? -10.737 5.532 15.720 1.00 95.06 353 MET A C 1
ATOM 2767 O O . MET A 1 353 ? -10.433 5.289 14.554 1.00 95.06 353 MET A O 1
ATOM 2771 N N . SER A 1 354 ? -9.882 5.390 16.731 1.00 95.38 354 SER A N 1
ATOM 2772 C CA . SER A 1 354 ? -8.592 4.724 16.583 1.00 95.38 354 SER A CA 1
ATOM 2773 C C . SER A 1 354 ? -8.763 3.206 16.509 1.00 95.38 354 SER A C 1
ATOM 2775 O O . SER A 1 354 ? -9.811 2.644 16.855 1.00 95.38 354 SER A O 1
ATOM 2777 N N . ALA A 1 355 ? -7.710 2.498 16.098 1.00 95.00 355 ALA A N 1
ATOM 2778 C CA . ALA A 1 355 ? -7.729 1.038 16.055 1.00 95.00 355 ALA A CA 1
ATOM 2779 C C . ALA A 1 355 ? -7.983 0.424 17.450 1.00 95.00 355 ALA A C 1
ATOM 2781 O O . ALA A 1 355 ? -8.579 -0.648 17.566 1.00 95.00 355 ALA A O 1
ATOM 2782 N N . GLU A 1 356 ? -7.571 1.096 18.533 1.00 94.06 356 GLU A N 1
ATOM 2783 C CA . GLU A 1 356 ? -7.844 0.649 19.906 1.00 94.06 356 GLU A CA 1
ATOM 2784 C C . GLU A 1 356 ? -9.323 0.777 20.280 1.00 94.06 356 GLU A C 1
ATOM 2786 O O . GLU A 1 356 ? -9.909 -0.168 20.826 1.00 94.06 356 GLU A O 1
ATOM 2791 N N . ALA A 1 357 ? -9.946 1.900 19.921 1.00 94.12 357 ALA A N 1
ATOM 2792 C CA . ALA A 1 357 ? -11.378 2.100 20.099 1.00 94.12 357 ALA A CA 1
ATOM 2793 C C . ALA A 1 357 ? -12.189 1.073 19.293 1.00 94.12 357 ALA A C 1
ATOM 2795 O O . ALA A 1 357 ? -13.085 0.431 19.848 1.00 94.12 357 ALA A O 1
ATOM 2796 N N . VAL A 1 358 ? -11.814 0.820 18.033 1.00 96.12 358 VAL A N 1
ATOM 2797 C CA . VAL A 1 358 ? -12.450 -0.206 17.187 1.00 96.12 358 VAL A CA 1
ATOM 2798 C C . VAL A 1 358 ? -12.332 -1.601 17.805 1.00 96.12 358 VAL A C 1
ATOM 2800 O O . VAL A 1 358 ? -13.327 -2.323 17.880 1.00 96.12 358 VAL A O 1
ATOM 2803 N N . ARG A 1 359 ? -11.158 -1.993 18.323 1.00 95.00 359 ARG A N 1
ATOM 2804 C CA . ARG A 1 359 ? -11.006 -3.279 19.035 1.00 95.00 359 ARG A CA 1
ATOM 2805 C C . ARG A 1 359 ? -11.930 -3.366 20.251 1.00 95.00 359 ARG A C 1
ATOM 2807 O O . ARG A 1 359 ? -12.601 -4.380 20.433 1.00 95.00 359 ARG A O 1
ATOM 2814 N N . THR A 1 360 ? -12.030 -2.294 21.036 1.00 94.25 360 THR A N 1
ATOM 2815 C CA . THR A 1 360 ? -12.931 -2.230 22.199 1.00 94.25 360 THR A CA 1
ATOM 2816 C C . THR A 1 360 ? -14.399 -2.393 21.791 1.00 94.25 360 THR A C 1
ATOM 2818 O O . THR A 1 360 ? -15.151 -3.133 22.433 1.00 94.25 360 THR A O 1
ATOM 2821 N N . VAL A 1 361 ? -14.805 -1.739 20.700 1.00 94.69 361 VAL A N 1
ATOM 2822 C CA . VAL A 1 361 ? -16.143 -1.872 20.112 1.00 94.69 361 VAL A CA 1
ATOM 2823 C C . VAL A 1 361 ? -16.397 -3.299 19.627 1.00 94.69 361 VAL A C 1
ATOM 2825 O O . VAL A 1 361 ? -17.457 -3.850 19.914 1.00 94.69 361 VAL A O 1
ATOM 2828 N N . ASN A 1 362 ? -15.433 -3.933 18.962 1.00 93.44 362 ASN A N 1
ATOM 2829 C CA . ASN A 1 362 ? -15.565 -5.307 18.474 1.00 93.44 362 ASN A CA 1
ATOM 2830 C C . ASN A 1 362 ? -15.714 -6.332 19.608 1.00 93.44 362 ASN A C 1
ATOM 2832 O O . ASN A 1 362 ? -16.442 -7.314 19.465 1.00 93.44 362 ASN A O 1
ATOM 2836 N N . GLU A 1 363 ? -15.056 -6.110 20.747 1.00 93.75 363 GLU A N 1
ATOM 2837 C CA . GLU A 1 363 ? -15.145 -7.004 21.905 1.00 93.75 363 GLU A CA 1
ATOM 2838 C C . GLU A 1 363 ? -16.486 -6.905 22.645 1.00 93.75 363 GLU A C 1
ATOM 2840 O O . GLU A 1 363 ? -17.019 -7.921 23.101 1.00 93.75 363 GLU A O 1
ATOM 2845 N N . LYS A 1 364 ? -17.026 -5.690 22.799 1.00 92.75 364 LYS A N 1
ATOM 2846 C CA . LYS A 1 364 ? -18.184 -5.417 23.673 1.00 92.75 364 LYS A CA 1
ATOM 2847 C C . LYS A 1 364 ? -19.484 -5.128 22.919 1.00 92.75 364 LYS A C 1
ATOM 2849 O O . LYS A 1 364 ? -20.559 -5.200 23.513 1.00 92.75 364 LYS A O 1
ATOM 2854 N N . GLY A 1 365 ? -19.395 -4.810 21.632 1.00 91.69 365 GLY A N 1
ATOM 2855 C CA . GLY A 1 365 ? -20.447 -4.160 20.856 1.00 91.69 365 GLY A CA 1
ATOM 2856 C C . GLY A 1 365 ? -20.445 -2.641 21.059 1.00 91.69 365 GLY A C 1
ATOM 2857 O O . GLY A 1 365 ? -20.203 -2.156 22.168 1.00 91.69 365 GLY A O 1
ATOM 2858 N N . TYR A 1 366 ? -20.758 -1.899 19.992 1.00 89.19 366 TYR A N 1
ATOM 2859 C CA . TYR A 1 366 ? -20.661 -0.433 19.941 1.00 89.19 366 TYR A CA 1
ATOM 2860 C C . TYR A 1 366 ? -21.410 0.259 21.086 1.00 89.19 366 TYR A C 1
ATOM 2862 O O . TYR A 1 366 ? -20.797 0.971 21.876 1.00 89.19 366 TYR A O 1
ATOM 2870 N N . GLU A 1 367 ? -22.705 -0.028 21.260 1.00 87.00 367 GLU A N 1
ATOM 2871 C CA . GLU A 1 367 ? -23.524 0.601 22.308 1.00 87.00 367 GLU A CA 1
ATOM 2872 C C . GLU A 1 367 ? -22.983 0.349 23.721 1.00 87.00 367 GLU A C 1
ATOM 2874 O O . GLU A 1 367 ? -23.040 1.226 24.581 1.00 87.00 367 GLU A O 1
ATOM 2879 N N . THR A 1 368 ? -22.463 -0.852 23.989 1.00 89.44 368 THR A N 1
ATOM 2880 C CA . THR A 1 368 ? -21.938 -1.190 25.320 1.00 89.44 368 THR A CA 1
ATOM 2881 C C . THR A 1 368 ? -20.611 -0.482 25.563 1.00 89.44 368 THR A C 1
ATOM 2883 O O . THR A 1 368 ? -20.431 0.112 26.622 1.00 89.44 368 THR A O 1
ATOM 2886 N N . ALA A 1 369 ? -19.704 -0.503 24.582 1.00 90.88 369 ALA A N 1
ATOM 2887 C CA . ALA A 1 369 ? -18.413 0.172 24.666 1.00 90.88 369 ALA A CA 1
ATOM 2888 C C . ALA A 1 369 ? -18.576 1.692 24.838 1.00 90.88 369 ALA A C 1
ATOM 2890 O O . ALA A 1 369 ? -17.963 2.275 25.733 1.00 90.88 369 ALA A O 1
ATOM 2891 N N . PHE A 1 370 ? -19.453 2.303 24.036 1.00 88.56 370 PHE A N 1
ATOM 2892 C CA . PHE A 1 370 ? -19.793 3.721 24.115 1.00 88.56 370 PHE A CA 1
ATOM 2893 C C . PHE A 1 370 ? -20.346 4.081 25.495 1.00 88.56 370 PHE A C 1
ATOM 2895 O O . PHE A 1 370 ? -19.803 4.942 26.183 1.00 88.56 370 PHE A O 1
ATOM 2902 N N . ASN A 1 371 ? -21.381 3.372 25.955 1.00 83.25 371 ASN A N 1
ATOM 2903 C CA . ASN A 1 371 ? -21.984 3.666 27.250 1.00 83.25 371 ASN A CA 1
ATOM 2904 C C . ASN A 1 371 ? -21.011 3.448 28.411 1.00 83.25 371 ASN A C 1
ATOM 2906 O O . ASN A 1 371 ? -21.030 4.230 29.347 1.00 83.25 371 ASN A O 1
ATOM 2910 N N . GLU A 1 372 ? -20.169 2.414 28.399 1.00 87.44 372 GLU A N 1
ATOM 2911 C CA . GLU A 1 372 ? -19.208 2.193 29.487 1.00 87.44 372 GLU A CA 1
ATOM 2912 C C . GLU A 1 372 ? -18.190 3.329 29.622 1.00 87.44 372 GLU A C 1
ATOM 2914 O O . GLU A 1 372 ? -17.910 3.735 30.748 1.00 87.44 372 GLU A O 1
ATOM 2919 N N . PHE A 1 373 ? -17.669 3.844 28.503 1.00 86.94 373 PHE A N 1
ATOM 2920 C CA . PHE A 1 373 ? -16.711 4.949 28.512 1.00 86.94 373 PHE A CA 1
ATOM 2921 C C . PHE A 1 373 ? -17.388 6.270 28.885 1.00 86.94 373 PHE A C 1
ATOM 2923 O O . PHE A 1 373 ? -17.013 6.923 29.858 1.00 86.94 373 PHE A O 1
ATOM 2930 N N . TRP A 1 374 ? -18.442 6.641 28.156 1.00 81.75 374 TRP A N 1
ATOM 2931 C CA . TRP A 1 374 ? -19.058 7.952 28.317 1.00 81.75 374 TRP A CA 1
ATOM 2932 C C . TRP A 1 374 ? -19.872 8.089 29.608 1.00 81.75 374 TRP A C 1
ATOM 2934 O O . TRP A 1 374 ? -20.058 9.201 30.094 1.00 81.75 374 TRP A O 1
ATOM 2944 N N . LYS A 1 375 ? -20.321 6.986 30.227 1.00 73.00 375 LYS A N 1
ATOM 2945 C CA . LYS A 1 375 ? -21.128 7.019 31.462 1.00 73.00 375 LYS A CA 1
ATOM 2946 C C . LYS A 1 375 ? -20.399 7.581 32.672 1.00 73.00 375 LYS A C 1
ATOM 2948 O O . LYS A 1 375 ? -21.067 8.121 33.547 1.00 73.00 375 LYS A O 1
ATOM 2953 N N . GLU A 1 376 ? -19.074 7.475 32.747 1.00 69.25 376 GLU A N 1
ATOM 2954 C CA . GLU A 1 376 ? -18.309 8.107 33.834 1.00 69.25 376 GLU A CA 1
ATOM 2955 C C . GLU A 1 376 ? -18.402 9.642 33.782 1.00 69.25 376 GLU A C 1
ATOM 2957 O O . GLU A 1 376 ? -18.333 10.303 34.817 1.00 69.25 376 GLU A O 1
ATOM 2962 N N . PHE A 1 377 ? -18.652 10.186 32.591 1.00 66.88 377 PHE A N 1
ATOM 2963 C CA . PHE A 1 377 ? -18.844 11.611 32.337 1.00 66.88 377 PHE A CA 1
ATOM 2964 C C . PHE A 1 377 ? -20.325 12.011 32.324 1.00 66.88 377 PHE A C 1
ATOM 2966 O O . PHE A 1 377 ? -20.654 13.193 32.388 1.00 66.88 377 PHE A O 1
ATOM 2973 N N . MET A 1 378 ? -21.243 11.039 32.306 1.00 62.56 378 MET A N 1
ATOM 2974 C CA . MET A 1 378 ? -22.673 11.301 32.438 1.00 62.56 378 MET A CA 1
ATOM 2975 C C . MET A 1 378 ? -23.031 11.664 33.890 1.00 62.56 378 MET A C 1
ATOM 2977 O O . MET A 1 378 ? -22.561 11.020 34.832 1.00 62.56 378 MET A O 1
ATOM 2981 N N . PRO A 1 379 ? -23.946 12.624 34.112 1.00 55.06 379 PRO A N 1
ATOM 2982 C CA . PRO A 1 379 ? -24.522 12.830 35.433 1.00 55.06 379 PRO A CA 1
ATOM 2983 C C . PRO A 1 379 ? -25.288 11.577 35.883 1.00 55.06 379 PRO A C 1
ATOM 2985 O O . PRO A 1 379 ? -25.962 10.917 35.089 1.00 55.06 379 PRO A O 1
ATOM 2988 N N . ASP A 1 380 ? -25.190 11.263 37.177 1.00 50.53 380 ASP A N 1
ATOM 2989 C CA . ASP A 1 380 ? -25.739 10.070 37.833 1.00 50.53 380 ASP A CA 1
ATOM 2990 C C . ASP A 1 380 ? -27.283 10.060 37.733 1.00 50.53 380 ASP A C 1
ATOM 2992 O O . ASP A 1 380 ? -28.010 10.499 38.632 1.00 50.53 380 ASP A O 1
ATOM 2996 N N . LYS A 1 381 ? -27.830 9.617 36.593 1.00 48.69 381 LYS A N 1
ATOM 2997 C CA . LYS A 1 381 ? -29.279 9.517 36.396 1.00 48.69 381 LYS A CA 1
ATOM 2998 C C . LYS A 1 381 ? -29.786 8.328 37.206 1.00 48.69 381 LYS A C 1
ATOM 3000 O O . LYS A 1 381 ? -29.768 7.184 36.766 1.00 48.69 381 LYS A O 1
ATOM 3005 N N . GLY A 1 382 ? -30.293 8.614 38.402 1.00 44.28 382 GLY A N 1
ATOM 3006 C CA . GLY A 1 382 ? -31.025 7.676 39.257 1.00 44.28 382 GLY A CA 1
ATOM 3007 C C . GLY A 1 382 ? -32.384 7.219 38.698 1.00 44.28 382 GLY A C 1
ATOM 3008 O O . GLY A 1 382 ? -33.336 7.117 39.469 1.00 44.28 382 GLY A O 1
ATOM 3009 N N . TYR A 1 383 ? -32.495 6.954 37.393 1.00 40.88 383 TYR A N 1
ATOM 3010 C CA . TYR A 1 383 ? -33.686 6.400 36.749 1.00 40.88 383 TYR A CA 1
ATOM 3011 C C . TYR A 1 383 ? -33.283 5.364 35.693 1.00 40.88 383 TYR A C 1
ATOM 3013 O O . TYR A 1 383 ? -32.377 5.604 34.899 1.00 40.88 383 TYR A O 1
ATOM 3021 N N . GLU A 1 384 ? -33.952 4.207 35.712 1.00 42.88 384 GLU A N 1
ATOM 3022 C CA . GLU A 1 384 ? -33.824 3.164 34.688 1.00 42.88 384 GLU A CA 1
ATOM 3023 C C . GLU A 1 384 ? -34.072 3.774 33.301 1.00 42.88 384 GLU A C 1
ATOM 3025 O O . GLU A 1 384 ? -35.138 4.336 33.045 1.00 42.88 384 GLU A O 1
ATOM 3030 N N . VAL A 1 385 ? -33.066 3.690 32.430 1.00 46.97 385 VAL A N 1
ATOM 3031 C CA . VAL A 1 385 ? -33.157 4.093 31.025 1.00 46.97 385 VAL A CA 1
ATOM 3032 C C . VAL A 1 385 ? -34.020 3.049 30.308 1.00 46.97 385 VAL A C 1
ATOM 3034 O O . VAL A 1 385 ? -33.656 1.870 30.349 1.00 46.97 385 VAL A O 1
ATOM 3037 N N . PRO A 1 386 ? -35.150 3.420 29.675 1.00 46.50 386 PRO A N 1
ATOM 3038 C CA . PRO A 1 386 ? -35.888 2.486 28.839 1.00 46.50 386 PRO A CA 1
ATOM 3039 C C . PRO A 1 386 ? -35.007 2.085 27.661 1.00 46.50 386 PRO A C 1
ATOM 3041 O O . PRO A 1 386 ? -34.342 2.921 27.048 1.00 46.50 386 PRO A O 1
ATOM 3044 N N . THR A 1 387 ? -35.000 0.802 27.338 1.00 50.81 387 THR A N 1
ATOM 3045 C CA . THR A 1 387 ? -34.282 0.296 26.167 1.00 50.81 387 THR A CA 1
ATOM 3046 C C . THR A 1 387 ? -34.812 0.949 24.885 1.00 50.81 387 THR A C 1
ATOM 3048 O O . THR A 1 387 ? -35.984 1.311 24.794 1.00 50.81 387 THR A O 1
ATOM 3051 N N . VAL A 1 388 ? -33.974 1.073 23.851 1.00 44.59 388 VAL A N 1
ATOM 3052 C CA . VAL A 1 388 ? -34.358 1.656 22.545 1.00 44.59 388 VAL A CA 1
ATOM 3053 C C . VAL A 1 388 ? -35.595 0.954 21.948 1.00 44.59 388 VAL A C 1
ATOM 3055 O O . VAL A 1 388 ? -36.414 1.568 21.262 1.00 44.59 388 VAL A O 1
ATOM 3058 N N . SER A 1 389 ? -35.803 -0.324 22.288 1.00 43.41 389 SER A N 1
ATOM 3059 C CA . SER A 1 389 ? -37.005 -1.087 21.932 1.00 43.41 389 SER A CA 1
ATOM 3060 C C . SER A 1 389 ? -38.281 -0.606 22.645 1.00 43.41 389 SER A C 1
ATOM 3062 O O . SER A 1 389 ? -39.352 -0.617 22.036 1.00 43.41 389 SER A O 1
ATOM 3064 N N . GLU A 1 390 ? -38.181 -0.127 23.885 1.00 39.88 390 GLU A N 1
ATOM 3065 C CA . GLU A 1 390 ? -39.285 0.451 24.661 1.00 39.88 390 GLU A CA 1
ATOM 3066 C C . GLU A 1 390 ? -39.638 1.861 24.161 1.00 39.88 390 GLU A C 1
ATOM 3068 O O . GLU A 1 390 ? -40.819 2.159 23.976 1.00 39.88 390 GLU A O 1
ATOM 3073 N N . ALA A 1 391 ? -38.642 2.679 23.802 1.00 48.25 391 ALA A N 1
ATOM 3074 C CA . ALA A 1 391 ? -38.859 3.989 23.174 1.00 48.25 391 ALA A CA 1
ATOM 3075 C C . ALA A 1 391 ? -39.501 3.874 21.771 1.00 48.25 391 ALA A C 1
ATOM 3077 O O . ALA A 1 391 ? -40.398 4.644 21.405 1.00 48.25 391 ALA A O 1
ATOM 3078 N N . ALA A 1 392 ? -39.114 2.853 20.995 1.00 46.81 392 ALA A N 1
ATOM 3079 C CA . ALA A 1 392 ? -39.736 2.537 19.709 1.00 46.81 392 ALA A CA 1
ATOM 3080 C C . ALA A 1 392 ? -41.182 2.017 19.858 1.00 46.81 392 ALA A C 1
ATOM 3082 O O . ALA A 1 392 ? -42.024 2.247 18.981 1.00 46.81 392 ALA A O 1
ATOM 3083 N N . GLN A 1 393 ? -41.497 1.330 20.961 1.00 45.56 393 GLN A N 1
ATOM 3084 C CA . GLN A 1 393 ? -42.849 0.862 21.262 1.00 45.56 393 GLN A CA 1
ATOM 3085 C C . GLN A 1 393 ? -43.766 2.011 21.712 1.00 45.56 393 GLN A C 1
ATOM 3087 O O . GLN A 1 393 ? -44.892 2.104 21.217 1.00 45.56 393 GLN A O 1
ATOM 3092 N N . GLU A 1 394 ? -43.280 2.938 22.543 1.00 48.41 394 GLU A N 1
ATOM 3093 C CA . GLU A 1 394 ? -44.025 4.150 22.918 1.00 48.41 394 GLU A CA 1
ATOM 3094 C C . GLU A 1 394 ? -44.308 5.060 21.713 1.00 48.41 394 GLU A C 1
ATOM 3096 O O . GLU A 1 394 ? -45.430 5.551 21.569 1.00 48.41 394 GLU A O 1
ATOM 3101 N N . SER A 1 395 ? -43.358 5.209 20.781 1.00 47.94 395 SER A N 1
ATOM 3102 C CA . SER A 1 395 ? -43.582 5.963 19.535 1.00 47.94 395 SER A CA 1
ATOM 3103 C C . SER A 1 395 ? -44.650 5.325 18.633 1.00 47.94 395 SER A C 1
ATOM 3105 O O . SER A 1 395 ? -45.454 6.033 18.020 1.00 47.94 395 SER A O 1
ATOM 3107 N N . ARG A 1 396 ? -44.738 3.986 18.590 1.00 50.81 396 ARG A N 1
ATOM 3108 C CA . ARG A 1 396 ? -45.805 3.271 17.858 1.00 50.81 396 ARG A CA 1
ATOM 3109 C C . ARG A 1 396 ? -47.171 3.406 18.534 1.00 50.81 396 ARG A C 1
ATOM 3111 O O . ARG A 1 396 ? -48.174 3.574 17.841 1.00 50.81 396 ARG A O 1
ATOM 3118 N N . GLU A 1 397 ? -47.230 3.374 19.864 1.00 49.81 397 GLU A N 1
ATOM 3119 C CA . GLU A 1 397 ? -48.475 3.581 20.618 1.00 49.81 397 GLU A CA 1
ATOM 3120 C C . GLU A 1 397 ? -48.966 5.039 20.566 1.00 49.81 397 GLU A C 1
ATOM 3122 O O . GLU A 1 397 ? -50.176 5.281 20.522 1.00 49.81 397 GLU A O 1
ATOM 3127 N N . ALA A 1 398 ? -48.052 6.012 20.516 1.00 51.41 398 ALA A N 1
ATOM 3128 C CA . ALA A 1 398 ? -48.367 7.426 20.324 1.00 51.41 398 ALA A CA 1
ATOM 3129 C C . ALA A 1 398 ? -48.885 7.715 18.903 1.00 51.41 398 ALA A C 1
ATOM 3131 O O . ALA A 1 398 ? -49.878 8.427 18.740 1.00 51.41 398 ALA A O 1
ATOM 3132 N N . SER A 1 399 ? -48.280 7.098 17.882 1.00 47.31 399 SER A N 1
ATOM 3133 C CA . SER A 1 399 ? -48.722 7.214 16.486 1.00 47.31 399 SER A CA 1
ATOM 3134 C C . SER A 1 399 ? -50.097 6.560 16.253 1.00 47.31 399 SER A C 1
ATOM 3136 O O . SER A 1 399 ? -50.970 7.155 15.622 1.00 47.31 399 SER A O 1
ATOM 3138 N N . GLY A 1 400 ? -50.366 5.405 16.877 1.00 42.00 400 GLY A N 1
ATOM 3139 C CA . GLY A 1 400 ? -51.675 4.738 16.810 1.00 42.00 400 GLY A CA 1
ATOM 3140 C C . GLY A 1 400 ? -52.826 5.494 17.497 1.00 42.00 400 GLY A C 1
ATOM 3141 O O . GLY A 1 400 ? -53.987 5.316 17.122 1.00 42.00 400 GLY A O 1
ATOM 3142 N N . LYS A 1 401 ? -52.534 6.368 18.473 1.00 49.81 401 LYS A N 1
ATOM 3143 C CA . LYS A 1 401 ? -53.538 7.251 19.102 1.00 49.81 401 LYS A CA 1
ATOM 3144 C C . LYS A 1 401 ? -53.904 8.448 18.221 1.00 49.81 401 LYS A C 1
ATOM 3146 O O . LYS A 1 401 ? -55.062 8.855 18.217 1.00 49.81 401 LYS A O 1
ATOM 3151 N N . LEU A 1 402 ? -52.959 8.963 17.432 1.00 47.94 402 LEU A N 1
ATOM 3152 C CA . LEU A 1 402 ? -53.204 10.060 16.488 1.00 47.94 402 LEU A CA 1
ATOM 3153 C C . LEU A 1 402 ? -54.080 9.628 15.298 1.00 47.94 402 LEU A C 1
ATOM 3155 O O . LEU A 1 402 ? -54.880 10.425 14.811 1.00 47.94 402 LEU A O 1
ATOM 3159 N N . GLU A 1 403 ? -54.001 8.364 14.868 1.00 44.53 403 GLU A N 1
ATOM 3160 C CA . GLU A 1 403 ? -54.890 7.836 13.821 1.00 44.53 403 GLU A CA 1
ATOM 3161 C C . GLU A 1 403 ? -56.339 7.642 14.306 1.00 44.53 403 GLU A C 1
ATOM 3163 O O . GLU A 1 403 ? -57.269 7.871 13.530 1.00 44.53 403 GLU A O 1
ATOM 3168 N N . GLN A 1 404 ? -56.563 7.305 15.585 1.00 46.00 404 GLN A N 1
ATOM 3169 C CA . GLN A 1 404 ? -57.917 7.161 16.149 1.00 46.00 404 GLN A CA 1
ATOM 3170 C C . GLN A 1 404 ? -58.638 8.499 16.382 1.00 46.00 404 GLN A C 1
ATOM 3172 O O . GLN A 1 404 ? -59.852 8.556 16.196 1.00 46.00 404 GLN A O 1
ATOM 3177 N N . ASP A 1 405 ? -57.917 9.578 16.703 1.00 45.44 405 ASP A N 1
ATOM 3178 C CA . ASP A 1 405 ? -58.513 10.908 16.925 1.00 45.44 405 ASP A CA 1
ATOM 3179 C C . ASP A 1 405 ? -58.824 11.675 15.619 1.00 45.44 405 ASP A C 1
ATOM 3181 O O . ASP A 1 405 ? -59.483 12.716 15.641 1.00 45.44 405 ASP A O 1
ATOM 3185 N N . SER A 1 406 ? -58.401 11.164 14.455 1.00 43.69 406 SER A N 1
ATOM 3186 C CA . SER A 1 406 ? -58.603 11.823 13.151 1.00 43.69 406 SER A CA 1
ATOM 3187 C C . SER A 1 406 ? -59.934 11.488 12.450 1.00 43.69 406 SER A C 1
ATOM 3189 O O . SER A 1 406 ? -60.265 12.079 11.416 1.00 43.69 406 SER A O 1
ATOM 3191 N N . HIS A 1 407 ? -60.745 10.593 13.023 1.00 45.38 407 HIS A N 1
ATOM 3192 C C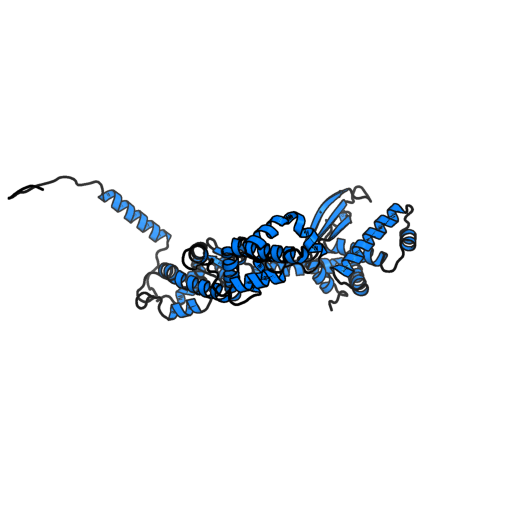A . HIS A 1 407 ? -62.026 10.166 12.454 1.00 45.38 407 HIS A CA 1
ATOM 3193 C C . HIS A 1 407 ? -63.164 10.130 13.481 1.00 45.38 407 HIS A C 1
ATOM 3195 O O . HIS A 1 407 ? -63.843 9.123 13.606 1.00 45.38 407 HIS A O 1
ATOM 3201 N N . ASP A 1 408 ? -63.441 11.241 14.164 1.00 43.09 408 ASP A N 1
ATOM 3202 C CA . ASP A 1 408 ? -64.799 11.511 14.652 1.00 43.09 408 ASP A CA 1
ATOM 3203 C C . ASP A 1 408 ? -64.989 13.004 14.966 1.00 43.09 408 ASP A C 1
ATOM 3205 O O . ASP A 1 408 ? -64.384 13.545 15.886 1.00 43.09 408 ASP A O 1
ATOM 3209 N N . GLY A 1 409 ? -65.869 13.679 14.214 1.00 35.50 409 GLY A N 1
ATOM 3210 C CA . GLY A 1 409 ? -66.417 14.974 14.642 1.00 35.50 409 GLY A CA 1
ATOM 3211 C C . GLY A 1 409 ? -66.429 16.112 13.622 1.00 35.50 409 GLY A C 1
ATOM 3212 O O . GLY A 1 409 ? -65.972 17.209 13.922 1.00 35.50 409 GLY A O 1
ATOM 3213 N N . GLN A 1 410 ? -67.034 15.922 12.446 1.00 39.09 410 GLN A N 1
ATOM 3214 C CA . GLN A 1 410 ? -67.660 17.052 11.745 1.00 39.09 410 GLN A CA 1
ATOM 3215 C C . GLN A 1 410 ? -69.126 17.165 12.170 1.00 39.09 410 GLN A C 1
ATOM 3217 O O . GLN A 1 410 ? -69.887 16.225 11.952 1.00 39.09 410 GLN A O 1
ATOM 3222 N N . THR A 1 411 ? -69.542 18.318 12.708 1.00 29.73 411 THR A N 1
ATOM 3223 C CA . THR A 1 411 ? -70.770 19.060 12.321 1.00 29.73 411 THR A CA 1
ATOM 3224 C C . THR A 1 411 ? -70.883 20.413 13.077 1.00 29.73 411 THR A C 1
ATOM 3226 O O . THR A 1 411 ? -70.196 20.600 14.077 1.00 29.73 411 THR A O 1
ATOM 3229 N N . PRO A 1 412 ? -71.664 21.391 12.553 1.00 53.19 412 PRO A N 1
ATOM 3230 C CA . PRO A 1 412 ? -71.367 22.833 12.577 1.00 53.19 412 PRO A CA 1
ATOM 3231 C C . PRO A 1 412 ? -72.378 23.678 13.383 1.00 53.19 412 PRO A C 1
ATOM 3233 O O . PRO A 1 412 ? -73.426 23.160 13.733 1.00 53.19 412 PRO A O 1
ATOM 3236 N N . GLU A 1 413 ? -72.115 24.986 13.562 1.00 33.25 413 GLU A N 1
ATOM 3237 C CA . GLU A 1 413 ? -73.092 26.109 13.671 1.00 33.25 413 GLU A CA 1
ATOM 3238 C C . GLU A 1 413 ? -72.304 27.427 13.901 1.00 33.25 413 GLU A C 1
ATOM 3240 O O . GLU A 1 413 ? -71.407 27.461 14.735 1.00 33.25 413 GLU A O 1
ATOM 3245 N N . ARG A 1 414 ? -72.311 28.435 13.009 1.00 33.41 414 ARG A N 1
ATOM 3246 C CA . ARG A 1 414 ? -73.295 29.518 12.747 1.00 33.41 414 ARG A CA 1
ATOM 3247 C C . ARG A 1 414 ? -73.695 30.375 13.960 1.00 33.41 414 ARG A C 1
ATOM 3249 O O . ARG A 1 414 ? -74.397 29.880 14.822 1.00 33.41 414 ARG A O 1
ATOM 3256 N N . GLU A 1 415 ? -73.359 31.670 13.890 1.00 33.47 415 GLU A N 1
ATOM 3257 C CA . GLU A 1 415 ? -74.212 32.875 14.074 1.00 33.47 415 GLU A CA 1
ATOM 3258 C C . GLU A 1 415 ? -73.340 34.111 13.711 1.00 33.47 415 GLU A C 1
ATOM 3260 O O . GLU A 1 415 ? -72.187 34.185 14.127 1.00 33.47 415 GLU A O 1
ATOM 3265 N N . ASP A 1 416 ? -73.662 34.866 12.647 1.00 35.41 416 ASP A N 1
ATOM 3266 C CA . ASP A 1 416 ? -74.395 36.161 12.643 1.00 35.41 416 ASP A CA 1
ATOM 3267 C C . ASP A 1 416 ? -73.717 37.242 13.527 1.00 35.41 416 ASP A C 1
ATOM 3269 O O . ASP A 1 416 ? -73.447 37.011 14.694 1.00 35.41 416 ASP A O 1
ATOM 3273 N N . GLU A 1 417 ? -73.367 38.458 13.087 1.00 35.81 417 GLU A N 1
ATOM 3274 C CA . GLU A 1 417 ? -74.115 39.417 12.267 1.00 35.81 417 GLU A CA 1
ATOM 3275 C C . GLU A 1 417 ? -73.223 40.651 11.921 1.00 35.81 417 GLU A C 1
ATOM 3277 O O . GLU A 1 417 ? -72.412 41.074 12.743 1.00 35.81 417 GLU A O 1
ATOM 3282 N N . ARG A 1 418 ? -73.538 41.304 10.782 1.00 36.22 418 ARG A N 1
ATOM 3283 C CA . ARG A 1 418 ? -73.367 42.746 10.416 1.00 36.22 418 ARG A CA 1
ATOM 3284 C C . ARG A 1 418 ? -71.989 43.244 9.942 1.00 36.22 418 ARG A C 1
ATOM 3286 O O . ARG A 1 418 ? -71.037 43.305 10.704 1.00 36.22 418 ARG A O 1
ATOM 3293 N N . ALA A 1 419 ? -71.860 43.515 8.635 1.00 37.94 419 ALA A N 1
ATOM 3294 C CA . ALA A 1 419 ? -72.182 44.780 7.919 1.00 37.94 419 ALA A CA 1
ATOM 3295 C C . ALA A 1 419 ? -71.004 45.772 8.017 1.00 37.94 419 ALA A C 1
ATOM 3297 O O . ALA A 1 419 ? -70.438 45.938 9.085 1.00 37.94 419 ALA A O 1
ATOM 3298 N N . ASP A 1 420 ? -70.545 46.473 6.989 1.00 39.09 420 ASP A N 1
ATOM 3299 C CA . ASP A 1 420 ? -71.086 46.843 5.684 1.00 39.09 420 ASP A CA 1
ATOM 3300 C C . ASP A 1 420 ? -69.900 47.389 4.861 1.00 39.09 420 ASP A C 1
ATOM 3302 O O . ASP A 1 420 ? -68.939 47.894 5.447 1.00 39.09 420 ASP A O 1
ATOM 3306 N N . GLY A 1 421 ? -70.030 47.409 3.533 1.00 36.25 421 GLY A N 1
ATOM 3307 C CA . GLY A 1 421 ? -69.436 48.483 2.728 1.00 36.25 421 GLY A CA 1
ATOM 3308 C C . GLY A 1 421 ? -68.266 48.128 1.808 1.00 36.25 421 GLY A C 1
ATOM 3309 O O . GLY A 1 421 ? -67.116 48.177 2.224 1.00 36.25 421 GLY A O 1
ATOM 3310 N N . ASP A 1 422 ? -68.633 47.905 0.541 1.00 38.88 422 ASP A N 1
ATOM 3311 C CA . ASP A 1 422 ? -68.034 48.441 -0.697 1.00 38.88 422 ASP A CA 1
ATOM 3312 C C . ASP A 1 422 ? -66.545 48.173 -0.994 1.00 38.88 422 ASP A C 1
ATOM 3314 O O . ASP A 1 422 ? -65.655 48.596 -0.270 1.00 38.88 422 ASP A O 1
ATOM 3318 N N . ALA A 1 423 ? -66.168 47.422 -2.033 1.00 39.50 423 ALA A N 1
ATOM 3319 C CA . ALA A 1 423 ? -66.440 47.501 -3.480 1.00 39.50 423 ALA A CA 1
ATOM 3320 C C . ALA A 1 423 ? -65.159 47.935 -4.218 1.00 39.50 423 ALA A C 1
ATOM 3322 O O . ALA A 1 423 ? -64.624 49.011 -3.981 1.00 39.50 423 ALA A O 1
ATOM 3323 N N . GLU A 1 424 ? -64.737 47.057 -5.132 1.00 44.78 424 GLU A N 1
ATOM 3324 C CA . GLU A 1 424 ? -63.951 47.316 -6.348 1.00 44.78 424 GLU A CA 1
ATOM 3325 C C . GLU A 1 424 ? -62.592 48.029 -6.206 1.00 44.78 424 GLU A C 1
ATOM 3327 O O . GLU A 1 424 ? -62.500 49.255 -6.236 1.00 44.78 424 GLU A O 1
ATOM 3332 N N . HIS A 1 425 ? -61.502 47.253 -6.230 1.00 40.19 425 HIS A N 1
ATOM 3333 C CA . HIS A 1 425 ? -60.739 47.025 -7.468 1.00 40.19 425 HIS A CA 1
ATOM 3334 C C . HIS A 1 425 ? -59.691 45.920 -7.333 1.00 40.19 425 HIS A C 1
ATOM 3336 O O . HIS A 1 425 ? -59.095 45.803 -6.241 1.00 40.19 425 HIS A O 1
#

Foldseek 3Di:
DQDLLALQSLLVVLLQWDKDFPDKDQDDPDNQKIKTWMWTDHPPFDIDTDIDIDRCVPVNDDDSLNVLLVLLVLLLLQVVDDLVVSCVVVVPPDPVVSVVSNVRSPVSNCCCCPRVVDDNVSSVSNNVCCVPPVVVSVVSNVVVNVVVVVVVCLQQPDFDPQKDWLVVLLVVADCFPQLVCQLVDWAFQLVSLLVSQLVPQDPDPVVLVVPCVVQVVLLVVLVVVVVCVPVPPVSSVSSSSSSSSVSSVRRLVRQLSSLSNLLSVLLVVLQWTMFRNVLCCCLRVHPQDDSNDRNDISNVSNVSSLVSLLVVQFVVVPVLLDPDVVQDDVRGGPPVVSVVSVVGACALGNTTHGSNNRVQCVVQPNSRRNCVVCVVVRDPPPDDDDDPVVVVVVVVVVVVVVVVVVPDDDDDDDDDDDYDDDDDD

Radius of gyration: 34.33 Å; chains: 1; bounding box: 106×90×72 Å

InterPro domains:
  IPR036207 B-form DNA mimic Ocr [G3DSA:1.20.120.780] (163-262)

Secondary structure (DSSP, 8-state):
----SSHHHHHHHHTTSEEEEEEEEE-SS-TT-EEEEEEEEETTEEEEEEEEEE-HHHH-SPPHHHHHHHHHHHHHHHTT--HHHHHHHTT-SSHHHHHHHHHHHHHHHHIIIIIS---HHHHHHHHHHHHHSHHHHHHHHHHHHHHHHHHHHHHSPPPPTTEEEHHHHHHHS--TTTGGGGGG--SBHHHHHHHHHHHHS--SHHHHHHHGGG-THHHHHHHHTTTTTTTTT-HHHHHHHHHHHHHHHHHHHTHHHHHHHHHHHHHHHTT--EEEHHHHHHHHSSSSS-TT-TTSBHHHHHHHHHHHHHHHHHHHHHHHH---TTTEETTEE-HHHHHHHTT-S-S--SSEE-HHHHHHHHHH-HHHHHHHHHTTTS----SPPPPHHHHHHHHHHHHHHHHHTTSS-----------------

Sequence (425 aa):
MPNYNDAQGVADLLSQFDFNIISEGPGDFSTQHRKYTCEFSKPGIESFTTTYQSNPDVHGQPTATDVFAALASDALAVDGRHIDDFADEMGFEKPSQAIRAYESCRKTLDWLKNDMQLMTSEISDIAETLDNELDEVKEEVERVQAERKAKHEFEHPPVPEGFTSIEDLQASLNLGEYGDRITDYTGNIGDAFSEIADGAVDLYTHDMLKWLPDNYEWLEEADFQGLLEGCKGDLIKMTQMAQYECFTQDMYSHQEDIAKYAALEGLAAEGVYALADEVYDDVFDGITIDFNDNNMDIEDFATEAQTAIQDAMDSPLYDALGSNDEILEDGELSGDFEAIKESGYDFPNPCAMSAEAVRTVNEKGYETAFNEFWKEFMPDKGYEVPTVSEAAQESREASGKLEQDSHDGQTPEREDERADGDAEH